Protein AF-A0A4E9DQC4-F1 (afdb_monomer)

Secondary structure (DSSP, 8-state):
------B--EETTEE--SBSS---HHHHHHHHHHHHHHHHHHHHHHHHHT-GGGHHHHHHHHHHHHHHHHHHHTTT-TT-HHHHHHHHHHHHHHHHHHHHHHHHHHHHHHHHTT-GGGSSS-HHHHHHHHHHHHHHHHHHHHHHHHGGGG--HHHHHHHHHHHHHHHHHHHHHHHHHHHHHHHHHHHHHHH--HHHHSSSS-HHHHHHHHHHHHHHHHHHHHHHHHHHHH-TT-HHHH-THHHIIIIIHHHHHHHHHHHHT-HHHHHHHHH-HHHHHHHHHHHHH--S---HHHHHHHHHHHHHHTS-----------PPPP-PPPPPPPPPPPPPHHHHHTSHHHHHHHHHHHT-HHHHHHHHHHHHHHHHTT--TTSPPPHHHHHHHHH-HHHHHHHHHHHHHHHHTT----HHHHHHHHHT--

Nearest PDB structures (foldseek):
  8haf-assembly1_R  TM=3.828E-01  e=2.551E-01  Homo sapiens
  8zrk-assembly1_R  TM=3.944E-01  e=4.140E-01  Homo sapiens
  6lpb-assembly1_R  TM=4.561E-01  e=1.918E+00  Homo sapiens
  3ja6-assembly1_I  TM=2.374E-01  e=7.264E+00  Escherichia coli

Structure (mmCIF, N/CA/C/O backbone):
data_AF-A0A4E9DQC4-F1
#
_entry.id   AF-A0A4E9DQC4-F1
#
loop_
_atom_site.group_PDB
_atom_site.id
_atom_site.type_symbol
_atom_site.label_atom_id
_atom_site.label_alt_id
_atom_site.label_comp_id
_atom_site.label_asym_id
_atom_site.label_entity_id
_atom_site.label_seq_id
_atom_site.pdbx_PDB_ins_code
_atom_site.Cartn_x
_atom_site.Cartn_y
_atom_site.Cartn_z
_atom_site.occupancy
_atom_site.B_iso_or_equiv
_atom_site.auth_seq_id
_atom_site.auth_comp_id
_atom_site.auth_asym_id
_atom_site.auth_atom_id
_atom_site.pdbx_PDB_model_num
ATOM 1 N N . MET A 1 1 ? 6.655 -16.588 -32.380 1.00 41.47 1 MET A N 1
ATOM 2 C CA . MET A 1 1 ? 7.482 -15.493 -31.835 1.00 41.47 1 MET A CA 1
ATOM 3 C C . MET A 1 1 ? 7.981 -15.990 -30.497 1.00 41.47 1 MET A C 1
ATOM 5 O O . MET A 1 1 ? 7.163 -16.430 -29.701 1.00 41.47 1 MET A O 1
ATOM 9 N N . THR A 1 2 ? 9.292 -16.134 -30.358 1.00 40.91 2 THR A N 1
ATOM 10 C CA . THR A 1 2 ? 9.961 -16.786 -29.224 1.00 40.91 2 THR A CA 1
ATOM 11 C C . THR A 1 2 ? 9.512 -16.158 -27.903 1.00 40.91 2 THR A C 1
ATOM 13 O O . THR A 1 2 ? 9.565 -14.942 -27.756 1.00 40.91 2 THR A O 1
ATOM 16 N N . GLN A 1 3 ? 9.011 -16.988 -26.983 1.00 54.09 3 GLN A N 1
ATOM 17 C CA . GLN A 1 3 ? 8.457 -16.617 -25.671 1.00 54.09 3 GLN A CA 1
ATOM 18 C C . GLN A 1 3 ? 9.532 -16.216 -24.645 1.00 54.09 3 GLN A C 1
ATOM 20 O O . GLN A 1 3 ? 9.307 -16.324 -23.443 1.00 54.09 3 GLN A O 1
ATOM 25 N N . ASP A 1 4 ? 10.693 -15.756 -25.095 1.00 67.38 4 ASP A N 1
ATOM 26 C CA . ASP A 1 4 ? 11.840 -15.557 -24.221 1.00 67.38 4 ASP A CA 1
ATOM 27 C C . ASP A 1 4 ? 12.087 -14.051 -24.076 1.00 67.38 4 ASP A C 1
ATOM 29 O O . ASP A 1 4 ? 12.456 -13.373 -25.037 1.00 67.38 4 ASP A O 1
ATOM 33 N N . GLY A 1 5 ? 11.780 -13.529 -22.882 1.00 69.62 5 GLY A N 1
ATOM 34 C CA . GLY A 1 5 ? 12.098 -12.161 -22.459 1.00 69.62 5 GLY A CA 1
ATOM 35 C C . GLY A 1 5 ? 13.610 -11.954 -22.267 1.00 69.62 5 GLY A C 1
ATOM 36 O O . GLY A 1 5 ? 14.391 -12.870 -22.540 1.00 69.62 5 GLY A O 1
ATOM 37 N N . PRO A 1 6 ? 14.067 -10.779 -21.791 1.00 83.50 6 PRO A N 1
ATOM 38 C CA . PRO A 1 6 ? 13.307 -9.655 -21.232 1.00 83.50 6 PRO A CA 1
ATOM 39 C C . PRO A 1 6 ? 12.684 -8.702 -22.272 1.00 83.50 6 PRO A C 1
ATOM 41 O O . PRO A 1 6 ? 13.235 -8.460 -23.346 1.00 83.50 6 PRO A O 1
ATOM 44 N N . PHE A 1 7 ? 11.544 -8.105 -21.918 1.00 86.25 7 PHE A N 1
ATOM 45 C CA . PHE A 1 7 ? 10.793 -7.130 -22.713 1.00 86.25 7 PHE A CA 1
ATOM 46 C C . PHE A 1 7 ? 11.034 -5.700 -22.229 1.00 86.25 7 PHE A C 1
ATOM 48 O O . PHE A 1 7 ? 10.985 -5.416 -21.029 1.00 86.25 7 PHE A O 1
ATOM 55 N N . GLY A 1 8 ? 11.238 -4.789 -23.179 1.00 84.31 8 GLY A N 1
ATOM 56 C CA . GLY A 1 8 ? 11.334 -3.355 -22.926 1.00 84.31 8 GLY A CA 1
ATOM 57 C C . GLY A 1 8 ? 12.104 -2.606 -24.021 1.00 84.31 8 GLY A C 1
ATOM 58 O O . GLY A 1 8 ? 12.775 -3.248 -24.838 1.00 84.31 8 GLY A O 1
ATOM 59 N N . PRO A 1 9 ? 11.978 -1.270 -24.090 1.00 83.00 9 PRO A N 1
ATOM 60 C CA . PRO A 1 9 ? 12.587 -0.452 -25.127 1.00 83.00 9 PRO A CA 1
ATOM 61 C C . PRO A 1 9 ? 14.099 -0.331 -24.922 1.00 83.00 9 PRO A 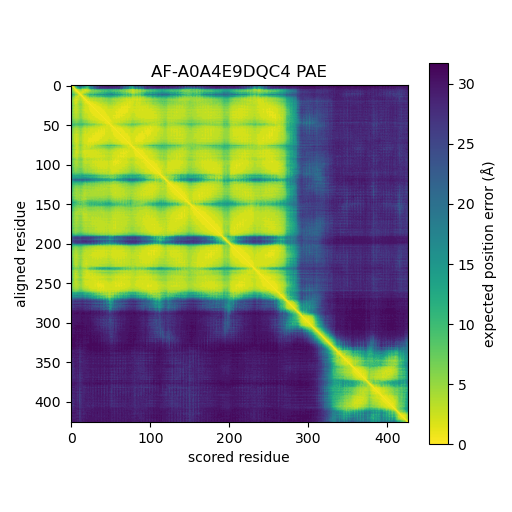C 1
ATOM 63 O O . PRO A 1 9 ? 14.605 -0.359 -23.799 1.00 83.00 9 PRO A O 1
ATOM 66 N N . VAL A 1 10 ? 14.827 -0.144 -26.022 1.00 80.69 10 VAL A N 1
ATOM 67 C CA . VAL A 1 10 ? 16.257 0.176 -25.990 1.00 80.69 10 VAL A CA 1
ATOM 68 C C . VAL A 1 10 ? 16.414 1.689 -26.069 1.00 80.69 10 VAL A C 1
ATOM 70 O O . VAL A 1 10 ? 16.021 2.305 -27.057 1.00 80.69 10 VAL A O 1
ATOM 73 N N . VAL A 1 11 ? 16.987 2.287 -25.025 1.00 77.25 11 VAL A N 1
ATOM 74 C CA . VAL A 1 11 ? 17.240 3.730 -24.921 1.00 77.25 11 VAL A CA 1
ATOM 75 C C . VAL A 1 11 ? 18.727 3.923 -24.645 1.00 77.25 11 VAL A C 1
ATOM 77 O O . VAL A 1 11 ? 19.281 3.271 -23.766 1.00 77.25 11 VAL A O 1
ATOM 80 N N . ASN A 1 12 ? 19.401 4.781 -25.416 1.00 74.88 12 ASN A N 1
ATOM 81 C CA . ASN A 1 12 ? 20.847 5.026 -25.289 1.00 74.88 12 ASN A CA 1
ATOM 82 C C . ASN A 1 12 ? 21.704 3.738 -25.320 1.00 74.88 12 ASN A C 1
ATOM 84 O O . ASN A 1 12 ? 22.684 3.611 -24.593 1.00 74.88 12 ASN A O 1
ATOM 88 N N . GLY A 1 13 ? 21.309 2.747 -26.131 1.00 73.56 13 GLY A N 1
ATOM 89 C CA . GLY A 1 13 ? 22.007 1.457 -26.241 1.00 73.56 13 GLY A CA 1
ATOM 90 C C . GLY A 1 13 ? 21.807 0.502 -25.055 1.00 73.56 13 GLY A C 1
ATOM 91 O O . GLY A 1 13 ? 22.334 -0.606 -25.086 1.00 73.56 13 GLY A O 1
ATOM 92 N N . THR A 1 14 ? 21.021 0.891 -24.047 1.00 74.38 14 THR A N 1
ATOM 93 C CA . THR A 1 14 ? 20.682 0.064 -22.881 1.00 74.38 14 THR A CA 1
ATOM 94 C C . THR A 1 14 ? 19.222 -0.376 -22.968 1.00 74.38 14 THR A C 1
ATOM 96 O O . THR A 1 14 ? 18.328 0.447 -23.173 1.00 74.38 14 THR A O 1
ATOM 99 N N . GLN A 1 15 ? 18.952 -1.678 -22.825 1.00 79.56 15 GLN A N 1
ATOM 100 C CA . GLN A 1 15 ? 17.578 -2.178 -22.760 1.00 79.56 15 GLN A CA 1
ATOM 101 C C . GLN A 1 15 ? 16.990 -1.882 -21.377 1.00 79.56 15 GLN A C 1
ATOM 103 O O . GLN A 1 15 ? 17.464 -2.396 -20.364 1.00 79.56 15 GLN A O 1
ATOM 108 N N . ILE A 1 16 ? 15.938 -1.065 -21.329 1.00 80.94 16 ILE A N 1
ATOM 109 C CA . ILE A 1 16 ? 15.187 -0.820 -20.100 1.00 80.94 16 ILE A CA 1
ATOM 110 C C . ILE A 1 16 ? 14.201 -1.971 -19.936 1.00 80.94 16 ILE A C 1
ATOM 112 O O . ILE A 1 16 ? 13.148 -1.983 -20.564 1.00 80.94 16 ILE A O 1
ATOM 116 N N . VAL A 1 17 ? 14.553 -2.953 -19.107 1.00 84.44 17 VAL A N 1
ATOM 117 C CA . VAL A 1 17 ? 13.705 -4.126 -18.864 1.00 84.44 17 VAL A CA 1
ATOM 118 C C . VAL A 1 17 ? 12.466 -3.733 -18.057 1.00 84.44 17 VAL A C 1
ATOM 120 O O . VAL A 1 17 ? 12.570 -3.351 -16.889 1.00 84.44 17 VAL A O 1
ATOM 123 N N . PHE A 1 18 ? 11.296 -3.849 -18.685 1.00 86.88 18 PHE A N 1
ATOM 124 C CA . PHE A 1 18 ? 9.986 -3.695 -18.053 1.00 86.88 18 PHE A CA 1
ATOM 125 C C . PHE A 1 18 ? 9.474 -5.026 -17.505 1.00 86.88 18 PHE A C 1
ATOM 127 O O . PHE A 1 18 ? 9.010 -5.099 -16.369 1.00 86.88 18 PHE A O 1
ATOM 134 N N . PHE A 1 19 ? 9.586 -6.100 -18.286 1.00 87.69 19 PHE A N 1
ATOM 135 C CA . PHE A 1 19 ? 9.139 -7.423 -17.865 1.00 87.69 19 PHE A CA 1
ATOM 136 C C . PHE A 1 19 ? 10.169 -8.484 -18.235 1.00 87.69 19 PHE A C 1
ATOM 138 O O . PHE A 1 19 ? 10.556 -8.600 -19.390 1.00 87.69 19 PHE A O 1
ATOM 145 N N . GLU A 1 20 ? 10.580 -9.301 -17.269 1.00 88.31 20 GLU A N 1
ATOM 146 C CA . GLU A 1 20 ? 11.492 -10.434 -17.507 1.00 88.31 20 GLU A CA 1
ATOM 147 C C . GLU A 1 20 ? 10.816 -11.571 -18.298 1.00 88.31 20 GLU A C 1
ATOM 149 O O . GLU A 1 20 ? 11.473 -12.398 -18.920 1.00 88.31 20 GLU A O 1
ATOM 154 N N . TYR A 1 21 ? 9.484 -11.606 -18.287 1.00 89.88 21 TYR A N 1
ATOM 155 C CA . TYR A 1 21 ? 8.641 -12.616 -18.920 1.00 89.88 21 TYR A CA 1
ATOM 156 C C . TYR A 1 21 ? 7.365 -11.966 -19.463 1.00 89.88 21 TYR A C 1
ATOM 158 O O . TYR A 1 21 ? 7.005 -10.857 -19.071 1.00 89.88 21 TYR A O 1
ATOM 166 N N . LEU A 1 22 ? 6.641 -12.665 -20.336 1.00 91.31 22 LEU A N 1
ATOM 167 C CA . LEU A 1 22 ? 5.362 -12.181 -20.855 1.00 91.31 22 LEU A CA 1
ATOM 168 C C . LEU A 1 22 ? 4.270 -12.302 -19.769 1.00 91.31 22 LEU A C 1
ATOM 170 O O . LEU A 1 22 ? 4.002 -13.425 -19.339 1.00 91.31 22 LEU A O 1
ATOM 174 N N . PRO A 1 23 ? 3.616 -11.209 -19.322 1.00 93.19 23 PRO A N 1
ATOM 175 C CA . PRO A 1 23 ? 2.610 -11.273 -18.256 1.00 93.19 23 PRO A CA 1
ATOM 176 C C . PRO A 1 23 ? 1.427 -12.181 -18.604 1.00 93.19 23 PRO A C 1
ATOM 178 O O . PRO A 1 23 ? 0.905 -12.125 -19.711 1.00 93.19 23 PRO A O 1
ATOM 181 N N . ASN A 1 24 ? 0.926 -12.981 -17.666 1.00 94.44 24 ASN A N 1
ATOM 182 C CA . ASN A 1 24 ? -0.234 -13.841 -17.877 1.00 94.44 24 ASN A CA 1
ATOM 183 C C . ASN A 1 24 ? -1.547 -13.043 -17.795 1.00 94.44 24 ASN A C 1
ATOM 185 O O . ASN A 1 24 ? -2.038 -12.689 -16.716 1.00 94.44 24 ASN A O 1
ATOM 189 N N . LYS A 1 25 ? -2.157 -12.795 -18.958 1.00 94.62 25 LYS A N 1
ATOM 190 C CA . LYS A 1 25 ? -3.407 -12.031 -19.081 1.00 94.62 25 LYS A CA 1
ATOM 191 C C . LYS A 1 25 ? -4.590 -12.642 -18.311 1.00 94.62 25 LYS A C 1
ATOM 193 O O . LYS A 1 25 ? -5.212 -11.901 -17.546 1.00 94.62 25 LYS A O 1
ATOM 198 N N . PRO A 1 26 ? -4.906 -13.952 -18.418 1.00 96.56 26 PRO A N 1
ATOM 199 C CA . PRO A 1 26 ? -5.971 -14.563 -17.615 1.00 96.56 26 PRO A CA 1
ATOM 200 C C . PRO A 1 26 ? -5.796 -14.387 -16.099 1.00 96.56 26 PRO A C 1
ATOM 202 O O . PRO A 1 26 ? -6.763 -14.073 -15.398 1.00 96.56 26 PRO A O 1
ATOM 205 N N . ALA A 1 27 ? -4.574 -14.549 -15.585 1.00 95.62 27 ALA A N 1
ATOM 206 C CA . ALA A 1 27 ? -4.279 -14.370 -14.166 1.00 95.62 27 ALA A CA 1
ATOM 207 C C . ALA A 1 27 ? -4.475 -12.909 -13.735 1.00 95.62 27 ALA A C 1
ATOM 209 O O . ALA A 1 27 ? -5.153 -12.644 -12.741 1.00 95.62 27 ALA A O 1
ATOM 210 N N . ALA A 1 28 ? -3.958 -11.952 -14.513 1.00 96.56 28 ALA A N 1
ATOM 211 C CA . ALA A 1 28 ? -4.141 -10.526 -14.253 1.00 96.56 28 ALA A CA 1
ATOM 212 C C . ALA A 1 28 ? -5.630 -10.134 -14.220 1.00 96.56 28 ALA A C 1
ATOM 214 O O . ALA A 1 28 ? -6.085 -9.544 -13.240 1.00 96.56 28 ALA A O 1
ATOM 215 N N . ILE A 1 29 ? -6.415 -10.543 -15.224 1.00 97.81 29 ILE A N 1
ATOM 216 C CA . ILE A 1 29 ? -7.862 -10.268 -15.294 1.00 97.81 29 ILE A CA 1
ATOM 217 C C . ILE A 1 29 ? -8.615 -10.897 -14.112 1.00 97.81 29 ILE A C 1
ATOM 219 O O . ILE A 1 29 ? -9.541 -10.287 -13.575 1.00 97.81 29 ILE A O 1
ATOM 223 N N . SER A 1 30 ? -8.206 -12.085 -13.660 1.00 97.88 30 SER A N 1
ATOM 224 C CA . SER A 1 30 ? -8.808 -12.727 -12.485 1.00 97.88 30 SER A CA 1
ATOM 225 C C . SER A 1 30 ? -8.646 -11.862 -11.230 1.00 97.88 30 SER A C 1
ATOM 227 O O . SER A 1 30 ? -9.615 -11.646 -10.500 1.00 97.88 30 SER A O 1
ATOM 229 N N . PHE A 1 31 ? -7.458 -11.291 -11.003 1.00 97.19 31 PHE A N 1
ATOM 230 C CA . PHE A 1 31 ? -7.235 -10.370 -9.884 1.00 97.19 31 PHE A CA 1
ATOM 231 C C . PHE A 1 31 ? -7.957 -9.030 -10.061 1.00 97.19 31 PHE A C 1
ATOM 233 O O . PHE A 1 31 ? -8.514 -8.529 -9.085 1.00 97.19 31 PHE A O 1
ATOM 240 N N . VAL A 1 32 ? -8.059 -8.495 -11.285 1.00 98.31 32 VAL A N 1
ATOM 241 C CA . VAL A 1 32 ? -8.906 -7.320 -11.582 1.00 98.31 32 VAL A CA 1
ATOM 242 C C . VAL A 1 32 ? -10.350 -7.567 -11.134 1.00 98.31 32 VAL A C 1
ATOM 244 O O . VAL A 1 32 ? -10.931 -6.735 -10.436 1.00 98.31 32 VAL A O 1
ATOM 247 N N . ALA A 1 33 ? -10.923 -8.727 -11.471 1.00 98.25 33 ALA A N 1
ATOM 248 C CA . ALA A 1 33 ? -12.280 -9.088 -11.068 1.00 98.25 33 ALA A CA 1
ATOM 249 C C . ALA A 1 33 ? -12.413 -9.234 -9.541 1.00 98.25 33 ALA A C 1
ATOM 251 O O . ALA A 1 33 ? -13.346 -8.690 -8.946 1.00 98.25 33 ALA A O 1
ATOM 252 N N . LEU A 1 34 ? -11.465 -9.918 -8.890 1.00 98.06 34 LEU A N 1
ATOM 253 C CA . LEU A 1 34 ? -11.454 -10.109 -7.436 1.00 98.06 34 LEU A CA 1
ATOM 254 C C . LEU A 1 34 ? -11.377 -8.777 -6.674 1.00 98.06 34 LEU A C 1
ATOM 256 O O . LEU A 1 34 ? -12.195 -8.529 -5.780 1.00 98.06 34 LEU A O 1
ATOM 260 N N . PHE A 1 35 ? -10.446 -7.894 -7.046 1.00 98.19 35 PHE A N 1
ATOM 261 C CA . PHE A 1 35 ? -10.340 -6.562 -6.452 1.00 98.19 35 PHE A CA 1
ATOM 262 C C . PHE A 1 35 ? -11.558 -5.696 -6.779 1.00 98.19 35 PHE A C 1
ATOM 264 O O . PHE A 1 35 ? -12.035 -4.977 -5.901 1.00 98.19 35 PHE A O 1
ATOM 271 N N . GLY A 1 36 ? -12.121 -5.808 -7.985 1.00 98.12 36 GLY A N 1
ATOM 272 C CA . GLY A 1 36 ? -13.355 -5.128 -8.385 1.00 98.12 36 GLY A CA 1
ATOM 273 C C . GLY A 1 36 ? -14.534 -5.468 -7.475 1.00 98.12 36 GLY A C 1
ATOM 274 O O . GLY A 1 36 ? -15.167 -4.575 -6.907 1.00 98.12 36 GLY A O 1
ATOM 275 N N . ILE A 1 37 ? -14.783 -6.763 -7.264 1.00 98.25 37 ILE A N 1
ATOM 276 C CA . ILE A 1 37 ? -15.871 -7.259 -6.409 1.00 98.25 37 ILE A CA 1
ATOM 277 C C . ILE A 1 37 ? -15.689 -6.780 -4.965 1.00 98.25 37 ILE A C 1
ATOM 279 O O . ILE A 1 37 ? -16.624 -6.250 -4.357 1.00 98.25 37 ILE A O 1
ATOM 283 N N . VAL A 1 38 ? -14.489 -6.939 -4.401 1.00 97.75 38 VAL A N 1
ATOM 284 C CA . VAL A 1 38 ? -14.245 -6.577 -2.999 1.00 97.75 38 VAL A CA 1
ATOM 285 C C . VAL A 1 38 ? -14.261 -5.060 -2.798 1.00 97.75 38 VAL A C 1
ATOM 287 O O . VAL A 1 38 ? -14.806 -4.592 -1.795 1.00 97.75 38 VAL A O 1
ATOM 290 N N . THR A 1 39 ? -13.743 -4.273 -3.741 1.00 97.81 39 THR A N 1
ATOM 291 C CA . THR A 1 39 ? -13.805 -2.801 -3.689 1.00 97.81 39 THR A CA 1
ATOM 292 C C . THR A 1 39 ? -15.249 -2.313 -3.751 1.00 97.81 39 THR A C 1
ATOM 294 O O . THR A 1 39 ? -15.648 -1.479 -2.936 1.00 97.81 39 THR A O 1
ATOM 297 N N . LEU A 1 40 ? -16.071 -2.885 -4.639 1.00 97.38 40 LEU A N 1
ATOM 298 C CA . LEU A 1 40 ? -17.495 -2.562 -4.728 1.00 97.38 40 LEU A CA 1
ATOM 299 C C . LEU A 1 40 ? -18.234 -2.892 -3.423 1.00 97.38 40 LEU A C 1
ATOM 301 O O . LEU A 1 40 ? -19.035 -2.092 -2.937 1.00 97.38 40 LEU A O 1
ATOM 305 N N . ALA A 1 41 ? -17.928 -4.033 -2.803 1.00 96.44 41 ALA A N 1
ATOM 306 C CA . ALA A 1 41 ? -18.515 -4.404 -1.520 1.00 96.44 41 ALA A CA 1
ATOM 307 C C . ALA A 1 41 ? -18.160 -3.398 -0.403 1.00 96.44 41 ALA A C 1
ATOM 309 O O . ALA A 1 41 ? -19.034 -2.993 0.371 1.00 96.44 41 ALA A O 1
ATOM 310 N N . HIS A 1 42 ? -16.909 -2.925 -0.349 1.00 95.50 42 HIS A N 1
ATOM 311 C CA . HIS A 1 42 ? -16.510 -1.868 0.587 1.00 95.50 42 HIS A CA 1
ATOM 312 C C . HIS A 1 42 ? -17.191 -0.534 0.286 1.00 95.50 42 HIS A C 1
ATOM 314 O O . HIS A 1 42 ? -17.597 0.162 1.219 1.00 95.50 42 HIS A O 1
ATOM 320 N N . LEU A 1 43 ? -17.370 -0.191 -0.992 1.00 95.31 43 LEU A N 1
ATOM 321 C CA . LEU A 1 43 ? -18.066 1.025 -1.400 1.00 95.31 43 LEU A CA 1
ATOM 322 C C . LEU A 1 43 ? -19.508 1.026 -0.873 1.00 95.31 43 LEU A C 1
ATOM 324 O O . LEU A 1 43 ? -19.936 1.990 -0.241 1.00 95.31 43 LEU A O 1
ATOM 328 N N . ILE A 1 44 ? -20.225 -0.092 -1.020 1.00 94.12 44 ILE A N 1
ATOM 329 C CA . ILE A 1 44 ? -21.568 -0.275 -0.450 1.00 94.12 44 ILE A CA 1
ATOM 330 C C . ILE A 1 44 ? -21.532 -0.125 1.084 1.00 94.12 44 ILE A C 1
ATOM 332 O O . ILE A 1 44 ? -22.373 0.557 1.680 1.00 94.12 44 ILE A O 1
ATOM 336 N N . PHE A 1 45 ? -20.539 -0.721 1.751 1.00 91.12 45 PHE A N 1
ATOM 337 C CA . PHE A 1 45 ? -20.403 -0.665 3.211 1.00 91.12 45 PHE A CA 1
ATOM 338 C C . PHE A 1 45 ? -20.079 0.735 3.745 1.00 91.12 45 PHE A C 1
ATOM 340 O O . PHE A 1 45 ? -20.554 1.077 4.835 1.00 91.12 45 PHE A O 1
ATOM 347 N N . ILE A 1 46 ? -19.358 1.571 2.990 1.00 91.75 46 ILE A N 1
ATOM 348 C CA . ILE A 1 46 ? -19.136 2.979 3.345 1.00 91.75 46 ILE A CA 1
ATOM 349 C C . ILE A 1 46 ? -20.468 3.701 3.526 1.00 91.75 46 ILE A C 1
ATOM 351 O O . ILE A 1 46 ? -20.645 4.377 4.544 1.00 91.75 46 ILE A O 1
ATOM 355 N N . PHE A 1 47 ? -21.420 3.517 2.610 1.00 90.00 47 PHE A N 1
ATOM 356 C CA . PHE A 1 47 ? -22.736 4.151 2.702 1.00 90.00 47 PHE A CA 1
ATOM 357 C C . PHE A 1 47 ? -23.588 3.543 3.823 1.00 90.00 47 PHE A C 1
ATOM 359 O O . PHE A 1 47 ? -24.131 4.277 4.652 1.00 90.00 47 PHE A O 1
ATOM 366 N N . ILE A 1 48 ? -23.640 2.210 3.938 1.00 88.44 48 ILE A N 1
ATOM 367 C CA . ILE A 1 48 ? -24.442 1.521 4.970 1.00 88.44 48 ILE A CA 1
ATOM 368 C C . ILE A 1 48 ? -23.980 1.879 6.391 1.00 88.44 48 ILE A C 1
ATOM 370 O O . ILE A 1 48 ? -24.800 2.087 7.301 1.00 88.44 48 ILE A O 1
ATOM 374 N N . TYR A 1 49 ? -22.667 1.923 6.619 1.00 85.00 49 TYR A N 1
ATOM 375 C CA . TYR A 1 49 ? -22.085 2.193 7.935 1.00 85.00 49 TYR A CA 1
ATOM 376 C C . TYR A 1 49 ? -21.709 3.662 8.147 1.00 85.00 49 TYR A C 1
ATOM 378 O O . TYR A 1 49 ? -21.274 4.004 9.246 1.00 85.00 49 TYR A O 1
ATOM 386 N N . ARG A 1 50 ? -21.908 4.530 7.143 1.00 85.75 50 ARG A N 1
ATOM 387 C CA . ARG A 1 50 ? -21.476 5.939 7.141 1.00 85.75 50 ARG A CA 1
ATOM 388 C C . ARG A 1 50 ? -19.989 6.072 7.514 1.00 85.75 50 ARG A C 1
ATOM 390 O O . ARG A 1 50 ? -19.588 6.934 8.298 1.00 85.75 50 ARG A O 1
ATOM 397 N N . ALA A 1 51 ? -19.171 5.163 6.987 1.00 87.12 51 ALA A N 1
ATOM 398 C CA . ALA A 1 51 ? -17.777 4.970 7.371 1.00 87.12 51 ALA A CA 1
ATOM 399 C C . ALA A 1 51 ? -16.812 5.742 6.456 1.00 87.12 51 ALA A C 1
ATOM 401 O O . ALA A 1 51 ? -15.907 5.162 5.877 1.00 87.12 51 ALA A O 1
ATOM 402 N N . TRP A 1 52 ? -16.960 7.065 6.360 1.00 87.88 52 TRP A N 1
ATOM 403 C CA . TRP A 1 52 ? -16.166 7.920 5.456 1.00 87.88 52 TRP A CA 1
ATOM 404 C C . TRP A 1 52 ? -14.640 7.834 5.634 1.00 87.88 52 TRP A C 1
ATOM 406 O O . TRP A 1 52 ? -13.889 8.185 4.738 1.00 87.88 52 TRP A O 1
ATOM 416 N N . PHE A 1 53 ? -14.150 7.335 6.769 1.00 89.00 53 PHE A N 1
ATOM 417 C CA . PHE A 1 53 ? -12.714 7.111 6.962 1.00 89.00 53 PHE A CA 1
ATOM 418 C C . PHE A 1 53 ? -12.148 5.938 6.142 1.00 89.00 53 PHE A C 1
ATOM 420 O O . PHE A 1 53 ? -10.938 5.769 6.123 1.00 89.00 53 PHE A O 1
ATOM 427 N N . PHE A 1 54 ? -13.000 5.143 5.486 1.00 93.56 54 PHE A N 1
ATOM 428 C CA . PHE A 1 54 ? -12.606 4.083 4.555 1.00 93.56 54 PHE A CA 1
ATOM 429 C C . PHE A 1 54 ? -12.351 4.593 3.125 1.00 93.56 54 PHE A C 1
ATOM 431 O O . PHE A 1 54 ? -12.025 3.788 2.262 1.00 93.56 54 PHE A O 1
ATOM 438 N N . ILE A 1 55 ? -12.472 5.901 2.846 1.00 94.25 55 ILE A N 1
ATOM 439 C CA . ILE A 1 55 ? -12.167 6.455 1.511 1.00 94.25 55 ILE A CA 1
ATOM 440 C C . ILE A 1 55 ? -10.761 6.050 1.025 1.00 94.25 55 ILE A C 1
ATOM 442 O O . ILE A 1 55 ? -10.679 5.550 -0.095 1.00 94.25 55 ILE A O 1
ATOM 446 N N . PRO A 1 56 ? -9.677 6.172 1.828 1.00 95.25 56 PRO A N 1
ATOM 447 C CA . PRO A 1 56 ? -8.359 5.705 1.400 1.00 95.25 56 PRO A CA 1
ATOM 448 C C . PRO A 1 56 ? -8.367 4.216 1.042 1.00 95.25 56 PRO A C 1
ATOM 450 O O . PRO A 1 56 ? -7.783 3.830 0.045 1.00 95.25 56 PRO A O 1
ATOM 453 N N . PHE A 1 57 ? -9.109 3.383 1.772 1.00 95.75 57 PHE A N 1
ATOM 454 C CA . PHE A 1 57 ? -9.230 1.956 1.469 1.00 95.75 57 PHE A CA 1
ATOM 455 C C . PHE A 1 57 ? -9.808 1.675 0.078 1.00 95.75 57 PHE A C 1
ATOM 457 O O . PHE A 1 57 ? -9.343 0.775 -0.614 1.00 95.75 57 PHE A O 1
ATOM 464 N N . ILE A 1 58 ? -10.813 2.454 -0.339 1.00 96.88 58 ILE A N 1
ATOM 465 C CA . ILE A 1 58 ? -11.395 2.351 -1.684 1.00 96.88 58 ILE A CA 1
ATOM 466 C C . ILE A 1 58 ? -10.392 2.806 -2.735 1.00 96.88 58 ILE A C 1
ATOM 468 O O . ILE A 1 58 ? -10.262 2.139 -3.753 1.00 96.88 58 ILE A O 1
ATOM 472 N N . LEU A 1 59 ? -9.669 3.902 -2.485 1.00 96.62 59 LEU A N 1
ATOM 473 C CA . LEU A 1 59 ? -8.609 4.359 -3.386 1.00 96.62 59 LEU A CA 1
ATOM 474 C C . LEU A 1 59 ? -7.522 3.291 -3.541 1.00 96.62 59 LEU A C 1
ATOM 476 O O . LEU A 1 59 ? -7.136 2.996 -4.664 1.00 96.62 59 LEU A O 1
ATOM 480 N N . GLY A 1 60 ? -7.116 2.642 -2.446 1.00 96.50 60 GLY A N 1
ATOM 481 C CA . GLY A 1 60 ? -6.207 1.497 -2.481 1.00 96.50 60 GLY A CA 1
ATOM 482 C C . GLY A 1 60 ? -6.755 0.342 -3.323 1.00 96.50 60 GLY A C 1
ATOM 483 O O . GLY A 1 60 ? -6.056 -0.160 -4.192 1.00 96.50 60 GLY A O 1
ATOM 484 N N . GLY A 1 61 ? -8.030 -0.019 -3.150 1.00 97.25 61 GLY A N 1
ATOM 485 C CA . GLY A 1 61 ? -8.692 -1.027 -3.987 1.00 97.25 61 GLY A CA 1
ATOM 486 C C . GLY A 1 61 ? -8.740 -0.657 -5.474 1.00 97.25 61 GLY A C 1
ATOM 487 O O . GLY A 1 61 ? -8.483 -1.499 -6.326 1.00 97.25 61 GLY A O 1
ATOM 488 N N . ILE A 1 62 ? -9.006 0.612 -5.798 1.00 97.88 62 ILE A N 1
ATOM 489 C CA . ILE A 1 62 ? -8.980 1.138 -7.172 1.00 97.88 62 ILE A CA 1
ATOM 490 C C . ILE A 1 62 ? -7.567 1.052 -7.762 1.00 97.88 62 ILE A C 1
ATOM 492 O O . ILE A 1 62 ? -7.416 0.632 -8.908 1.00 97.88 62 ILE A O 1
ATOM 496 N N . CYS A 1 63 ? -6.539 1.404 -6.987 1.00 97.44 63 CYS A N 1
ATOM 497 C CA . CYS A 1 63 ? -5.144 1.249 -7.390 1.00 97.44 63 CYS A CA 1
ATOM 498 C C . CYS A 1 63 ? -4.812 -0.211 -7.732 1.00 97.44 63 CYS A C 1
ATOM 500 O O . CYS A 1 63 ? -4.227 -0.458 -8.780 1.00 97.44 63 CYS A O 1
ATOM 502 N N . GLU A 1 64 ? -5.238 -1.178 -6.915 1.00 97.56 64 GLU A N 1
ATOM 503 C CA . GLU A 1 64 ? -5.027 -2.606 -7.197 1.00 97.56 64 GLU A CA 1
ATOM 504 C C . GLU A 1 64 ? -5.760 -3.047 -8.484 1.00 97.56 64 GLU A C 1
ATOM 506 O O . GLU A 1 64 ? -5.162 -3.690 -9.345 1.00 97.56 64 GLU A O 1
ATOM 511 N N . ILE A 1 65 ? -7.021 -2.631 -8.688 1.00 98.25 65 ILE A N 1
ATOM 512 C CA . ILE A 1 65 ? -7.788 -2.921 -9.920 1.00 98.25 65 ILE A CA 1
ATOM 513 C C . ILE A 1 65 ? -7.035 -2.428 -11.158 1.00 98.25 65 ILE A C 1
ATOM 515 O O . ILE A 1 65 ? -6.807 -3.194 -12.093 1.00 98.25 65 ILE A O 1
ATOM 519 N N . PHE A 1 66 ? -6.656 -1.150 -11.181 1.00 97.75 66 PHE A N 1
ATOM 520 C CA . PHE A 1 66 ? -6.011 -0.559 -12.351 1.00 97.75 66 PHE A CA 1
ATOM 521 C C . PHE A 1 66 ? -4.549 -0.997 -12.509 1.00 97.75 66 PHE A C 1
ATOM 523 O O . PHE A 1 66 ? -4.066 -1.086 -13.635 1.00 97.75 66 PHE A O 1
ATOM 530 N N . GLY A 1 67 ? -3.864 -1.347 -11.418 1.00 96.88 67 GLY A N 1
ATOM 531 C CA . GLY A 1 67 ? -2.524 -1.926 -11.457 1.00 96.88 67 GLY A CA 1
ATOM 532 C C . GLY A 1 67 ? -2.509 -3.283 -12.167 1.00 96.88 67 GLY A C 1
ATOM 533 O O . GLY A 1 67 ? -1.754 -3.476 -13.122 1.00 96.88 67 GLY A O 1
ATOM 534 N N . TYR A 1 68 ? -3.404 -4.203 -11.782 1.00 97.75 68 TYR A N 1
ATOM 535 C CA . TYR A 1 68 ? -3.548 -5.493 -12.475 1.00 97.75 68 TYR A CA 1
ATOM 536 C C . TYR A 1 68 ? -4.199 -5.363 -13.858 1.00 97.75 68 TYR A C 1
ATOM 538 O O . TYR A 1 68 ? -3.956 -6.201 -14.725 1.00 97.75 68 TYR A O 1
ATOM 546 N N . PHE A 1 69 ? -4.970 -4.304 -14.111 1.00 97.50 69 PHE A N 1
ATOM 547 C CA . PHE A 1 69 ? -5.446 -3.990 -15.457 1.00 97.50 69 PHE A CA 1
ATOM 548 C C . PHE A 1 69 ? -4.294 -3.579 -16.383 1.00 97.50 69 PHE A C 1
ATOM 550 O O . PHE A 1 69 ? -4.185 -4.124 -17.478 1.00 97.50 69 PHE A O 1
ATOM 557 N N . GLY A 1 70 ? -3.389 -2.706 -15.924 1.00 96.00 70 GLY A N 1
ATOM 558 C CA . GLY A 1 70 ? -2.161 -2.373 -16.652 1.00 96.00 70 GLY A CA 1
ATOM 559 C C . GLY A 1 70 ? -1.317 -3.614 -16.937 1.00 96.00 70 GLY A C 1
ATOM 560 O O . GLY A 1 70 ? -0.864 -3.815 -18.058 1.00 96.00 70 GLY A O 1
ATOM 561 N N . ARG A 1 71 ? -1.220 -4.534 -15.972 1.00 95.56 71 ARG A N 1
ATOM 562 C CA . ARG A 1 71 ? -0.577 -5.837 -16.187 1.00 95.56 71 ARG A CA 1
ATOM 563 C C . ARG A 1 71 ? -1.242 -6.676 -17.280 1.00 95.56 71 ARG A C 1
ATOM 565 O O . ARG A 1 71 ? -0.552 -7.317 -18.064 1.00 95.56 71 ARG A O 1
ATOM 572 N N . ALA A 1 72 ? -2.573 -6.704 -17.318 1.00 96.62 72 ALA A N 1
ATOM 573 C CA . ALA A 1 72 ? -3.313 -7.438 -18.341 1.00 96.62 72 ALA A CA 1
ATOM 574 C C . ALA A 1 72 ? -3.102 -6.839 -19.740 1.00 96.62 72 ALA A C 1
ATOM 576 O O . ALA A 1 72 ? -3.009 -7.596 -20.702 1.00 96.62 72 ALA A O 1
ATOM 577 N N . GLN A 1 73 ? -3.000 -5.509 -19.844 1.00 95.69 73 GLN A N 1
ATOM 578 C CA . GLN A 1 73 ? -2.666 -4.812 -21.092 1.00 95.69 73 GLN A CA 1
ATOM 579 C C . GLN A 1 73 ? -1.227 -5.090 -21.539 1.00 95.69 73 GLN A C 1
ATOM 581 O O . GLN A 1 73 ? -0.986 -5.300 -22.721 1.00 95.69 73 GLN A O 1
ATOM 586 N N . ALA A 1 74 ? -0.286 -5.179 -20.596 1.00 93.69 74 ALA A N 1
ATOM 587 C CA . ALA A 1 74 ? 1.115 -5.480 -20.886 1.00 93.69 74 ALA A CA 1
ATOM 588 C C . ALA A 1 74 ? 1.341 -6.870 -21.511 1.00 93.69 74 ALA A C 1
ATOM 590 O O . ALA A 1 74 ? 2.426 -7.137 -22.011 1.00 93.69 74 ALA A O 1
ATOM 591 N N . HIS A 1 75 ? 0.354 -7.770 -21.484 1.00 92.88 75 HIS A N 1
ATOM 592 C CA . HIS A 1 75 ? 0.434 -9.028 -22.231 1.00 92.88 75 HIS A CA 1
ATOM 593 C C . HIS A 1 75 ? 0.372 -8.818 -23.745 1.00 92.88 75 HIS A C 1
ATOM 595 O O . HIS A 1 75 ? 1.006 -9.566 -24.482 1.00 92.88 75 HIS A O 1
ATOM 601 N N . ASP A 1 76 ? -0.424 -7.847 -24.196 1.00 91.94 76 ASP A N 1
ATOM 602 C CA . ASP A 1 76 ? -0.622 -7.605 -25.623 1.00 91.94 76 ASP A CA 1
ATOM 603 C C . ASP A 1 76 ? 0.616 -6.894 -26.199 1.00 91.94 76 ASP A C 1
ATOM 605 O O . ASP A 1 76 ? 1.161 -7.348 -27.202 1.00 91.94 76 ASP A O 1
ATOM 609 N N . ASP A 1 77 ? 1.131 -5.878 -25.490 1.00 88.19 77 ASP A N 1
ATOM 610 C CA . ASP A 1 77 ? 2.307 -5.093 -25.892 1.00 88.19 77 ASP A CA 1
ATOM 611 C C . ASP A 1 77 ? 3.286 -4.866 -24.710 1.00 88.19 77 ASP A C 1
ATOM 613 O O . ASP A 1 77 ? 3.307 -3.796 -24.093 1.00 88.19 77 ASP A O 1
ATOM 617 N N . PRO A 1 78 ? 4.145 -5.849 -24.364 1.00 87.62 78 PRO A N 1
ATOM 618 C CA . PRO A 1 78 ? 5.021 -5.793 -23.179 1.00 87.62 78 PRO A CA 1
ATOM 619 C C . PRO A 1 78 ? 6.193 -4.803 -23.295 1.00 87.62 78 PRO A C 1
ATOM 621 O O . PRO A 1 78 ? 6.906 -4.568 -22.319 1.00 87.62 78 PRO A O 1
ATOM 624 N N . VAL A 1 79 ? 6.424 -4.241 -24.484 1.00 87.38 79 VAL A N 1
ATOM 625 C CA . VAL A 1 79 ? 7.487 -3.257 -24.752 1.00 87.38 79 VAL A CA 1
ATOM 626 C C . VAL A 1 79 ? 7.008 -1.827 -24.473 1.00 87.38 79 VAL A C 1
ATOM 628 O O . VAL A 1 79 ? 7.826 -0.925 -24.293 1.00 87.38 79 VAL A O 1
ATOM 631 N N . GLU A 1 80 ? 5.694 -1.598 -24.395 1.00 87.62 80 GLU A N 1
ATOM 632 C CA . GLU A 1 80 ? 5.157 -0.273 -24.110 1.00 87.62 80 GLU A CA 1
ATOM 633 C C . GLU A 1 80 ? 5.342 0.127 -22.642 1.00 87.62 80 GLU A C 1
ATOM 635 O O . GLU A 1 80 ? 5.018 -0.605 -21.705 1.00 87.62 80 GLU A O 1
ATOM 640 N N . ALA A 1 81 ? 5.806 1.360 -22.432 1.00 86.31 81 ALA A N 1
ATOM 641 C CA . ALA A 1 81 ? 6.029 1.896 -21.092 1.00 86.31 81 ALA A CA 1
ATOM 642 C C . ALA A 1 81 ? 4.720 2.152 -20.330 1.00 86.31 81 ALA A C 1
ATOM 644 O O . ALA A 1 81 ? 4.695 2.048 -19.106 1.00 86.31 81 ALA A O 1
ATOM 645 N N . GLY A 1 82 ? 3.630 2.483 -21.030 1.00 89.44 82 GLY A N 1
ATOM 646 C CA . GLY A 1 82 ? 2.351 2.863 -20.421 1.00 89.44 82 GLY A CA 1
ATOM 647 C C . GLY A 1 82 ? 1.793 1.798 -19.467 1.00 89.44 82 GLY A C 1
ATOM 648 O O . GLY A 1 82 ? 1.641 2.089 -18.277 1.00 89.44 82 GLY A O 1
ATOM 649 N N . PRO A 1 83 ? 1.539 0.562 -19.940 1.00 92.75 83 PRO A N 1
ATOM 650 C CA . PRO A 1 83 ? 1.061 -0.538 -19.101 1.00 92.75 83 PRO A CA 1
ATOM 651 C C . PRO A 1 83 ? 1.991 -0.866 -17.920 1.00 92.75 83 PRO A C 1
ATOM 653 O O . PRO A 1 83 ? 1.519 -1.091 -16.801 1.00 92.75 83 PRO A O 1
ATOM 656 N N . PHE A 1 84 ? 3.311 -0.828 -18.137 1.00 89.44 84 PHE A N 1
ATOM 657 C CA . PHE A 1 84 ? 4.319 -1.052 -17.094 1.00 89.44 84 PHE A CA 1
ATOM 658 C C . PHE A 1 84 ? 4.294 0.032 -16.005 1.00 89.44 84 PHE A C 1
ATOM 660 O O . PHE A 1 84 ? 4.292 -0.281 -14.811 1.00 89.44 84 PHE A O 1
ATOM 667 N N . ILE A 1 85 ? 4.250 1.309 -16.398 1.00 88.62 85 ILE A N 1
ATOM 668 C CA . ILE A 1 85 ? 4.170 2.446 -15.471 1.00 88.62 85 ILE A CA 1
ATOM 669 C C . ILE A 1 85 ? 2.854 2.381 -14.695 1.00 88.62 85 ILE A C 1
ATOM 671 O O . ILE A 1 85 ? 2.866 2.506 -13.471 1.00 88.62 85 ILE A O 1
ATOM 675 N N . LEU A 1 86 ? 1.734 2.135 -15.384 1.00 92.12 86 LEU A N 1
ATOM 676 C CA . LEU A 1 86 ? 0.414 2.015 -14.767 1.00 92.12 86 LEU A CA 1
ATOM 677 C C . LEU A 1 86 ? 0.402 0.919 -13.694 1.00 92.12 86 LEU A C 1
ATOM 679 O O . LEU A 1 86 ? -0.049 1.169 -12.577 1.00 92.12 86 LEU A O 1
ATOM 683 N N . GLN A 1 87 ? 0.948 -0.263 -14.007 1.00 93.06 87 GLN A N 1
ATOM 684 C CA . GLN A 1 87 ? 1.090 -1.358 -13.049 1.00 93.06 87 GLN A CA 1
ATOM 685 C C . GLN A 1 87 ? 1.933 -0.929 -11.840 1.00 93.06 87 GLN A C 1
ATOM 687 O O . GLN A 1 87 ? 1.455 -0.978 -10.709 1.00 93.06 87 GLN A O 1
ATOM 692 N N . ASN A 1 88 ? 3.183 -0.511 -12.052 1.00 89.31 88 ASN A N 1
ATOM 693 C CA . ASN A 1 88 ? 4.111 -0.272 -10.945 1.00 89.31 88 ASN A CA 1
ATOM 694 C C . ASN A 1 88 ? 3.675 0.880 -10.044 1.00 89.31 88 ASN A C 1
ATOM 696 O O . ASN A 1 88 ? 3.663 0.733 -8.824 1.00 89.31 88 ASN A O 1
ATOM 700 N N . VAL A 1 89 ? 3.278 2.011 -10.627 1.00 89.88 89 VAL A N 1
ATOM 701 C CA . VAL A 1 89 ? 2.882 3.201 -9.865 1.00 89.88 89 VAL A CA 1
ATOM 702 C C . VAL A 1 89 ? 1.648 2.904 -9.019 1.00 89.88 89 VAL A C 1
ATOM 704 O O . VAL A 1 89 ? 1.623 3.231 -7.833 1.00 89.88 89 VAL A O 1
ATOM 707 N N . LEU A 1 90 ? 0.630 2.253 -9.586 1.00 94.06 90 LEU A N 1
ATOM 708 C CA . LEU A 1 90 ? -0.601 1.993 -8.847 1.00 94.06 90 LEU A CA 1
ATOM 709 C C . LEU A 1 90 ? -0.441 0.889 -7.804 1.00 94.06 90 LEU A C 1
ATOM 711 O O . LEU A 1 90 ? -0.943 1.058 -6.694 1.00 94.06 90 LEU A O 1
ATOM 715 N N . LEU A 1 91 ? 0.297 -0.188 -8.090 1.00 93.31 91 LEU A N 1
ATOM 716 C CA . LEU A 1 91 ? 0.560 -1.218 -7.079 1.00 93.31 91 LEU A CA 1
ATOM 717 C C . LEU A 1 91 ? 1.405 -0.668 -5.915 1.00 93.31 91 LEU A C 1
ATOM 719 O O . LEU A 1 91 ? 1.131 -1.003 -4.760 1.00 93.31 91 LEU A O 1
ATOM 723 N N . LEU A 1 92 ? 2.366 0.228 -6.183 1.00 90.38 92 LEU A N 1
ATOM 724 C CA . LEU A 1 92 ? 3.128 0.926 -5.137 1.00 90.38 92 LEU A CA 1
ATOM 725 C C . LEU A 1 92 ? 2.234 1.876 -4.322 1.00 90.38 92 LEU A C 1
ATOM 727 O O . LEU A 1 92 ? 2.270 1.839 -3.094 1.00 90.38 92 LEU A O 1
ATOM 731 N N . ALA A 1 93 ? 1.372 2.671 -4.968 1.00 90.56 93 ALA A N 1
ATOM 732 C CA . ALA A 1 93 ? 0.453 3.580 -4.270 1.00 90.56 93 ALA A CA 1
ATOM 733 C C . ALA A 1 93 ? -0.686 2.882 -3.514 1.00 90.56 93 ALA A C 1
ATOM 735 O O . ALA A 1 93 ? -1.189 3.435 -2.535 1.00 90.56 93 ALA A O 1
ATOM 736 N N . GLY A 1 94 ? -1.119 1.692 -3.937 1.00 92.81 94 GLY A N 1
ATOM 737 C CA . GLY A 1 94 ? -2.224 0.978 -3.294 1.00 92.81 94 GLY A CA 1
ATOM 738 C C . GLY A 1 94 ? -1.930 0.657 -1.827 1.00 92.81 94 GLY A C 1
ATOM 739 O O . GLY A 1 94 ? -2.762 0.892 -0.945 1.00 92.81 94 GLY A O 1
ATOM 740 N N . THR A 1 95 ? -0.705 0.205 -1.549 1.00 91.62 95 THR A N 1
ATOM 741 C CA . THR A 1 95 ? -0.279 -0.261 -0.221 1.00 91.62 95 THR A CA 1
ATOM 742 C C . THR A 1 95 ? -0.479 0.803 0.870 1.00 91.62 95 THR A C 1
ATOM 744 O O . THR A 1 95 ? -1.146 0.513 1.867 1.00 91.62 95 THR A O 1
ATOM 747 N N . PRO A 1 96 ? 0.003 2.052 0.729 1.00 93.00 96 PRO A N 1
ATOM 748 C CA . PRO A 1 96 ? -0.081 3.017 1.821 1.00 93.00 96 PRO A CA 1
ATOM 749 C C . PRO A 1 96 ? -1.488 3.606 1.990 1.00 93.00 96 PRO A C 1
ATOM 751 O O . PRO A 1 96 ? -1.874 3.993 3.092 1.00 93.00 96 PRO A O 1
ATOM 754 N N . PHE A 1 97 ? -2.326 3.582 0.947 1.00 94.75 97 PHE A N 1
ATOM 755 C CA . PHE A 1 97 ? -3.754 3.885 1.084 1.00 94.75 97 PHE A CA 1
ATOM 756 C C . PHE A 1 97 ? -4.495 2.854 1.953 1.00 94.75 97 PHE A C 1
ATOM 758 O O . PHE A 1 97 ? -5.315 3.223 2.810 1.00 94.75 97 PHE A O 1
ATOM 765 N N . LEU A 1 98 ? -4.186 1.564 1.778 1.00 94.81 98 LEU A N 1
ATOM 766 C CA . LEU A 1 98 ? -4.705 0.504 2.645 1.00 94.81 98 LEU A CA 1
ATOM 767 C C . LEU A 1 98 ? -4.160 0.663 4.077 1.00 94.81 98 LEU A C 1
ATOM 769 O O . LEU A 1 98 ? -4.949 0.647 5.030 1.00 94.81 98 LEU A O 1
ATOM 773 N N . ALA A 1 99 ? -2.857 0.928 4.233 1.00 94.38 99 ALA A N 1
ATOM 774 C CA . ALA A 1 99 ? -2.206 1.152 5.529 1.00 94.38 99 ALA A CA 1
ATOM 775 C C . ALA A 1 99 ? -2.815 2.329 6.309 1.00 94.38 99 ALA A C 1
ATOM 777 O O . ALA A 1 99 ? -3.168 2.189 7.484 1.00 94.38 99 ALA A O 1
ATOM 778 N N . ALA A 1 100 ? -3.064 3.460 5.642 1.00 94.19 100 ALA A N 1
ATOM 779 C CA . ALA A 1 100 ? -3.708 4.626 6.241 1.00 94.19 100 ALA A CA 1
ATOM 780 C C . ALA A 1 100 ? -5.047 4.270 6.912 1.00 94.19 100 ALA A C 1
ATOM 782 O O . ALA A 1 100 ? -5.347 4.731 8.019 1.00 94.19 100 ALA A O 1
ATOM 783 N N . THR A 1 101 ? -5.844 3.400 6.285 1.00 94.19 101 THR A N 1
ATOM 784 C CA . THR A 1 101 ? -7.123 2.948 6.853 1.00 94.19 101 THR A CA 1
ATOM 785 C C . THR A 1 101 ? -6.924 2.034 8.062 1.00 94.19 101 THR A C 1
ATOM 787 O O . THR A 1 101 ? -7.706 2.111 9.016 1.00 94.19 101 THR A O 1
ATOM 790 N N . ILE A 1 102 ? -5.878 1.202 8.078 1.00 94.69 102 ILE A N 1
ATOM 791 C CA . ILE A 1 102 ? -5.525 0.354 9.229 1.00 94.69 102 ILE A CA 1
ATOM 792 C C . ILE A 1 102 ? -5.202 1.229 10.443 1.00 94.69 102 ILE A C 1
ATOM 794 O O . ILE A 1 102 ? -5.771 1.026 11.521 1.00 94.69 102 ILE A O 1
ATOM 798 N N . TYR A 1 103 ? -4.379 2.264 10.258 1.00 93.00 103 TYR A N 1
ATOM 799 C CA . TYR A 1 103 ? -4.018 3.199 11.326 1.00 93.00 103 TYR A CA 1
ATOM 800 C C . TYR A 1 103 ? -5.249 3.932 11.878 1.00 93.00 103 TYR A C 1
ATOM 802 O O . TYR A 1 103 ? -5.461 4.009 13.094 1.00 93.00 103 TYR A O 1
ATOM 810 N N . MET A 1 104 ? -6.125 4.410 10.987 1.00 92.62 104 MET A N 1
ATOM 811 C CA . MET A 1 104 ? -7.390 5.040 11.377 1.00 92.62 104 MET A CA 1
ATOM 812 C C . MET A 1 104 ? -8.327 4.066 12.100 1.00 92.62 104 MET A C 1
ATOM 814 O O . MET A 1 104 ? -9.047 4.470 13.020 1.00 92.62 104 MET A O 1
ATOM 818 N N . SER A 1 105 ? -8.325 2.793 11.703 1.00 92.31 105 SER A N 1
ATOM 819 C CA . SER A 1 105 ? -9.142 1.750 12.319 1.00 92.31 105 SER A CA 1
ATOM 820 C C . SER A 1 105 ? -8.706 1.477 13.753 1.00 92.31 105 SER A C 1
ATOM 822 O O . SER A 1 105 ? -9.565 1.482 14.634 1.00 92.31 105 SER A O 1
ATOM 824 N N . LEU A 1 106 ? -7.400 1.348 14.018 1.00 91.88 106 LEU A N 1
ATOM 825 C CA . LEU A 1 106 ? -6.879 1.171 15.380 1.00 91.88 106 LEU A CA 1
ATOM 826 C C . LEU A 1 106 ? -7.314 2.313 16.295 1.00 91.88 106 LEU A C 1
ATOM 828 O O . LEU A 1 106 ? -7.884 2.077 17.361 1.00 91.88 106 LEU A O 1
ATOM 832 N N . ARG A 1 107 ? -7.134 3.560 15.844 1.00 89.81 107 ARG A N 1
ATOM 833 C CA . ARG A 1 107 ? -7.572 4.738 16.598 1.00 89.81 107 ARG A CA 1
ATOM 834 C C . ARG A 1 107 ? -9.067 4.690 16.912 1.00 89.81 107 ARG A C 1
ATOM 836 O O . ARG A 1 107 ? -9.470 4.983 18.032 1.00 89.81 107 ARG A O 1
ATOM 843 N N . ARG A 1 108 ? -9.906 4.337 15.935 1.00 87.75 108 ARG A N 1
ATOM 844 C CA . ARG A 1 108 ? -11.365 4.271 16.125 1.00 87.75 108 ARG A CA 1
ATOM 845 C C . ARG A 1 108 ? -11.786 3.142 17.055 1.00 87.75 108 ARG A C 1
ATOM 847 O O . ARG A 1 108 ? -12.720 3.339 17.826 1.00 87.75 108 ARG A O 1
ATOM 854 N N . VAL A 1 109 ? -11.117 1.993 16.995 1.00 87.56 109 VAL A N 1
ATOM 855 C CA . VAL A 1 109 ? -11.347 0.880 17.925 1.00 87.56 109 VAL A CA 1
ATOM 856 C C . VAL A 1 109 ? -10.986 1.306 19.347 1.00 87.56 109 VAL A C 1
ATOM 858 O O . VAL A 1 109 ? -11.812 1.150 20.242 1.00 87.56 109 VAL A O 1
ATOM 861 N N . ALA A 1 110 ? -9.827 1.936 19.543 1.00 86.44 110 ALA A N 1
ATOM 862 C CA . ALA A 1 110 ? -9.413 2.455 20.845 1.00 86.44 110 ALA A CA 1
ATOM 863 C C . ALA A 1 110 ? -10.378 3.528 21.386 1.00 86.44 110 ALA A C 1
ATOM 865 O O . ALA A 1 110 ? -10.808 3.461 22.534 1.00 86.44 110 ALA A O 1
ATOM 866 N N . ALA A 1 111 ? -10.805 4.471 20.540 1.00 83.81 111 ALA A N 1
ATOM 867 C CA . ALA A 1 111 ? -11.800 5.484 20.898 1.00 83.81 111 ALA A CA 1
ATOM 868 C C . ALA A 1 111 ? -13.169 4.879 21.244 1.00 83.81 111 ALA A C 1
ATOM 870 O O . ALA A 1 111 ? -13.883 5.382 22.111 1.00 83.81 111 ALA A O 1
ATOM 871 N N . ALA A 1 112 ? -13.561 3.794 20.571 1.00 79.50 112 ALA A N 1
ATOM 872 C CA . ALA A 1 112 ? -14.820 3.118 20.853 1.00 79.50 112 ALA A CA 1
ATOM 873 C C . ALA A 1 112 ? -14.819 2.417 22.219 1.00 79.50 112 ALA A C 1
ATOM 875 O O . ALA A 1 112 ? -15.880 2.324 22.838 1.00 79.50 112 ALA A O 1
ATOM 876 N N . LEU A 1 113 ? -13.648 1.970 22.679 1.00 78.94 113 LEU A N 1
ATOM 877 C CA . LEU A 1 113 ? -13.428 1.333 23.980 1.00 78.94 113 LEU A CA 1
ATOM 878 C C . LEU A 1 113 ? -13.073 2.323 25.095 1.00 78.94 113 LEU A C 1
ATOM 880 O O . LEU A 1 113 ? -12.840 1.894 26.217 1.00 78.94 113 LEU A O 1
ATOM 884 N N . ASP A 1 114 ? -13.028 3.621 24.783 1.00 76.25 114 ASP A N 1
ATOM 885 C CA . ASP A 1 114 ? -12.561 4.680 25.687 1.00 76.25 114 ASP A CA 1
ATOM 886 C C . ASP A 1 114 ? -11.133 4.453 26.218 1.00 76.25 114 ASP A C 1
ATOM 888 O O . ASP A 1 114 ? -10.734 4.955 27.263 1.00 76.25 114 ASP A O 1
ATOM 892 N N . SER A 1 115 ? -10.327 3.707 25.461 1.00 78.19 115 SER A N 1
ATOM 893 C CA . SER A 1 115 ? -8.983 3.282 25.847 1.00 78.19 115 SER A CA 1
ATOM 894 C C . SER A 1 115 ? -7.879 4.126 25.205 1.00 78.19 115 SER A C 1
ATOM 896 O O . SER A 1 115 ? -6.722 3.709 25.186 1.00 78.19 115 SER A O 1
ATOM 898 N N . GLU A 1 116 ? -8.202 5.303 24.643 1.00 79.25 116 GLU A N 1
ATOM 899 C CA . GLU A 1 116 ? -7.191 6.195 24.040 1.00 79.25 116 GLU A CA 1
ATOM 900 C C . GLU A 1 116 ? -6.126 6.615 25.067 1.00 79.25 116 GLU A C 1
ATOM 902 O O . GLU A 1 116 ? -4.967 6.787 24.698 1.00 79.25 116 GLU A O 1
ATOM 907 N N . HIS A 1 117 ? -6.509 6.745 26.342 1.00 76.81 117 HIS A N 1
ATOM 908 C CA . HIS A 1 117 ? -5.632 7.145 27.445 1.00 76.81 117 HIS A CA 1
ATOM 909 C C . HIS A 1 117 ? -4.619 6.062 27.857 1.00 76.81 117 HIS A C 1
ATOM 911 O O . HIS A 1 117 ? -3.619 6.383 28.491 1.00 76.81 117 HIS A O 1
ATOM 917 N N . LEU A 1 118 ? -4.851 4.800 27.474 1.00 78.38 118 LEU A N 1
ATOM 918 C CA . LEU A 1 118 ? -3.947 3.672 27.751 1.00 78.38 118 LEU A CA 1
ATOM 919 C C . LEU A 1 118 ? -2.797 3.565 26.751 1.00 78.38 118 LEU A C 1
ATOM 921 O O . LEU A 1 118 ? -1.815 2.856 26.982 1.00 78.38 118 LEU A O 1
ATOM 925 N N . SER A 1 119 ? -2.917 4.257 25.621 1.00 77.19 119 SER A N 1
ATOM 926 C CA . SER A 1 119 ? -1.838 4.362 24.652 1.00 77.19 119 SER A CA 1
ATOM 927 C C . SER A 1 119 ? -0.767 5.315 25.178 1.00 77.19 119 SER A C 1
ATOM 929 O O . SER A 1 119 ? -1.073 6.439 25.567 1.00 77.19 119 SER A O 1
ATOM 931 N N . PHE A 1 120 ? 0.501 4.896 25.127 1.00 66.19 120 PHE A N 1
ATOM 932 C CA . PHE A 1 120 ? 1.643 5.734 25.523 1.00 66.19 120 PHE A CA 1
ATOM 933 C C . PHE A 1 120 ? 1.725 7.032 24.698 1.00 66.19 120 PHE A C 1
ATOM 935 O O . PHE A 1 120 ? 2.128 8.081 25.192 1.00 66.19 120 PHE A O 1
ATOM 942 N N . LEU A 1 121 ? 1.299 6.964 23.434 1.00 72.75 121 LEU A N 1
ATOM 943 C CA . LEU A 1 121 ? 1.252 8.084 22.499 1.00 72.75 121 LEU A CA 1
ATOM 944 C C . LEU A 1 121 ? -0.192 8.392 22.109 1.00 72.75 121 LEU A C 1
ATOM 946 O O . LEU A 1 121 ? -1.010 7.488 21.927 1.00 72.75 121 LEU A O 1
ATOM 950 N N . SER A 1 122 ? -0.501 9.673 21.894 1.00 79.69 122 SER A N 1
ATOM 951 C CA . SER A 1 122 ? -1.801 10.073 21.358 1.00 79.69 122 SER A CA 1
ATOM 952 C C . SER A 1 122 ? -2.024 9.424 19.991 1.00 79.69 122 SER A C 1
ATOM 954 O O . SER A 1 122 ? -1.399 9.805 18.997 1.00 79.69 122 SER A O 1
ATOM 956 N N . LEU A 1 123 ? -2.975 8.489 19.916 1.00 82.12 123 LEU A N 1
ATOM 957 C CA . LEU A 1 123 ? -3.308 7.754 18.689 1.00 82.12 123 LEU A CA 1
ATOM 958 C C . LEU A 1 123 ? -3.689 8.683 17.523 1.00 82.12 123 LEU A C 1
ATOM 960 O O . LEU A 1 123 ? -3.551 8.318 16.355 1.00 82.12 123 LEU A O 1
ATOM 964 N N . ARG A 1 124 ? -4.135 9.913 17.819 1.00 82.56 124 ARG A N 1
ATOM 965 C CA . ARG A 1 124 ? -4.446 10.935 16.807 1.00 82.56 124 ARG A CA 1
ATOM 966 C C . ARG A 1 124 ? -3.199 11.437 16.093 1.00 82.56 124 ARG A C 1
ATOM 968 O O . ARG A 1 124 ? -3.235 11.590 14.877 1.00 82.56 124 ARG A O 1
ATOM 975 N N . TRP A 1 125 ? -2.143 11.723 16.849 1.00 85.75 125 TRP A N 1
ATOM 976 C CA . TRP A 1 125 ? -0.865 12.173 16.304 1.00 85.75 125 TRP A CA 1
ATOM 977 C C . TRP A 1 125 ? -0.141 11.027 15.621 1.00 85.75 125 TRP A C 1
ATOM 979 O O . TRP A 1 125 ? 0.349 11.207 14.515 1.00 85.75 125 TRP A O 1
ATOM 989 N N . LEU A 1 126 ? -0.197 9.838 16.218 1.00 86.06 126 LEU A N 1
ATOM 990 C CA . LEU A 1 126 ? 0.404 8.640 15.654 1.00 86.06 126 LEU A CA 1
ATOM 991 C C . LEU A 1 126 ? -0.169 8.304 14.265 1.00 86.06 126 LEU A C 1
ATOM 993 O O . LEU A 1 126 ? 0.584 8.092 13.324 1.00 86.06 126 LEU A O 1
ATOM 997 N N . THR A 1 127 ? -1.498 8.368 14.099 1.00 87.38 127 THR A N 1
ATOM 998 C CA . THR A 1 127 ? -2.136 8.158 12.782 1.00 87.38 127 THR A CA 1
ATOM 999 C C . THR A 1 127 ? -1.652 9.181 11.748 1.00 87.38 127 THR A C 1
ATOM 1001 O O . THR A 1 127 ? -1.370 8.820 10.613 1.00 87.38 127 THR A O 1
ATOM 1004 N N . LYS A 1 128 ? -1.556 10.466 12.123 1.00 89.38 128 LYS A N 1
ATOM 1005 C CA . LYS A 1 128 ? -1.093 11.525 11.209 1.00 89.38 128 LYS A CA 1
ATOM 1006 C C . LYS A 1 128 ? 0.375 11.344 10.827 1.00 89.38 128 LYS A C 1
ATOM 1008 O O . LYS A 1 128 ? 0.716 11.55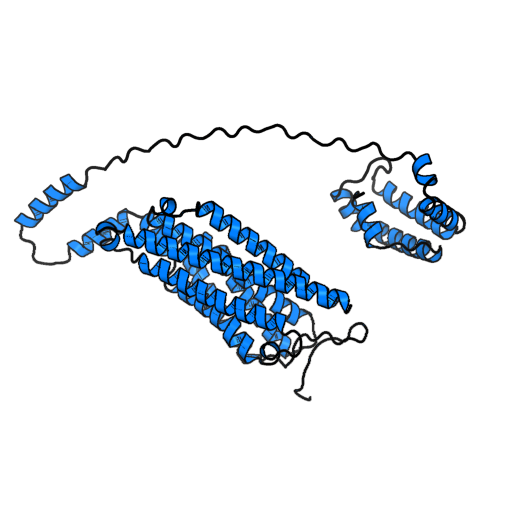1 9.671 1.00 89.38 128 LYS A O 1
ATOM 1013 N N . LEU A 1 129 ? 1.209 10.964 11.795 1.00 91.31 129 LEU A N 1
ATOM 1014 C CA . LEU A 1 129 ? 2.628 10.703 11.589 1.00 91.31 129 LEU A CA 1
ATOM 1015 C C . LEU A 1 129 ? 2.827 9.561 10.594 1.00 91.31 129 LEU A C 1
ATOM 1017 O O . LEU A 1 129 ? 3.543 9.746 9.620 1.00 91.31 129 LEU A O 1
ATOM 1021 N N . TYR A 1 130 ? 2.152 8.425 10.788 1.00 92.31 130 TYR A N 1
ATOM 1022 C CA . TYR A 1 130 ? 2.287 7.298 9.867 1.00 92.31 130 TYR A CA 1
ATOM 1023 C C . TYR A 1 130 ? 1.796 7.620 8.458 1.00 92.31 130 TYR A C 1
ATOM 1025 O O . TYR A 1 130 ? 2.474 7.285 7.499 1.00 92.31 130 TYR A O 1
ATOM 1033 N N . VAL A 1 131 ? 0.677 8.339 8.321 1.00 91.94 131 VAL A N 1
ATOM 1034 C CA . VAL A 1 131 ? 0.205 8.780 6.999 1.00 91.94 131 VAL A CA 1
ATOM 1035 C C . VAL A 1 131 ? 1.215 9.719 6.327 1.00 91.94 131 VAL A C 1
ATOM 1037 O O . VAL A 1 131 ? 1.421 9.625 5.124 1.00 91.94 131 VAL A O 1
ATOM 1040 N N . LEU A 1 132 ? 1.870 10.609 7.079 1.00 93.50 132 LEU A N 1
ATOM 1041 C CA . LEU A 1 132 ? 2.907 11.486 6.527 1.00 93.50 132 LEU A CA 1
ATOM 1042 C C . LEU A 1 132 ? 4.151 10.700 6.088 1.00 93.50 132 LEU A C 1
ATOM 1044 O O . LEU A 1 132 ? 4.693 10.975 5.020 1.00 93.50 132 LEU A O 1
ATOM 1048 N N . ILE A 1 133 ? 4.577 9.722 6.894 1.00 93.94 133 ILE A N 1
ATOM 1049 C CA . ILE A 1 133 ? 5.678 8.814 6.549 1.00 93.94 133 ILE A CA 1
ATOM 1050 C C . ILE A 1 133 ? 5.346 8.067 5.255 1.00 93.94 133 ILE A C 1
ATOM 1052 O O . ILE A 1 133 ? 6.151 8.071 4.330 1.00 93.94 133 ILE A O 1
ATOM 1056 N N . ASP A 1 134 ? 4.146 7.500 5.165 1.00 94.19 134 ASP A N 1
ATOM 1057 C CA . ASP A 1 134 ? 3.664 6.766 3.997 1.00 94.19 134 ASP A CA 1
ATOM 1058 C C . ASP A 1 134 ? 3.635 7.636 2.732 1.00 94.19 134 ASP A C 1
ATOM 1060 O O . ASP A 1 134 ? 4.070 7.189 1.675 1.00 94.19 134 ASP A O 1
ATOM 1064 N N . ILE A 1 135 ? 3.204 8.900 2.827 1.00 93.25 135 ILE A N 1
ATOM 1065 C CA . ILE A 1 135 ? 3.256 9.849 1.699 1.00 93.25 135 ILE A CA 1
ATOM 1066 C C . ILE A 1 135 ? 4.703 10.086 1.248 1.00 93.25 135 ILE A C 1
ATOM 1068 O O . ILE A 1 135 ? 4.979 10.084 0.049 1.00 93.25 135 ILE A O 1
ATOM 1072 N N . GLY A 1 136 ? 5.631 10.263 2.194 1.00 94.38 136 GLY A N 1
ATOM 1073 C CA . GLY A 1 136 ? 7.056 10.394 1.885 1.00 94.38 136 GLY A CA 1
ATOM 1074 C C . GLY A 1 136 ? 7.626 9.145 1.207 1.00 94.38 136 GLY A C 1
ATOM 1075 O O . GLY A 1 136 ? 8.387 9.263 0.249 1.00 94.38 136 GLY A O 1
ATOM 1076 N N . CYS A 1 137 ? 7.207 7.957 1.653 1.00 93.75 137 CYS A N 1
ATOM 1077 C CA . CYS A 1 137 ? 7.618 6.681 1.068 1.00 93.75 137 CYS A CA 1
ATOM 1078 C C . CYS A 1 137 ? 7.052 6.484 -0.345 1.00 93.75 137 CYS A C 1
ATOM 1080 O O . CYS A 1 137 ? 7.781 6.039 -1.224 1.00 93.75 137 CYS A O 1
ATOM 1082 N N . ILE A 1 138 ? 5.791 6.859 -0.599 1.00 92.25 138 ILE A N 1
ATOM 1083 C CA . ILE A 1 138 ? 5.220 6.850 -1.958 1.00 92.25 138 ILE A CA 1
ATOM 1084 C C . ILE A 1 138 ? 6.020 7.778 -2.867 1.00 92.25 138 ILE A C 1
ATOM 1086 O O . ILE A 1 138 ? 6.376 7.395 -3.978 1.00 92.25 138 ILE A O 1
ATOM 1090 N N . ALA A 1 139 ? 6.316 8.994 -2.400 1.00 93.00 139 ALA A N 1
ATOM 1091 C CA . ALA A 1 139 ? 7.054 9.968 -3.194 1.00 93.00 139 ALA A CA 1
ATOM 1092 C C . ALA A 1 139 ? 8.446 9.445 -3.573 1.00 93.00 139 ALA A C 1
ATOM 1094 O O . ALA A 1 139 ? 8.820 9.511 -4.743 1.00 93.00 139 ALA A O 1
ATOM 1095 N N . SER A 1 140 ? 9.192 8.870 -2.622 1.00 93.12 140 SER A N 1
ATOM 1096 C CA . SER A 1 140 ? 10.500 8.281 -2.922 1.00 93.12 140 SER A CA 1
ATOM 1097 C C . SER A 1 140 ? 10.392 7.065 -3.847 1.00 93.12 140 SER A C 1
ATOM 1099 O O . SER A 1 140 ? 11.194 6.938 -4.767 1.00 93.12 140 SER A O 1
ATOM 1101 N N . GLN A 1 141 ? 9.377 6.213 -3.683 1.00 91.62 141 GLN A N 1
ATOM 1102 C CA . GLN A 1 141 ? 9.147 5.066 -4.566 1.00 91.62 141 GLN A CA 1
ATOM 1103 C C . GLN A 1 141 ? 8.822 5.495 -6.002 1.00 91.62 141 GLN A C 1
ATOM 1105 O O . GLN A 1 141 ? 9.364 4.923 -6.942 1.00 91.62 141 GLN A O 1
ATOM 1110 N N . PHE A 1 142 ? 8.001 6.531 -6.189 1.00 88.88 142 PHE A N 1
ATOM 1111 C CA . PHE A 1 142 ? 7.678 7.060 -7.516 1.00 88.88 142 PHE A CA 1
ATOM 1112 C C . PHE A 1 142 ? 8.879 7.710 -8.184 1.00 88.88 142 PHE A C 1
ATOM 1114 O O . PHE A 1 142 ? 9.182 7.400 -9.333 1.00 88.88 142 PHE A O 1
ATOM 1121 N N . ILE A 1 143 ? 9.597 8.566 -7.455 1.00 88.06 143 ILE A N 1
ATOM 1122 C CA . ILE A 1 143 ? 10.827 9.184 -7.952 1.00 88.06 143 ILE A CA 1
ATOM 1123 C C . ILE A 1 143 ? 11.823 8.090 -8.349 1.00 88.06 143 ILE A C 1
ATOM 1125 O O . ILE A 1 143 ? 12.330 8.084 -9.468 1.00 88.06 143 ILE A O 1
ATOM 1129 N N . GLY A 1 144 ? 12.046 7.114 -7.470 1.00 87.75 144 GLY A N 1
ATOM 1130 C CA . GLY A 1 144 ? 12.978 6.024 -7.719 1.00 87.75 144 GLY A CA 1
ATOM 1131 C C . GLY A 1 144 ? 12.567 5.072 -8.848 1.00 87.75 144 GLY A C 1
ATOM 1132 O O . GLY A 1 144 ? 13.443 4.496 -9.488 1.00 87.75 144 GLY A O 1
ATOM 1133 N N . ALA A 1 145 ? 11.267 4.943 -9.136 1.00 83.88 145 ALA A N 1
ATOM 1134 C CA . ALA A 1 145 ? 10.750 4.157 -10.258 1.00 83.88 145 ALA A CA 1
ATOM 1135 C C . ALA A 1 145 ? 10.825 4.895 -11.607 1.00 83.88 145 ALA A C 1
ATOM 1137 O O . ALA A 1 145 ? 10.925 4.245 -12.644 1.00 83.88 145 ALA A O 1
ATOM 1138 N N . ILE A 1 146 ? 10.781 6.234 -11.607 1.00 82.31 146 ILE A N 1
ATOM 1139 C CA . ILE A 1 146 ? 10.770 7.056 -12.831 1.00 82.31 146 ILE A CA 1
ATOM 1140 C C . ILE A 1 146 ? 12.185 7.416 -13.293 1.00 82.31 146 ILE A C 1
ATOM 1142 O O . ILE A 1 146 ? 12.443 7.406 -14.493 1.00 82.31 146 ILE A O 1
ATOM 1146 N N . ILE A 1 147 ? 13.112 7.708 -12.370 1.00 83.06 147 ILE A N 1
ATOM 1147 C CA . ILE A 1 147 ? 14.494 8.106 -12.703 1.00 83.06 147 ILE A CA 1
ATOM 1148 C C . ILE A 1 147 ? 15.183 7.152 -13.708 1.00 83.06 147 ILE A C 1
ATOM 1150 O O . ILE A 1 147 ? 15.826 7.660 -14.626 1.00 83.06 147 ILE A O 1
ATOM 1154 N N . PRO A 1 148 ? 15.042 5.810 -13.615 1.00 81.38 148 PRO A N 1
ATOM 1155 C CA . PRO A 1 148 ? 15.640 4.879 -14.577 1.00 81.38 148 PRO A CA 1
ATOM 1156 C C . PRO A 1 148 ? 15.242 5.095 -16.047 1.00 81.38 148 PRO A C 1
ATOM 1158 O O . PRO A 1 148 ? 15.939 4.615 -16.937 1.00 81.38 148 PRO A O 1
ATOM 1161 N N . ALA A 1 149 ? 14.150 5.817 -16.322 1.00 75.50 149 ALA A N 1
ATOM 1162 C CA . ALA A 1 149 ? 13.676 6.081 -17.679 1.00 75.50 149 ALA A CA 1
ATOM 1163 C C . ALA A 1 149 ? 14.632 6.954 -18.515 1.00 75.50 149 ALA A C 1
ATOM 1165 O O . ALA A 1 149 ? 14.499 6.985 -19.736 1.00 75.50 149 ALA A O 1
ATOM 1166 N N . SER A 1 150 ? 15.598 7.646 -17.894 1.00 76.00 150 SER A N 1
ATOM 1167 C CA . SER A 1 150 ? 16.619 8.421 -18.617 1.00 76.00 150 SER A CA 1
ATOM 1168 C C . SER A 1 150 ? 17.646 7.550 -19.354 1.00 76.00 150 SER A C 1
ATOM 1170 O O . SER A 1 150 ? 18.336 8.043 -20.245 1.00 76.00 150 SER A O 1
ATOM 1172 N N . GLY A 1 151 ? 17.775 6.271 -18.980 1.00 73.81 151 GLY A N 1
ATOM 1173 C CA . GLY A 1 151 ? 18.788 5.357 -19.516 1.00 73.81 151 GLY A CA 1
ATOM 1174 C C . GLY A 1 151 ? 20.219 5.621 -19.023 1.00 73.81 151 GLY A C 1
ATOM 1175 O O . GLY A 1 151 ? 21.134 4.936 -19.466 1.00 73.81 151 GLY A O 1
ATOM 1176 N N . ASP A 1 152 ? 20.426 6.584 -18.118 1.00 84.69 152 ASP A N 1
ATOM 1177 C CA . ASP A 1 152 ? 21.732 6.865 -17.508 1.00 84.69 152 ASP A CA 1
ATOM 1178 C C . ASP A 1 152 ? 22.048 5.874 -16.373 1.00 84.69 152 ASP A C 1
ATOM 1180 O O . ASP A 1 152 ? 21.227 5.647 -15.479 1.00 84.69 152 ASP A O 1
ATOM 1184 N N . ALA A 1 153 ? 23.249 5.289 -16.387 1.00 82.94 153 ALA A N 1
ATOM 1185 C CA . ALA A 1 153 ? 23.639 4.239 -15.445 1.00 82.94 153 ALA A CA 1
ATOM 1186 C C . ALA A 1 153 ? 23.655 4.737 -13.988 1.00 82.94 153 ALA A C 1
ATOM 1188 O O . ALA A 1 153 ? 23.143 4.056 -13.091 1.00 82.94 153 ALA A O 1
ATOM 1189 N N . ASP A 1 154 ? 24.169 5.946 -13.752 1.00 87.25 154 ASP A N 1
ATOM 1190 C CA . ASP A 1 154 ? 24.222 6.550 -12.418 1.00 87.25 154 ASP A CA 1
ATOM 1191 C C . ASP A 1 154 ? 22.820 6.907 -11.911 1.00 87.25 154 ASP A C 1
ATOM 1193 O O . ASP A 1 154 ? 22.492 6.675 -10.740 1.00 87.25 154 ASP A O 1
ATOM 1197 N N . ALA A 1 155 ? 21.965 7.440 -12.787 1.00 85.62 155 ALA A N 1
ATOM 1198 C CA . ALA A 1 155 ? 20.565 7.714 -12.493 1.00 85.62 155 ALA A CA 1
ATOM 1199 C C . ALA A 1 155 ? 19.808 6.435 -12.102 1.00 85.62 155 ALA A C 1
ATOM 1201 O O . ALA A 1 155 ? 19.105 6.433 -11.089 1.00 85.62 155 ALA A O 1
ATOM 1202 N N . ILE A 1 156 ? 19.993 5.327 -12.828 1.00 84.81 156 ILE A N 1
ATOM 1203 C CA . ILE A 1 156 ? 19.355 4.035 -12.522 1.00 84.81 156 ILE A CA 1
ATOM 1204 C C . ILE A 1 156 ? 19.719 3.559 -11.107 1.00 84.81 156 ILE A C 1
ATOM 1206 O O . ILE A 1 156 ? 18.837 3.150 -10.341 1.00 84.81 156 ILE A O 1
ATOM 1210 N N . VAL A 1 157 ? 21.000 3.636 -10.728 1.00 88.50 157 VAL A N 1
ATOM 1211 C CA . VAL A 1 157 ? 21.465 3.238 -9.388 1.00 88.50 157 VAL A CA 1
ATOM 1212 C C . VAL A 1 157 ? 20.879 4.153 -8.312 1.00 88.50 157 VAL A C 1
ATOM 1214 O O . VAL A 1 157 ? 20.325 3.666 -7.322 1.00 88.50 157 VAL A O 1
ATOM 1217 N N . LYS A 1 158 ? 20.938 5.476 -8.511 1.00 90.38 158 LYS A N 1
ATOM 1218 C CA . LYS A 1 158 ? 20.377 6.456 -7.567 1.00 90.38 158 LYS A CA 1
ATOM 1219 C C . LYS A 1 158 ? 18.871 6.268 -7.385 1.00 90.38 158 LYS A C 1
ATOM 1221 O O . LYS A 1 158 ? 18.399 6.236 -6.249 1.00 90.38 158 LYS A O 1
ATOM 1226 N N . GLY A 1 159 ? 18.126 6.084 -8.476 1.00 90.38 159 GLY A N 1
ATOM 1227 C CA . GLY A 1 159 ? 16.685 5.829 -8.449 1.00 90.38 159 GLY A CA 1
ATOM 1228 C C . GLY A 1 159 ? 16.342 4.586 -7.629 1.00 90.38 159 GLY A C 1
ATOM 1229 O O . GLY A 1 159 ? 15.494 4.640 -6.737 1.00 90.38 159 GLY A O 1
ATOM 1230 N N . ARG A 1 160 ? 17.087 3.494 -7.832 1.00 89.44 160 ARG A N 1
ATOM 1231 C CA . ARG A 1 160 ? 16.915 2.257 -7.061 1.00 89.44 160 ARG A CA 1
ATOM 1232 C C . ARG A 1 160 ? 17.158 2.454 -5.563 1.00 89.44 160 ARG A C 1
ATOM 1234 O O . ARG A 1 160 ? 16.360 1.979 -4.758 1.00 89.44 160 ARG A O 1
ATOM 1241 N N . ILE A 1 161 ? 18.216 3.170 -5.178 1.00 92.81 161 ILE A N 1
ATOM 1242 C CA . ILE A 1 161 ? 18.516 3.459 -3.764 1.00 92.81 161 ILE A CA 1
ATOM 1243 C C . ILE A 1 161 ? 17.380 4.266 -3.121 1.00 92.81 161 ILE A C 1
ATOM 1245 O O . ILE A 1 161 ? 16.938 3.929 -2.023 1.00 92.81 161 ILE A O 1
ATOM 1249 N N . ILE A 1 162 ? 16.875 5.296 -3.809 1.00 94.00 162 ILE A N 1
ATOM 1250 C CA . ILE A 1 162 ? 15.770 6.136 -3.319 1.00 94.00 162 ILE A CA 1
ATOM 1251 C C . ILE A 1 162 ? 14.494 5.300 -3.126 1.00 94.00 162 ILE A C 1
ATOM 1253 O O . ILE A 1 162 ? 13.824 5.421 -2.095 1.00 94.00 162 ILE A O 1
ATOM 1257 N N . LEU A 1 163 ? 14.186 4.415 -4.080 1.00 92.38 163 LEU A N 1
ATOM 1258 C CA . LEU A 1 163 ? 13.041 3.508 -4.001 1.00 92.38 163 LEU A CA 1
ATOM 1259 C C . LEU A 1 163 ? 13.158 2.568 -2.793 1.00 92.38 163 LEU A C 1
ATOM 1261 O O . LEU A 1 163 ? 12.236 2.490 -1.976 1.00 92.38 163 LEU A O 1
ATOM 1265 N N . ILE A 1 164 ? 14.301 1.887 -2.646 1.00 92.62 164 ILE A N 1
ATOM 1266 C CA . ILE A 1 164 ? 14.549 0.943 -1.544 1.00 92.62 164 ILE A CA 1
ATOM 1267 C C . ILE A 1 164 ? 14.495 1.659 -0.193 1.00 92.62 164 ILE A C 1
ATOM 1269 O O . ILE A 1 164 ? 13.892 1.139 0.746 1.00 92.62 164 ILE A O 1
ATOM 1273 N N . ALA A 1 165 ? 15.058 2.866 -0.087 1.00 94.56 165 ALA A N 1
ATOM 1274 C CA . ALA A 1 165 ? 14.986 3.663 1.135 1.00 94.56 165 ALA A CA 1
ATOM 1275 C C . ALA A 1 165 ? 13.529 3.925 1.555 1.00 94.56 165 ALA A C 1
ATOM 1277 O O . ALA A 1 165 ? 13.190 3.766 2.729 1.00 94.56 165 ALA A O 1
ATOM 1278 N N . GLY A 1 166 ? 12.650 4.240 0.596 1.00 93.75 166 GLY A N 1
ATOM 1279 C CA . GLY A 1 166 ? 11.210 4.360 0.837 1.00 93.75 166 GLY A CA 1
ATOM 1280 C C . GLY A 1 166 ? 10.583 3.078 1.380 1.00 93.75 166 GLY A C 1
ATOM 1281 O O . GLY A 1 166 ? 9.868 3.115 2.379 1.00 93.75 166 GLY A O 1
ATOM 1282 N N . LEU A 1 167 ? 10.874 1.934 0.756 1.00 93.31 167 LEU A N 1
ATOM 1283 C CA . LEU A 1 167 ? 10.353 0.635 1.197 1.00 93.31 167 LEU A CA 1
ATOM 1284 C C . LEU A 1 167 ? 10.822 0.261 2.609 1.00 93.31 167 LEU A C 1
ATOM 1286 O O . LEU A 1 167 ? 10.022 -0.221 3.410 1.00 93.31 167 LEU A O 1
ATOM 1290 N N . VAL A 1 168 ? 12.092 0.512 2.940 1.00 94.75 168 VAL A N 1
ATOM 1291 C CA . VAL A 1 168 ? 12.654 0.223 4.270 1.00 94.75 168 VAL A CA 1
ATOM 1292 C C . VAL A 1 168 ? 12.023 1.114 5.338 1.00 94.75 168 VAL A C 1
ATOM 1294 O O . VAL A 1 168 ? 11.616 0.614 6.386 1.00 94.75 168 VAL A O 1
ATOM 1297 N N . VAL A 1 169 ? 11.883 2.419 5.080 1.00 95.25 169 VAL A N 1
ATOM 1298 C CA . VAL A 1 169 ? 11.220 3.341 6.018 1.00 95.25 169 VAL A CA 1
ATOM 1299 C C . VAL A 1 169 ? 9.766 2.924 6.248 1.00 95.25 169 VAL A C 1
ATOM 1301 O O . VAL A 1 169 ? 9.325 2.867 7.399 1.00 95.25 169 VAL A O 1
ATOM 1304 N N . GLN A 1 170 ? 9.043 2.557 5.187 1.00 94.69 170 GLN A N 1
ATOM 1305 C CA . GLN A 1 170 ? 7.666 2.071 5.280 1.00 94.69 170 GLN A CA 1
ATOM 1306 C C . GLN A 1 170 ? 7.565 0.761 6.080 1.00 94.69 170 GLN A C 1
ATOM 1308 O O . GLN A 1 170 ? 6.698 0.625 6.946 1.00 94.69 170 GLN A O 1
ATOM 1313 N N . LEU A 1 171 ? 8.476 -0.189 5.850 1.00 95.00 171 LEU A N 1
ATOM 1314 C CA . LEU A 1 171 ? 8.544 -1.451 6.591 1.00 95.00 171 LEU A CA 1
ATOM 1315 C C . LEU A 1 171 ? 8.821 -1.221 8.086 1.00 95.00 171 LEU A C 1
ATOM 1317 O O . LEU A 1 171 ? 8.156 -1.813 8.941 1.00 95.00 171 LEU A O 1
ATOM 1321 N N . CYS A 1 172 ? 9.761 -0.333 8.416 1.00 95.38 172 CYS A N 1
ATOM 1322 C CA . CYS A 1 172 ? 10.041 0.066 9.795 1.00 95.38 172 CYS A CA 1
ATOM 1323 C C . CYS A 1 172 ? 8.815 0.717 10.448 1.00 95.38 172 CYS A C 1
ATOM 1325 O O . CYS A 1 172 ? 8.462 0.373 11.577 1.00 95.38 172 CYS A O 1
ATOM 1327 N N . ALA A 1 173 ? 8.123 1.610 9.737 1.00 93.69 173 ALA A N 1
ATOM 1328 C CA . ALA A 1 173 ? 6.916 2.263 10.232 1.00 93.69 173 ALA A CA 1
ATOM 1329 C C . ALA A 1 173 ? 5.796 1.253 10.540 1.00 93.69 173 ALA A C 1
ATOM 1331 O O . ALA A 1 173 ? 5.242 1.277 11.644 1.00 93.69 173 ALA A O 1
ATOM 1332 N N . LEU A 1 174 ? 5.525 0.316 9.623 1.00 94.19 174 LEU A N 1
ATOM 1333 C CA . LEU A 1 174 ? 4.563 -0.775 9.823 1.00 94.19 174 LEU A CA 1
ATOM 1334 C C . LEU A 1 174 ? 4.950 -1.684 11.001 1.00 94.19 174 LEU A C 1
ATOM 1336 O O . LEU A 1 174 ? 4.088 -2.088 11.786 1.00 94.19 174 LEU A O 1
ATOM 1340 N N . SER A 1 175 ? 6.245 -1.960 11.172 1.00 95.19 175 SER A N 1
ATOM 1341 C CA . SER A 1 175 ? 6.768 -2.780 12.273 1.00 95.19 175 SER A CA 1
ATOM 1342 C C . SER A 1 175 ? 6.579 -2.104 13.637 1.00 95.19 175 SER A C 1
ATOM 1344 O O . SER A 1 175 ? 6.128 -2.724 14.600 1.00 95.19 175 SER A O 1
ATOM 1346 N N . VAL A 1 176 ? 6.843 -0.799 13.734 1.00 94.00 176 VAL A N 1
ATOM 1347 C CA . VAL A 1 176 ? 6.565 -0.034 14.962 1.00 94.00 176 VAL A CA 1
ATOM 1348 C C . VAL A 1 176 ? 5.056 0.057 15.217 1.00 94.00 176 VAL A C 1
ATOM 1350 O O . VAL A 1 176 ? 4.612 -0.023 16.369 1.00 94.00 176 VAL A O 1
ATOM 1353 N N . PHE A 1 177 ? 4.248 0.179 14.160 1.00 94.25 177 PHE A N 1
ATOM 1354 C CA . PHE A 1 177 ? 2.793 0.215 14.279 1.00 94.25 177 PHE A CA 1
ATOM 1355 C C . PHE A 1 177 ? 2.234 -1.085 14.871 1.00 94.25 177 PHE A C 1
ATOM 1357 O O . PHE A 1 177 ? 1.440 -1.015 15.812 1.00 94.25 177 PHE A O 1
ATOM 1364 N N . ILE A 1 178 ? 2.665 -2.263 14.397 1.00 95.25 178 ILE A N 1
ATOM 1365 C CA . ILE A 1 178 ? 2.168 -3.537 14.944 1.00 95.25 178 ILE A CA 1
ATOM 1366 C C . ILE A 1 178 ? 2.563 -3.725 16.412 1.00 95.25 178 ILE A C 1
ATOM 1368 O O . ILE A 1 178 ? 1.728 -4.147 17.211 1.00 95.25 178 ILE A O 1
ATOM 1372 N N . ILE A 1 179 ? 3.782 -3.335 16.801 1.00 94.88 179 ILE A N 1
ATOM 1373 C CA . ILE A 1 179 ? 4.226 -3.377 18.204 1.00 94.88 179 ILE A CA 1
ATOM 1374 C C . ILE A 1 179 ? 3.342 -2.467 19.064 1.00 94.88 179 ILE A C 1
ATOM 1376 O O . ILE A 1 179 ? 2.881 -2.869 20.133 1.00 94.88 179 ILE A O 1
ATOM 1380 N N . THR A 1 180 ? 3.043 -1.262 18.576 1.00 92.00 180 THR A N 1
ATOM 1381 C CA . THR A 1 180 ? 2.167 -0.317 19.279 1.00 92.00 180 THR A CA 1
ATOM 1382 C C . THR A 1 180 ? 0.735 -0.847 19.391 1.00 92.00 180 THR A C 1
ATOM 1384 O O . THR A 1 180 ? 0.116 -0.735 20.451 1.00 92.00 180 THR A O 1
ATOM 1387 N N . SER A 1 181 ? 0.210 -1.465 18.328 1.00 93.19 181 SER A N 1
ATOM 1388 C CA . SER A 1 181 ? -1.108 -2.108 18.333 1.00 93.19 181 SER A CA 1
ATOM 1389 C C . SER A 1 181 ? -1.173 -3.240 19.358 1.00 93.19 181 SER A C 1
ATOM 1391 O O . SER A 1 181 ? -2.103 -3.275 20.165 1.00 93.19 181 SER A O 1
ATOM 1393 N N . LEU A 1 182 ? -0.165 -4.118 19.376 1.00 94.06 182 LEU A N 1
ATOM 1394 C CA . LEU A 1 182 ? -0.089 -5.246 20.302 1.00 94.06 182 LEU A CA 1
ATOM 1395 C C . LEU A 1 182 ? 0.030 -4.770 21.753 1.00 94.06 182 LEU A C 1
ATOM 1397 O O . LEU A 1 182 ? -0.657 -5.280 22.637 1.00 94.06 182 LEU A O 1
ATOM 1401 N N . TYR A 1 183 ? 0.858 -3.755 22.004 1.00 92.69 183 TYR A N 1
ATOM 1402 C CA . TYR A 1 183 ? 0.976 -3.138 23.321 1.00 92.69 183 TYR A CA 1
ATOM 1403 C C . TYR A 1 183 ? -0.375 -2.607 23.816 1.00 92.69 183 TYR A C 1
ATOM 1405 O O . TYR A 1 183 ? -0.788 -2.909 24.939 1.00 92.69 183 TYR A O 1
ATOM 1413 N N . LEU A 1 184 ? -1.098 -1.870 22.965 1.00 90.94 184 LEU A N 1
ATOM 1414 C CA . LEU A 1 184 ? -2.428 -1.363 23.297 1.00 90.94 184 LEU A CA 1
ATOM 1415 C C . LEU A 1 184 ? -3.420 -2.505 23.546 1.00 90.94 184 LEU A C 1
ATOM 1417 O O . LEU A 1 184 ? -4.164 -2.456 24.522 1.00 90.94 184 LEU A O 1
ATOM 1421 N N . TYR A 1 185 ? -3.410 -3.550 22.715 1.00 91.19 185 TYR A N 1
ATOM 1422 C CA . TYR A 1 185 ? -4.252 -4.730 22.908 1.00 91.19 185 TYR A CA 1
ATOM 1423 C C . TYR A 1 185 ? -4.004 -5.397 24.268 1.00 91.19 185 TYR A C 1
ATOM 1425 O O . TYR A 1 185 ? -4.957 -5.680 24.997 1.00 91.19 185 TYR A O 1
ATOM 1433 N N . LEU A 1 186 ? -2.739 -5.622 24.637 1.00 90.50 186 LEU A N 1
ATOM 1434 C CA . LEU A 1 186 ? -2.368 -6.248 25.908 1.00 90.50 186 LEU A CA 1
ATOM 1435 C C . LEU A 1 186 ? -2.771 -5.384 27.108 1.00 90.50 186 LEU A C 1
ATOM 1437 O O . LEU A 1 186 ? -3.294 -5.915 28.087 1.00 90.50 186 LEU A O 1
ATOM 1441 N N . ARG A 1 187 ? -2.593 -4.060 27.022 1.00 88.81 187 ARG A N 1
ATOM 1442 C CA . ARG A 1 187 ? -3.030 -3.113 28.061 1.00 88.81 187 ARG A CA 1
ATOM 1443 C C . ARG A 1 187 ? -4.544 -3.113 28.231 1.00 88.81 187 ARG A C 1
ATOM 1445 O O . ARG A 1 187 ? -5.024 -3.325 29.339 1.00 88.81 187 ARG A O 1
ATOM 1452 N N . VAL A 1 188 ? -5.287 -2.977 27.132 1.00 86.62 188 VAL A N 1
ATOM 1453 C CA . VAL A 1 188 ? -6.756 -3.034 27.145 1.00 86.62 188 VAL A CA 1
ATOM 1454 C C . VAL A 1 188 ? -7.240 -4.366 27.703 1.00 86.62 188 VAL A C 1
ATOM 1456 O O . VAL A 1 188 ? -8.183 -4.385 28.479 1.00 86.62 188 VAL A O 1
ATOM 1459 N N . ARG A 1 189 ? -6.594 -5.485 27.362 1.00 85.88 189 ARG A N 1
ATOM 1460 C CA . ARG A 1 189 ? -6.945 -6.806 27.900 1.00 85.88 189 ARG A CA 1
ATOM 1461 C C . ARG A 1 189 ? -6.738 -6.902 29.409 1.00 85.88 189 ARG A C 1
ATOM 1463 O O . ARG A 1 189 ? -7.545 -7.543 30.069 1.00 85.88 189 ARG A O 1
ATOM 1470 N N . ASN A 1 190 ? -5.666 -6.314 29.930 1.00 83.88 190 ASN A N 1
ATOM 1471 C CA . ASN A 1 190 ? -5.353 -6.374 31.355 1.00 83.88 190 ASN A CA 1
ATOM 1472 C C . ASN A 1 190 ? -6.261 -5.449 32.183 1.00 83.88 190 ASN A C 1
ATOM 1474 O O . ASN A 1 190 ? -6.577 -5.778 33.320 1.00 83.88 190 ASN A O 1
ATOM 1478 N N . GLU A 1 191 ? -6.707 -4.326 31.613 1.00 80.25 191 GLU A N 1
ATOM 1479 C CA . GLU A 1 191 ? -7.643 -3.400 32.268 1.00 80.25 191 GLU A CA 1
ATOM 1480 C C . GLU A 1 191 ? -9.118 -3.715 32.005 1.00 80.25 191 GLU A C 1
ATOM 1482 O O . GLU A 1 191 ? -10.002 -3.228 32.713 1.00 80.25 191 GLU A O 1
ATOM 1487 N N . ALA A 1 192 ? -9.403 -4.553 31.007 1.00 67.25 192 ALA A N 1
ATOM 1488 C CA . ALA A 1 192 ? -10.732 -5.071 30.740 1.00 67.25 192 ALA A CA 1
ATOM 1489 C C . ALA A 1 192 ? -11.184 -5.981 31.884 1.00 67.25 192 ALA A C 1
ATOM 1491 O O . ALA A 1 192 ? -11.0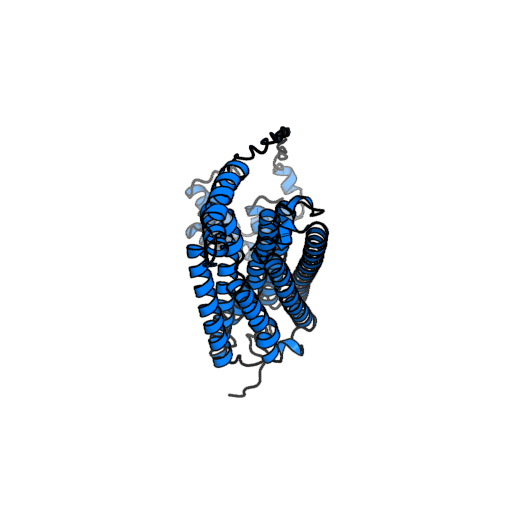68 -7.201 31.827 1.00 67.25 192 ALA A O 1
ATOM 1492 N N . GLY A 1 193 ? -11.749 -5.368 32.924 1.00 62.91 193 GLY A N 1
ATOM 1493 C CA . GLY A 1 193 ? -12.516 -6.075 33.937 1.00 62.91 193 GLY A CA 1
ATOM 1494 C C . GLY A 1 193 ? -13.761 -6.763 33.341 1.00 62.91 193 GLY A C 1
ATOM 1495 O O . GLY A 1 193 ? -14.066 -6.612 32.150 1.00 62.91 193 GLY A O 1
ATOM 1496 N N . PRO A 1 194 ? -14.567 -7.451 34.173 1.00 55.88 194 PRO A N 1
ATOM 1497 C CA . PRO A 1 194 ? -15.749 -8.215 33.741 1.00 55.88 194 PRO A CA 1
ATOM 1498 C C . PRO A 1 194 ? -16.767 -7.414 32.902 1.00 55.88 194 PRO A C 1
ATOM 1500 O O . PRO A 1 194 ? -17.570 -7.979 32.161 1.00 55.88 194 PRO A O 1
ATOM 1503 N N . PHE A 1 195 ? -16.740 -6.081 32.993 1.00 54.09 195 PHE A N 1
ATOM 1504 C CA . PHE A 1 195 ? -17.640 -5.164 32.290 1.00 54.09 195 PHE A CA 1
ATOM 1505 C C . PHE A 1 195 ? -17.352 -5.038 30.779 1.00 54.09 195 PHE A C 1
ATOM 1507 O O . PHE A 1 195 ? -18.277 -4.869 29.984 1.00 54.09 195 PHE A O 1
ATOM 1514 N N . LEU A 1 196 ? -16.085 -5.147 30.356 1.00 58.56 196 LEU A N 1
ATOM 1515 C CA . LEU A 1 196 ? -15.716 -5.128 28.933 1.00 58.56 196 LEU A CA 1
ATOM 1516 C C . LEU A 1 196 ? -15.867 -6.507 28.277 1.00 58.56 196 LEU A C 1
ATOM 1518 O O . LEU A 1 196 ? -16.225 -6.575 27.101 1.00 58.56 196 LEU A O 1
ATOM 1522 N N . ASP A 1 197 ? -15.676 -7.593 29.030 1.00 54.59 197 ASP A N 1
ATOM 1523 C CA . ASP A 1 197 ? -15.918 -8.962 28.545 1.00 54.59 197 ASP A CA 1
ATOM 1524 C C . ASP A 1 197 ? -17.418 -9.339 28.533 1.00 54.59 197 ASP A C 1
ATOM 1526 O O . ASP A 1 197 ? -17.829 -10.181 27.737 1.00 54.59 197 ASP A O 1
ATOM 1530 N N . SER A 1 198 ? -18.266 -8.665 29.323 1.00 48.84 198 SER A N 1
ATOM 1531 C CA . SER A 1 198 ? -19.739 -8.777 29.247 1.00 48.84 198 SER A CA 1
ATOM 1532 C C . SER A 1 198 ? -20.378 -7.885 28.171 1.00 48.84 198 SER A C 1
ATOM 1534 O O . SER A 1 198 ? -21.573 -7.996 27.878 1.00 48.84 198 SER A O 1
ATOM 1536 N N . SER A 1 199 ? -19.594 -7.011 27.531 1.00 52.72 199 SER A N 1
ATOM 1537 C CA . SER A 1 199 ? -20.044 -6.225 26.385 1.00 52.72 199 SER A CA 1
ATOM 1538 C C . SER A 1 199 ? -20.261 -7.142 25.176 1.00 52.72 199 SER A C 1
ATOM 1540 O O . SER A 1 199 ? -19.340 -7.799 24.703 1.00 52.72 199 SER A O 1
ATOM 1542 N N . PHE A 1 200 ? -21.464 -7.122 24.588 1.00 52.12 200 PHE A N 1
ATOM 1543 C CA . PHE A 1 200 ? -21.808 -7.799 23.319 1.00 52.12 200 PHE A CA 1
ATOM 1544 C C . PHE A 1 200 ? -20.867 -7.470 22.138 1.00 52.12 200 PHE A C 1
ATOM 1546 O O . PHE A 1 200 ? -20.932 -8.099 21.076 1.00 52.12 200 PHE A O 1
ATOM 1553 N N . VAL A 1 201 ? -20.012 -6.461 22.295 1.00 60.44 201 VAL A N 1
ATOM 1554 C CA . VAL A 1 201 ? -19.042 -6.020 21.305 1.00 60.44 201 VAL A CA 1
ATOM 1555 C C . VAL A 1 201 ? -17.799 -6.901 21.390 1.00 60.44 201 VAL A C 1
ATOM 1557 O O . VAL A 1 201 ? -17.014 -6.816 22.329 1.00 60.44 201 VAL A O 1
ATOM 1560 N N . ARG A 1 202 ? -17.578 -7.716 20.355 1.00 77.25 202 ARG A N 1
ATOM 1561 C CA . ARG A 1 202 ? -16.414 -8.611 20.220 1.00 77.25 202 ARG A CA 1
ATOM 1562 C C . ARG A 1 202 ? -15.138 -7.828 19.883 1.00 77.25 202 ARG A C 1
ATOM 1564 O O . ARG A 1 202 ? -14.534 -8.041 18.835 1.00 77.25 202 ARG A O 1
ATOM 1571 N N . TRP A 1 203 ? -14.743 -6.910 20.762 1.00 80.12 203 TRP A N 1
ATOM 1572 C CA . TRP A 1 203 ? -13.642 -5.957 20.594 1.00 80.12 203 TRP A CA 1
ATOM 1573 C C . TRP A 1 203 ? -12.307 -6.639 20.265 1.00 80.12 203 TRP A C 1
ATOM 1575 O O . TRP A 1 203 ? -11.591 -6.195 19.369 1.00 80.12 203 TRP A O 1
ATOM 1585 N N . ARG A 1 204 ? -12.044 -7.799 20.884 1.00 86.69 204 ARG A N 1
ATOM 1586 C CA . ARG A 1 204 ? -10.862 -8.640 20.623 1.00 86.69 204 ARG A CA 1
ATOM 1587 C C . ARG A 1 204 ? -10.734 -9.067 19.160 1.00 86.69 204 ARG A C 1
ATOM 1589 O O . ARG A 1 204 ? -9.628 -9.355 18.720 1.00 86.69 204 ARG A O 1
ATOM 1596 N N . ARG A 1 205 ? -11.846 -9.167 18.417 1.00 88.94 205 ARG A N 1
ATOM 1597 C CA . ARG A 1 205 ? -11.806 -9.505 16.986 1.00 88.94 205 ARG A CA 1
ATOM 1598 C C . ARG A 1 205 ? -11.243 -8.352 16.164 1.00 88.94 205 ARG A C 1
ATOM 1600 O O . ARG A 1 205 ? -10.467 -8.617 15.268 1.00 88.94 205 ARG A O 1
ATOM 1607 N N . TYR A 1 206 ? -11.574 -7.104 16.493 1.00 90.56 206 TYR A N 1
ATOM 1608 C CA . TYR A 1 206 ? -11.082 -5.944 15.745 1.00 90.56 206 TYR A CA 1
ATOM 1609 C C . TYR A 1 206 ? -9.572 -5.744 15.918 1.00 90.56 206 TYR A C 1
ATOM 1611 O O . TYR A 1 206 ? -8.891 -5.543 14.920 1.00 90.56 206 TYR A O 1
ATOM 1619 N N . PHE A 1 207 ? -9.041 -5.873 17.142 1.00 91.38 207 PHE A N 1
ATOM 1620 C CA . PHE A 1 207 ? -7.586 -5.851 17.366 1.00 91.38 207 PHE A CA 1
ATOM 1621 C C . PHE A 1 207 ? -6.881 -6.980 16.618 1.00 91.38 207 PHE A C 1
ATOM 1623 O O . PHE A 1 207 ? -5.976 -6.709 15.840 1.00 91.38 207 PHE A O 1
ATOM 1630 N N . ARG A 1 208 ? -7.368 -8.222 16.755 1.00 92.81 208 ARG A N 1
ATOM 1631 C CA . ARG A 1 208 ? -6.796 -9.369 16.037 1.00 92.81 208 ARG A CA 1
ATOM 1632 C C . ARG A 1 208 ? -6.859 -9.215 14.521 1.00 92.81 208 ARG A C 1
ATOM 1634 O O . ARG A 1 208 ? -5.928 -9.622 13.843 1.00 92.81 208 ARG A O 1
ATOM 1641 N N . THR A 1 209 ? -7.929 -8.629 13.982 1.00 94.94 209 THR A N 1
ATOM 1642 C CA . THR A 1 209 ? -8.008 -8.321 12.551 1.00 94.94 209 THR A CA 1
ATOM 1643 C C . THR A 1 209 ? -6.956 -7.292 12.159 1.00 94.94 209 THR A C 1
ATOM 1645 O O . THR A 1 209 ? -6.250 -7.543 11.195 1.00 94.94 209 THR A O 1
ATOM 1648 N N . ILE A 1 210 ? -6.818 -6.185 12.900 1.00 95.44 210 ILE A N 1
ATOM 1649 C CA . ILE A 1 210 ? -5.809 -5.142 12.636 1.00 95.44 210 ILE A CA 1
ATOM 1650 C C . ILE A 1 210 ? -4.391 -5.722 12.688 1.00 95.44 210 ILE A C 1
ATOM 1652 O O . ILE A 1 210 ? -3.589 -5.458 11.798 1.00 95.44 210 ILE A O 1
ATOM 1656 N N . GLU A 1 211 ? -4.086 -6.545 13.687 1.00 95.69 211 GLU A N 1
ATOM 1657 C CA . GLU A 1 211 ? -2.789 -7.216 13.811 1.00 95.69 211 GLU A CA 1
ATOM 1658 C C . GLU A 1 211 ? -2.555 -8.180 12.641 1.00 95.69 211 GLU A C 1
ATOM 1660 O O . GLU A 1 211 ? -1.526 -8.088 11.979 1.00 95.69 211 GLU A O 1
ATOM 1665 N N . ALA A 1 212 ? -3.531 -9.037 12.318 1.00 96.75 212 ALA A N 1
ATOM 1666 C CA . ALA A 1 212 ? -3.422 -10.000 11.223 1.00 96.75 212 ALA A CA 1
ATOM 1667 C C . ALA A 1 212 ? -3.193 -9.322 9.864 1.00 96.75 212 ALA A C 1
ATOM 1669 O O . ALA A 1 212 ? -2.282 -9.710 9.136 1.00 96.75 212 ALA A O 1
ATOM 1670 N N . VAL A 1 213 ? -3.967 -8.283 9.528 1.00 97.06 213 VAL A N 1
ATOM 1671 C CA . VAL A 1 213 ? -3.768 -7.556 8.262 1.00 97.06 213 VAL A CA 1
ATOM 1672 C C . VAL A 1 213 ? -2.434 -6.818 8.234 1.00 97.06 213 VAL A C 1
ATOM 1674 O O . VAL A 1 213 ? -1.799 -6.768 7.188 1.00 97.06 213 VAL A O 1
ATOM 1677 N N . THR A 1 214 ? -1.963 -6.305 9.375 1.00 96.75 214 THR A N 1
ATOM 1678 C CA . THR A 1 214 ? -0.653 -5.643 9.449 1.00 96.75 214 THR A CA 1
ATOM 1679 C C . THR A 1 214 ? 0.484 -6.637 9.217 1.00 96.75 214 THR A C 1
ATOM 1681 O O . THR A 1 214 ? 1.415 -6.320 8.484 1.00 96.75 214 THR A O 1
ATOM 1684 N N . VAL A 1 215 ? 0.401 -7.859 9.761 1.00 97.44 215 VAL A N 1
ATOM 1685 C CA . VAL A 1 215 ? 1.377 -8.929 9.469 1.00 97.44 215 VAL A CA 1
ATOM 1686 C C . VAL A 1 215 ? 1.392 -9.261 7.977 1.00 97.44 215 VAL A C 1
ATOM 1688 O O . VAL A 1 215 ? 2.464 -9.349 7.384 1.00 97.44 215 VAL A O 1
ATOM 1691 N N . ILE A 1 216 ? 0.218 -9.398 7.354 1.00 97.38 216 ILE A N 1
ATOM 1692 C CA . ILE A 1 216 ? 0.106 -9.663 5.911 1.00 97.38 216 ILE A CA 1
ATOM 1693 C C . ILE A 1 216 ? 0.768 -8.537 5.097 1.00 97.38 216 ILE A C 1
ATOM 1695 O O . ILE A 1 216 ? 1.507 -8.815 4.153 1.00 97.38 216 ILE A O 1
ATOM 1699 N N . MET A 1 217 ? 0.565 -7.274 5.487 1.00 95.62 217 MET A N 1
ATOM 1700 C CA . MET A 1 217 ? 1.228 -6.133 4.847 1.00 95.62 217 MET A CA 1
ATOM 1701 C C . MET A 1 217 ? 2.746 -6.139 5.036 1.00 95.62 217 MET A C 1
ATOM 1703 O O . MET A 1 217 ? 3.466 -5.867 4.082 1.00 95.62 217 MET A O 1
ATOM 1707 N N . ILE A 1 218 ? 3.241 -6.491 6.226 1.00 96.12 218 ILE A N 1
ATOM 1708 C CA . ILE A 1 218 ? 4.682 -6.618 6.491 1.00 96.12 218 ILE A CA 1
ATOM 1709 C C . ILE A 1 218 ? 5.305 -7.687 5.587 1.00 96.12 218 ILE A C 1
ATOM 1711 O O . ILE A 1 218 ? 6.350 -7.434 4.995 1.00 96.12 218 ILE A O 1
ATOM 1715 N N . ILE A 1 219 ? 4.657 -8.848 5.426 1.00 95.69 219 ILE A N 1
ATOM 1716 C CA . ILE A 1 219 ? 5.137 -9.911 4.528 1.00 95.69 219 ILE A CA 1
ATOM 1717 C C . ILE A 1 219 ? 5.261 -9.382 3.093 1.00 95.69 219 ILE A C 1
ATOM 1719 O O . ILE A 1 219 ? 6.322 -9.535 2.487 1.00 95.69 219 ILE A O 1
ATOM 1723 N N . ARG A 1 220 ? 4.228 -8.697 2.574 1.00 94.94 220 ARG A N 1
ATOM 1724 C CA . ARG A 1 220 ? 4.287 -8.039 1.255 1.00 94.94 220 ARG A CA 1
ATOM 1725 C C . ARG A 1 220 ? 5.462 -7.059 1.176 1.00 94.94 220 ARG A C 1
ATOM 1727 O O . ARG A 1 220 ? 6.235 -7.112 0.224 1.00 94.94 220 ARG A O 1
ATOM 1734 N N . SER A 1 221 ? 5.609 -6.169 2.159 1.00 93.94 221 SER A N 1
ATOM 1735 C CA . SER A 1 221 ? 6.675 -5.158 2.171 1.00 93.94 221 SER A CA 1
ATOM 1736 C C . SER A 1 221 ? 8.077 -5.772 2.204 1.00 93.94 221 SER A C 1
ATOM 1738 O O . SER A 1 221 ? 8.972 -5.244 1.550 1.00 93.94 221 SER A O 1
ATOM 1740 N N . ILE A 1 222 ? 8.275 -6.893 2.906 1.00 95.06 222 ILE A N 1
ATOM 1741 C CA . ILE A 1 222 ? 9.553 -7.621 2.921 1.00 95.06 222 ILE A CA 1
ATOM 1742 C C . ILE A 1 222 ? 9.852 -8.206 1.541 1.00 95.06 222 ILE A C 1
ATOM 1744 O O . ILE A 1 222 ? 10.950 -8.000 1.030 1.00 95.06 222 ILE A O 1
ATOM 1748 N N . VAL A 1 223 ? 8.892 -8.899 0.919 1.00 93.75 223 VAL A N 1
ATOM 1749 C CA . VAL A 1 223 ? 9.104 -9.486 -0.414 1.00 93.75 223 VAL A CA 1
ATOM 1750 C C . VAL A 1 223 ? 9.375 -8.396 -1.447 1.00 93.75 223 VAL A C 1
ATOM 1752 O O . VAL A 1 223 ? 10.309 -8.536 -2.231 1.00 93.75 223 VAL A O 1
ATOM 1755 N N . ARG A 1 224 ? 8.652 -7.271 -1.382 1.00 92.25 224 ARG A N 1
ATOM 1756 C CA . ARG A 1 224 ? 8.919 -6.097 -2.224 1.00 92.25 224 ARG A CA 1
ATOM 1757 C C . ARG A 1 224 ? 10.323 -5.545 -2.004 1.00 92.25 224 ARG A C 1
ATOM 1759 O O . ARG A 1 224 ? 11.029 -5.287 -2.969 1.00 92.25 224 ARG A O 1
ATOM 1766 N N . ALA A 1 225 ? 10.767 -5.396 -0.758 1.00 92.19 225 ALA A N 1
ATOM 1767 C CA . ALA A 1 225 ? 12.131 -4.954 -0.484 1.00 92.19 225 ALA A CA 1
ATOM 1768 C C . ALA A 1 225 ? 13.173 -5.923 -1.072 1.00 92.19 225 ALA A C 1
ATOM 1770 O O . ALA A 1 225 ? 14.128 -5.473 -1.699 1.00 92.19 225 ALA A O 1
ATOM 1771 N N . VAL A 1 226 ? 12.968 -7.239 -0.930 1.00 93.31 226 VAL A N 1
ATOM 1772 C CA . VAL A 1 226 ? 13.849 -8.268 -1.512 1.00 93.31 226 VAL A CA 1
ATOM 1773 C C . VAL A 1 226 ? 13.861 -8.203 -3.041 1.00 93.31 226 VAL A C 1
ATOM 1775 O O . VAL A 1 226 ? 14.935 -8.263 -3.628 1.00 93.31 226 VAL A O 1
ATOM 1778 N N . GLU A 1 227 ? 12.708 -8.029 -3.685 1.00 90.19 227 GLU A N 1
ATOM 1779 C CA . GLU A 1 227 ? 12.583 -7.883 -5.141 1.00 90.19 227 GLU A CA 1
ATOM 1780 C C . GLU A 1 227 ? 13.443 -6.725 -5.668 1.00 90.19 227 GLU A C 1
ATOM 1782 O O . GLU A 1 227 ? 14.276 -6.919 -6.554 1.00 90.19 227 GLU A O 1
ATOM 1787 N N . TYR A 1 228 ? 13.327 -5.536 -5.069 1.00 87.81 228 TYR A N 1
ATOM 1788 C CA . TYR A 1 228 ? 14.113 -4.373 -5.493 1.00 87.81 228 TYR A CA 1
ATOM 1789 C C . TYR A 1 228 ? 15.595 -4.456 -5.099 1.00 87.81 228 TYR A C 1
ATOM 1791 O O . TYR A 1 228 ? 16.437 -3.896 -5.805 1.00 87.81 228 TYR A O 1
ATOM 1799 N N . LEU A 1 229 ? 15.929 -5.162 -4.012 1.00 90.12 229 LEU A N 1
ATOM 1800 C CA . LEU A 1 229 ? 17.317 -5.444 -3.629 1.00 90.12 229 LEU A CA 1
ATOM 1801 C C . LEU A 1 229 ? 18.001 -6.400 -4.612 1.00 90.12 229 LEU A C 1
ATOM 1803 O O . LEU A 1 229 ? 19.172 -6.200 -4.922 1.00 90.12 229 LEU A O 1
ATOM 1807 N N . GLN A 1 230 ? 17.287 -7.415 -5.109 1.00 89.00 230 GLN A N 1
ATOM 1808 C CA . GLN A 1 230 ? 17.809 -8.329 -6.128 1.00 89.00 230 GLN A CA 1
ATOM 1809 C C . GLN A 1 230 ? 18.005 -7.625 -7.475 1.00 89.00 230 GLN A C 1
ATOM 1811 O O . GLN A 1 230 ? 18.980 -7.897 -8.171 1.00 89.00 230 GLN A O 1
ATOM 1816 N N . GLY A 1 231 ? 17.120 -6.686 -7.818 1.00 83.69 231 GLY A N 1
ATOM 1817 C CA . GLY A 1 231 ? 17.213 -5.935 -9.064 1.00 83.69 231 GLY A CA 1
ATOM 1818 C C . GLY A 1 231 ? 16.765 -6.723 -10.295 1.00 83.69 231 GLY A C 1
ATOM 1819 O O . GLY A 1 231 ? 16.063 -7.725 -10.188 1.00 83.69 231 GLY A O 1
ATOM 1820 N N . GLN A 1 232 ? 17.167 -6.240 -11.475 1.00 78.69 232 GLN A N 1
ATOM 1821 C CA . GLN A 1 232 ? 16.897 -6.903 -12.758 1.00 78.69 232 GLN A CA 1
ATOM 1822 C C . GLN A 1 232 ? 17.587 -8.273 -12.822 1.00 78.69 232 GLN A C 1
ATOM 1824 O O . GLN A 1 232 ? 18.706 -8.423 -12.329 1.00 78.69 232 GLN A O 1
ATOM 1829 N N . GLY A 1 233 ? 16.902 -9.273 -13.380 1.00 80.38 233 GLY A N 1
ATOM 1830 C CA . GLY A 1 233 ? 17.335 -10.676 -13.367 1.00 80.38 233 GLY A CA 1
ATOM 1831 C C . GLY A 1 233 ? 17.264 -11.372 -11.998 1.00 80.38 233 GLY A C 1
ATOM 1832 O O . GLY A 1 233 ? 17.727 -12.503 -11.850 1.00 80.38 233 GLY A O 1
ATOM 1833 N N . GLY A 1 234 ? 16.711 -10.711 -10.976 1.00 86.00 234 GLY A N 1
ATOM 1834 C CA . GLY A 1 234 ? 16.510 -11.286 -9.651 1.00 86.00 234 GLY A CA 1
ATOM 1835 C C . GLY A 1 234 ? 15.481 -12.418 -9.645 1.00 86.00 234 GLY A C 1
ATOM 1836 O O . GLY A 1 234 ? 14.452 -12.344 -10.311 1.00 86.00 234 GLY A O 1
ATOM 1837 N N . PHE A 1 235 ? 15.698 -13.445 -8.819 1.00 89.44 235 PHE A N 1
ATOM 1838 C CA . PHE A 1 235 ? 14.807 -14.610 -8.746 1.00 89.44 235 PHE A CA 1
ATOM 1839 C C . PHE A 1 235 ? 13.329 -14.242 -8.518 1.00 89.44 235 PHE A C 1
ATOM 1841 O O . PHE A 1 235 ? 12.449 -14.880 -9.096 1.00 89.44 235 PHE A O 1
ATOM 1848 N N . VAL A 1 236 ? 13.047 -13.211 -7.710 1.00 90.06 236 VAL A N 1
ATOM 1849 C CA . VAL A 1 236 ? 11.672 -12.775 -7.420 1.00 90.06 236 VAL A CA 1
ATOM 1850 C C . VAL A 1 236 ? 11.021 -12.090 -8.625 1.00 90.06 236 VAL A C 1
ATOM 1852 O O . VAL A 1 236 ? 9.874 -12.396 -8.941 1.00 90.06 236 VAL A O 1
ATOM 1855 N N . ILE A 1 237 ? 11.736 -11.198 -9.317 1.00 88.06 237 ILE A N 1
ATOM 1856 C CA . ILE A 1 237 ? 11.179 -10.457 -10.459 1.00 88.06 237 ILE A CA 1
ATOM 1857 C C . ILE A 1 237 ? 11.091 -11.316 -11.724 1.00 88.06 237 ILE A C 1
ATOM 1859 O O . ILE A 1 237 ? 10.208 -11.085 -12.542 1.00 88.06 237 ILE A O 1
ATOM 1863 N N . SER A 1 238 ? 11.941 -12.340 -11.864 1.00 87.44 238 SER A N 1
ATOM 1864 C CA . SER A 1 238 ? 11.930 -13.259 -13.010 1.00 87.44 238 SER A CA 1
ATOM 1865 C C . SER A 1 238 ? 10.826 -14.320 -12.959 1.00 87.44 238 SER A C 1
ATOM 1867 O O . SER A 1 238 ? 10.540 -14.934 -13.982 1.00 87.44 238 SER A O 1
ATOM 1869 N N . HIS A 1 239 ? 10.185 -14.550 -11.807 1.00 90.25 239 HIS A N 1
ATOM 1870 C CA . HIS A 1 239 ? 9.117 -15.547 -11.683 1.00 90.25 239 HIS A CA 1
ATOM 1871 C C . HIS A 1 239 ? 7.763 -14.890 -11.440 1.00 90.25 239 HIS A C 1
ATOM 1873 O O . HIS A 1 239 ? 7.490 -14.333 -10.376 1.00 90.25 239 HIS A O 1
ATOM 1879 N N . GLU A 1 240 ? 6.862 -15.055 -12.405 1.00 90.94 240 GLU A N 1
ATOM 1880 C CA . GLU A 1 240 ? 5.533 -14.453 -12.361 1.00 90.94 240 GLU A CA 1
ATOM 1881 C C . GLU A 1 240 ? 4.719 -14.814 -11.119 1.00 90.94 240 GLU A C 1
ATOM 1883 O O . GLU A 1 240 ? 3.985 -13.985 -10.593 1.00 90.94 240 GLU A O 1
ATOM 1888 N N . ILE A 1 241 ? 4.855 -16.030 -10.599 1.00 92.50 241 ILE A N 1
ATOM 1889 C CA . ILE A 1 241 ? 4.062 -16.477 -9.451 1.00 92.50 241 ILE A CA 1
ATOM 1890 C C . ILE A 1 241 ? 4.201 -15.558 -8.227 1.00 92.50 241 ILE A C 1
ATOM 1892 O O . ILE A 1 241 ? 3.244 -15.409 -7.464 1.00 92.50 241 ILE A O 1
ATOM 1896 N N . PHE A 1 242 ? 5.350 -14.902 -8.044 1.00 93.31 242 PHE A N 1
ATOM 1897 C CA . PHE A 1 242 ? 5.606 -14.095 -6.856 1.00 93.31 242 PHE A CA 1
ATOM 1898 C C . PHE A 1 242 ? 4.800 -12.799 -6.812 1.00 93.31 242 PHE A C 1
ATOM 1900 O O . PHE A 1 242 ? 4.367 -12.422 -5.722 1.00 93.31 242 PHE A O 1
ATOM 1907 N N . ILE A 1 243 ? 4.501 -12.164 -7.953 1.00 93.25 243 ILE A N 1
ATOM 1908 C CA . ILE A 1 243 ? 3.629 -10.978 -7.946 1.00 93.25 243 ILE A CA 1
ATOM 1909 C C . ILE A 1 243 ? 2.222 -11.357 -7.479 1.00 93.25 243 ILE A C 1
ATOM 1911 O O . ILE A 1 243 ? 1.633 -10.692 -6.635 1.00 93.25 243 ILE A O 1
ATOM 1915 N N . TYR A 1 244 ? 1.691 -12.490 -7.927 1.00 95.56 244 TYR A N 1
ATOM 1916 C CA . TYR A 1 244 ? 0.352 -12.904 -7.523 1.00 95.56 244 TYR A CA 1
ATOM 1917 C C . TYR A 1 244 ? 0.309 -13.423 -6.083 1.00 95.56 244 TYR A C 1
ATOM 1919 O O . TYR A 1 244 ? -0.618 -13.103 -5.338 1.00 95.56 244 TYR A O 1
ATOM 1927 N N . LEU A 1 245 ? 1.315 -14.193 -5.664 1.00 95.62 245 LEU A N 1
ATOM 1928 C CA . LEU A 1 245 ? 1.342 -14.825 -4.346 1.00 95.62 245 LEU A CA 1
ATOM 1929 C C . LEU A 1 245 ? 1.727 -13.863 -3.215 1.00 95.62 245 LEU A C 1
ATOM 1931 O O . LEU A 1 245 ? 1.194 -13.993 -2.115 1.00 95.62 245 LEU A O 1
ATOM 1935 N N . PHE A 1 246 ? 2.638 -12.918 -3.463 1.00 94.44 246 PHE A N 1
ATOM 1936 C CA . PHE A 1 246 ? 3.195 -12.034 -2.431 1.00 94.44 246 PHE A CA 1
ATOM 1937 C C . PHE A 1 246 ? 2.828 -10.556 -2.588 1.00 94.44 246 PHE A C 1
ATOM 1939 O O . PHE A 1 246 ? 3.112 -9.771 -1.684 1.00 94.44 246 PHE A O 1
ATOM 1946 N N . ASP A 1 247 ? 2.143 -10.175 -3.668 1.00 93.69 247 ASP A N 1
ATOM 1947 C CA . ASP A 1 247 ? 1.570 -8.836 -3.821 1.00 93.69 247 ASP A CA 1
ATOM 1948 C C . ASP A 1 247 ? 0.035 -8.890 -3.881 1.00 93.69 247 ASP A C 1
ATOM 1950 O O . ASP A 1 247 ? -0.631 -8.411 -2.957 1.00 93.69 247 ASP A O 1
ATOM 1954 N N . ALA A 1 248 ? -0.524 -9.572 -4.887 1.00 96.00 248 ALA A N 1
ATOM 1955 C CA . ALA A 1 248 ? -1.968 -9.601 -5.132 1.00 96.00 248 ALA A CA 1
ATOM 1956 C C . ALA A 1 248 ? -2.751 -10.283 -4.000 1.00 96.00 248 ALA A C 1
ATOM 1958 O O . ALA A 1 248 ? -3.681 -9.712 -3.424 1.00 96.00 248 ALA A O 1
ATOM 1959 N N . LEU A 1 249 ? -2.373 -11.519 -3.659 1.00 96.75 249 LEU A N 1
ATOM 1960 C CA . LEU A 1 249 ? -3.072 -12.317 -2.656 1.00 96.75 249 LEU A CA 1
ATOM 1961 C C . LEU A 1 249 ? -3.041 -11.655 -1.263 1.00 96.75 249 LEU A C 1
ATOM 1963 O O . LEU A 1 249 ? -4.108 -11.548 -0.655 1.00 96.75 249 LEU A O 1
ATOM 1967 N N . PRO A 1 250 ? -1.898 -11.152 -0.749 1.00 96.88 250 PRO A N 1
ATOM 1968 C CA . PRO A 1 250 ? -1.851 -10.424 0.513 1.00 96.88 250 PRO A CA 1
ATOM 1969 C C . PRO A 1 250 ? -2.818 -9.243 0.564 1.00 96.88 250 PRO A C 1
ATOM 1971 O O . PRO A 1 250 ? -3.580 -9.133 1.526 1.00 96.88 250 PRO A O 1
ATOM 1974 N N . MET A 1 251 ? -2.859 -8.385 -0.460 1.00 96.44 251 MET A N 1
ATOM 1975 C CA . MET A 1 251 ? -3.777 -7.239 -0.436 1.00 96.44 251 MET A CA 1
ATOM 1976 C C . MET A 1 251 ? -5.230 -7.652 -0.564 1.00 96.44 251 MET A C 1
ATOM 1978 O O . MET A 1 251 ? -6.080 -7.124 0.155 1.00 96.44 251 MET A O 1
ATOM 1982 N N . PHE A 1 252 ? -5.522 -8.641 -1.407 1.00 97.62 252 PHE A N 1
ATOM 1983 C CA . PHE A 1 252 ? -6.864 -9.197 -1.501 1.00 97.62 252 PHE A CA 1
ATOM 1984 C C . PHE A 1 252 ? -7.340 -9.731 -0.142 1.00 97.62 252 PHE A C 1
ATOM 1986 O O . PHE A 1 252 ? -8.458 -9.435 0.286 1.00 97.62 252 PHE A O 1
ATOM 1993 N N . LEU A 1 253 ? -6.476 -10.447 0.588 1.00 97.31 253 LEU A N 1
ATOM 1994 C CA . LEU A 1 253 ? -6.771 -10.923 1.938 1.00 97.31 253 LEU A CA 1
ATOM 1995 C C . LEU A 1 253 ? -6.985 -9.764 2.916 1.00 97.31 253 LEU A C 1
ATOM 1997 O O . LEU A 1 253 ? -7.964 -9.799 3.661 1.00 97.31 253 LEU A O 1
ATOM 2001 N N . VAL A 1 254 ? -6.143 -8.722 2.904 1.00 97.12 254 VAL A N 1
ATOM 2002 C CA . VAL A 1 254 ? -6.342 -7.523 3.745 1.00 97.12 254 VAL A CA 1
ATOM 2003 C C . VAL A 1 254 ? -7.729 -6.921 3.515 1.00 97.12 254 VAL A C 1
ATOM 2005 O O . VAL A 1 254 ? -8.453 -6.642 4.478 1.00 97.12 254 VAL A O 1
ATOM 2008 N N . MET A 1 255 ? -8.135 -6.777 2.253 1.00 97.31 255 MET A N 1
ATOM 2009 C CA . MET A 1 255 ? -9.469 -6.294 1.910 1.00 97.31 255 MET A CA 1
ATOM 2010 C C . MET A 1 255 ? -10.564 -7.246 2.395 1.00 97.31 255 MET A C 1
ATOM 2012 O O . MET A 1 255 ? -11.530 -6.806 3.018 1.00 97.31 255 MET A O 1
ATOM 2016 N N . LEU A 1 256 ? -10.406 -8.555 2.215 1.00 96.69 256 LEU A N 1
ATOM 2017 C CA . LEU A 1 256 ? -11.382 -9.538 2.678 1.00 96.69 256 LEU A CA 1
ATOM 2018 C C . LEU A 1 256 ? -11.553 -9.525 4.209 1.00 96.69 256 LEU A C 1
ATOM 2020 O O . LEU A 1 256 ? -12.678 -9.569 4.714 1.00 96.69 256 LEU A O 1
ATOM 2024 N N . PHE A 1 257 ? -10.460 -9.401 4.965 1.00 95.75 257 PHE A N 1
ATOM 2025 C CA . PHE A 1 257 ? -10.491 -9.318 6.426 1.00 95.75 257 PHE A CA 1
ATOM 2026 C C . PHE A 1 257 ? -11.291 -8.104 6.918 1.00 95.75 257 PHE A C 1
ATOM 2028 O O . PHE A 1 257 ? -12.129 -8.245 7.819 1.00 95.75 257 PHE A O 1
ATOM 2035 N N . PHE A 1 258 ? -11.095 -6.929 6.311 1.00 94.19 258 PHE A N 1
ATOM 2036 C CA . PHE A 1 258 ? -11.875 -5.733 6.645 1.00 94.19 258 PHE A CA 1
ATOM 2037 C C . PHE A 1 258 ? -13.315 -5.773 6.136 1.00 94.19 258 PHE A C 1
ATOM 2039 O O . PHE A 1 258 ? -14.186 -5.158 6.758 1.00 94.19 258 PHE A O 1
ATOM 2046 N N . LEU A 1 259 ? -13.602 -6.548 5.090 1.00 93.12 259 LEU A N 1
ATOM 2047 C CA . LEU A 1 259 ? -14.975 -6.793 4.663 1.00 93.12 259 LEU A CA 1
ATOM 2048 C C . LEU A 1 259 ? -15.743 -7.594 5.726 1.00 93.12 259 LEU A C 1
ATOM 2050 O O . LEU A 1 259 ? -16.857 -7.230 6.114 1.00 93.12 259 LEU A O 1
ATOM 2054 N N . VAL A 1 260 ? -15.131 -8.661 6.252 1.00 91.94 260 VAL A N 1
ATOM 2055 C CA . VAL A 1 260 ? -15.737 -9.516 7.288 1.00 91.94 260 VAL A CA 1
ATOM 2056 C C . VAL A 1 260 ? -15.852 -8.768 8.620 1.00 91.94 260 VAL A C 1
ATOM 2058 O O . VAL A 1 260 ? -16.913 -8.767 9.262 1.00 91.94 260 VAL A O 1
ATOM 2061 N N . VAL A 1 261 ? -14.772 -8.103 9.039 1.00 89.50 261 VAL A N 1
ATOM 2062 C CA . VAL A 1 261 ? -14.671 -7.380 10.313 1.00 89.50 261 VAL A CA 1
ATOM 2063 C C . VAL A 1 261 ? -14.580 -5.878 10.050 1.00 89.50 261 VAL A C 1
ATOM 2065 O O . VAL A 1 261 ? -13.573 -5.228 10.310 1.00 89.50 261 VAL A O 1
ATOM 2068 N N . HIS A 1 262 ? -15.678 -5.310 9.549 1.00 87.12 262 HIS A N 1
ATOM 2069 C CA . HIS A 1 262 ? -15.731 -3.894 9.194 1.00 87.12 262 HIS A CA 1
ATOM 2070 C C . HIS A 1 262 ? -15.757 -2.980 10.443 1.00 87.12 262 HIS A C 1
ATOM 2072 O O . HIS A 1 262 ? -16.772 -2.951 11.152 1.00 87.12 262 HIS A O 1
ATOM 2078 N N . PRO A 1 263 ? -14.719 -2.158 10.713 1.00 81.69 263 PRO A N 1
ATOM 2079 C CA . PRO A 1 263 ? -14.628 -1.298 11.900 1.00 81.69 263 PRO A CA 1
ATOM 2080 C C . PRO A 1 263 ? -15.749 -0.251 11.980 1.00 81.69 263 PRO A C 1
ATOM 2082 O O . PRO A 1 263 ? -16.134 0.181 13.065 1.00 81.69 263 PRO A O 1
ATOM 2085 N N . GLY A 1 264 ? -16.357 0.115 10.845 1.00 78.25 264 GLY A N 1
ATOM 2086 C CA . GLY A 1 264 ? -17.551 0.970 10.817 1.00 78.25 264 GLY A CA 1
ATOM 2087 C C . GLY A 1 264 ? -18.761 0.385 11.565 1.00 78.25 264 GLY A C 1
ATOM 2088 O O . GLY A 1 264 ? -19.590 1.149 12.061 1.00 78.25 264 GLY A O 1
ATOM 2089 N N . ARG A 1 265 ? -18.848 -0.947 11.725 1.00 80.50 265 ARG A N 1
ATOM 2090 C CA . ARG A 1 265 ? -19.900 -1.589 12.535 1.00 80.50 265 ARG A CA 1
ATOM 2091 C C . ARG A 1 265 ? -19.774 -1.202 14.006 1.00 80.50 265 ARG A C 1
ATOM 2093 O O . ARG A 1 265 ? -20.763 -0.799 14.611 1.00 80.50 265 ARG A O 1
ATOM 2100 N N . LEU A 1 266 ? -18.552 -1.242 14.539 1.00 72.69 266 LEU A N 1
ATOM 2101 C CA . LEU A 1 266 ? -18.245 -0.870 15.921 1.00 72.69 266 LEU A CA 1
ATOM 2102 C C . LEU A 1 266 ? -18.613 0.591 16.213 1.00 72.69 266 LEU A C 1
ATOM 2104 O O . LEU A 1 266 ? -19.250 0.893 17.221 1.00 72.69 266 LEU A O 1
ATOM 2108 N N . VAL A 1 267 ? -18.255 1.500 15.302 1.00 69.88 267 VAL A N 1
ATOM 2109 C CA . VAL A 1 267 ? -18.555 2.932 15.453 1.00 69.88 267 VAL A CA 1
ATOM 2110 C C . VAL A 1 267 ? -20.066 3.186 15.428 1.00 69.88 267 VAL A C 1
ATOM 2112 O O . VAL A 1 267 ? -20.576 3.936 16.261 1.00 69.88 267 VAL A O 1
ATOM 2115 N N . LYS A 1 268 ? -20.804 2.531 14.522 1.00 70.44 268 LYS A N 1
ATOM 2116 C CA . LYS A 1 268 ? -22.266 2.669 14.426 1.00 70.44 268 LYS A CA 1
ATOM 2117 C C . LYS A 1 268 ? -22.984 2.132 15.668 1.00 70.44 268 LYS A C 1
ATOM 2119 O O . LYS A 1 268 ? -23.932 2.759 16.128 1.00 70.44 268 LYS A O 1
ATOM 2124 N N . GLU A 1 269 ? -22.520 1.018 16.237 1.00 66.81 269 GLU A N 1
ATOM 2125 C CA . GLU A 1 269 ? -23.080 0.453 17.475 1.00 66.81 269 GLU A CA 1
ATOM 2126 C C . GLU A 1 269 ? -22.900 1.374 18.692 1.00 66.81 269 GLU A C 1
ATOM 2128 O O . GLU A 1 269 ? -23.773 1.409 19.559 1.00 66.81 269 GLU A O 1
ATOM 2133 N N . ARG A 1 270 ? -21.815 2.159 18.751 1.00 63.75 270 ARG A N 1
ATOM 2134 C CA . ARG A 1 270 ? -21.606 3.161 19.811 1.00 63.75 270 ARG A CA 1
ATOM 2135 C C . ARG A 1 270 ? -22.505 4.391 19.650 1.00 63.75 270 ARG A C 1
ATOM 2137 O O . ARG A 1 270 ? -22.962 4.937 20.648 1.00 63.75 270 ARG A O 1
ATOM 2144 N N . MET A 1 271 ? -22.750 4.826 18.412 1.00 56.81 271 MET A N 1
ATOM 2145 C CA . MET A 1 271 ? -23.533 6.035 18.111 1.00 56.81 271 MET A CA 1
ATOM 2146 C C . MET A 1 271 ? -25.058 5.833 18.222 1.00 56.81 271 MET A C 1
ATOM 2148 O O . MET A 1 271 ? -25.784 6.821 18.290 1.00 56.81 271 MET A O 1
ATOM 2152 N N . ASP A 1 272 ? -25.555 4.589 18.273 1.00 57.91 272 ASP A N 1
ATOM 2153 C CA . ASP A 1 272 ? -26.981 4.264 18.461 1.00 57.91 272 ASP A CA 1
ATOM 2154 C C . ASP A 1 272 ? -27.235 3.482 19.774 1.00 57.91 272 ASP A C 1
ATOM 2156 O O . ASP A 1 272 ? -27.478 2.265 19.770 1.00 57.91 272 ASP A O 1
ATOM 2160 N N . PRO A 1 273 ? -27.205 4.165 20.937 1.00 54.56 273 PRO A N 1
ATOM 2161 C CA . PRO A 1 273 ? -27.442 3.532 22.234 1.00 54.56 273 PRO A CA 1
ATOM 2162 C C . PRO A 1 273 ? -28.860 2.948 22.370 1.00 54.56 273 PRO A C 1
ATOM 2164 O O . PRO A 1 273 ? -29.058 1.995 23.127 1.00 54.56 273 PRO A O 1
ATOM 2167 N N . LYS A 1 274 ? -29.846 3.451 21.607 1.00 48.31 274 LYS A N 1
ATOM 2168 C CA . LYS A 1 274 ? -31.236 2.958 21.627 1.00 48.31 274 LYS A CA 1
ATOM 2169 C C . LYS A 1 274 ? -31.346 1.562 21.012 1.00 48.31 274 LYS A C 1
ATOM 2171 O O . LYS A 1 274 ? -32.071 0.712 21.532 1.00 48.31 274 LYS A O 1
ATOM 2176 N N . ARG A 1 275 ? -30.593 1.278 19.947 1.00 53.47 275 ARG A N 1
ATOM 2177 C CA . ARG A 1 275 ? -30.521 -0.064 19.347 1.00 53.47 275 ARG A CA 1
ATOM 2178 C C . ARG A 1 275 ? -29.794 -1.063 20.246 1.00 53.47 275 ARG A C 1
ATOM 2180 O O . ARG A 1 275 ? -30.225 -2.212 20.324 1.00 53.47 275 ARG A O 1
ATOM 2187 N N . LYS A 1 276 ? -28.764 -0.619 20.982 1.00 52.56 276 LYS A N 1
ATOM 2188 C CA . LYS A 1 276 ? -28.090 -1.420 22.024 1.00 52.56 276 LYS A CA 1
ATOM 2189 C C . LYS A 1 276 ? -29.062 -1.806 23.145 1.00 52.56 276 LYS A C 1
ATOM 2191 O O . LYS A 1 276 ? -29.160 -2.985 23.475 1.00 52.56 276 LYS A O 1
ATOM 2196 N N . GLN A 1 277 ? -29.844 -0.848 23.651 1.00 55.00 277 GLN A N 1
ATOM 2197 C CA . GLN A 1 277 ? -30.879 -1.105 24.661 1.00 55.00 277 GLN A CA 1
ATOM 2198 C C . GLN A 1 277 ? -31.960 -2.077 24.165 1.00 55.00 277 GLN A C 1
ATOM 2200 O O . GLN A 1 277 ? -32.302 -3.006 24.887 1.00 55.00 277 GLN A O 1
ATOM 2205 N N . ARG A 1 278 ? -32.448 -1.935 22.923 1.00 53.97 278 ARG A N 1
ATOM 2206 C CA . ARG A 1 278 ? -33.441 -2.859 22.334 1.00 53.97 278 ARG A CA 1
ATOM 2207 C C . ARG A 1 278 ? -32.914 -4.285 22.155 1.00 53.97 278 ARG A C 1
ATOM 2209 O O . ARG A 1 278 ? -33.660 -5.236 22.348 1.00 53.97 278 ARG A O 1
ATOM 2216 N N . LYS A 1 279 ? -31.636 -4.450 21.798 1.00 54.09 279 LYS A N 1
ATOM 2217 C CA . LYS A 1 279 ? -31.016 -5.775 21.635 1.00 54.09 279 LYS A CA 1
ATOM 2218 C C . LYS A 1 279 ? -30.838 -6.483 22.978 1.00 54.09 279 LYS A C 1
ATOM 2220 O O . LYS A 1 279 ? -31.177 -7.654 23.074 1.00 54.09 279 LYS A O 1
ATOM 2225 N N . ILE A 1 280 ? -30.364 -5.760 24.000 1.00 57.25 280 ILE A N 1
ATOM 2226 C CA . ILE A 1 280 ? -30.283 -6.261 25.382 1.00 57.25 280 ILE A CA 1
ATOM 2227 C C . ILE A 1 280 ? -31.682 -6.631 25.876 1.00 57.25 280 ILE A C 1
ATOM 2229 O O . ILE A 1 280 ? -31.874 -7.725 26.385 1.00 57.25 280 ILE A O 1
ATOM 2233 N N . PHE A 1 281 ? -32.667 -5.756 25.656 1.00 51.94 281 PHE A N 1
ATOM 2234 C CA . PHE A 1 281 ? -34.058 -6.016 26.010 1.00 51.94 281 PHE A CA 1
ATOM 2235 C C . PHE A 1 281 ? -34.569 -7.313 25.373 1.00 51.94 281 PHE A C 1
ATOM 2237 O O . PHE A 1 281 ? -34.992 -8.202 26.100 1.00 51.94 281 PHE A O 1
ATOM 2244 N N . ASN A 1 282 ? -34.438 -7.476 24.054 1.00 52.34 282 ASN A N 1
ATOM 2245 C CA . ASN A 1 282 ? -34.902 -8.683 23.366 1.00 52.34 282 ASN A CA 1
ATOM 2246 C C . ASN A 1 282 ? -34.162 -9.956 23.811 1.00 52.34 282 ASN A C 1
ATOM 2248 O O . ASN A 1 282 ? -34.804 -10.985 23.954 1.00 52.34 282 ASN A O 1
ATOM 2252 N N . LEU A 1 283 ? -32.850 -9.904 24.070 1.00 55.94 283 LEU A N 1
ATOM 2253 C CA . LEU A 1 283 ? -32.084 -11.065 24.555 1.00 55.94 283 LEU A CA 1
ATOM 2254 C C . LEU A 1 283 ? -32.443 -11.472 25.991 1.00 55.94 283 LEU A C 1
ATOM 2256 O O . LEU A 1 283 ? -32.404 -12.657 26.315 1.00 55.94 283 LEU A O 1
ATOM 2260 N N . THR A 1 284 ? -32.794 -10.509 26.842 1.00 53.53 284 THR A N 1
ATOM 2261 C CA . THR A 1 284 ? -33.228 -10.772 28.220 1.00 53.53 284 THR A CA 1
ATOM 2262 C C . THR A 1 284 ? -34.688 -11.242 28.275 1.00 53.53 284 THR A C 1
ATOM 2264 O O . THR A 1 284 ? -35.031 -12.046 29.137 1.00 53.53 284 THR A O 1
ATOM 2267 N N . PHE A 1 285 ? -35.545 -10.787 27.351 1.00 51.34 285 PHE A N 1
ATOM 2268 C CA . PHE A 1 285 ? -36.990 -11.062 27.366 1.00 51.34 285 PHE A CA 1
ATOM 2269 C C . PHE A 1 285 ? -37.445 -12.309 26.592 1.00 51.34 285 PHE A C 1
ATOM 2271 O O . PHE A 1 285 ? -38.597 -12.705 26.735 1.00 51.34 285 PHE A O 1
ATOM 2278 N N . THR A 1 286 ? -36.590 -12.967 25.802 1.00 49.19 286 THR A N 1
ATOM 2279 C CA . THR A 1 286 ? -36.974 -14.179 25.045 1.00 49.19 286 THR A CA 1
ATOM 2280 C C . THR A 1 286 ? -36.862 -15.494 25.832 1.00 49.19 286 THR A C 1
ATOM 2282 O O . THR A 1 286 ? -36.914 -16.561 25.227 1.00 49.19 286 THR A O 1
ATOM 2285 N N . ARG A 1 287 ? -36.719 -15.470 27.168 1.00 44.97 287 ARG A N 1
ATOM 2286 C CA . ARG A 1 287 ? -36.854 -16.680 28.007 1.00 44.97 287 ARG A CA 1
ATOM 2287 C C . ARG A 1 287 ? -38.292 -16.784 28.554 1.00 44.97 287 ARG A C 1
ATOM 2289 O O . ARG A 1 287 ? -38.662 -15.964 29.394 1.00 44.97 287 ARG A O 1
ATOM 2296 N N . PRO A 1 288 ? -39.111 -17.757 28.110 1.00 45.12 288 PRO A N 1
ATOM 2297 C CA . PRO A 1 288 ? -40.556 -17.766 28.342 1.00 45.12 288 PRO A CA 1
ATOM 2298 C C . PRO A 1 288 ? -40.939 -18.448 29.668 1.00 45.12 288 PRO A C 1
ATOM 2300 O O . PRO A 1 288 ? -41.654 -19.445 29.666 1.00 45.12 288 PRO A O 1
ATOM 2303 N N . SER A 1 289 ? -40.460 -17.954 30.816 1.00 52.47 289 SER A N 1
ATOM 2304 C CA . SER A 1 289 ? -40.845 -18.554 32.112 1.00 52.47 289 SER A CA 1
ATOM 2305 C C . SER A 1 289 ? -40.789 -17.621 33.329 1.00 52.47 289 SER A C 1
ATOM 2307 O O . SER A 1 289 ? -40.565 -18.081 34.447 1.00 52.47 289 SER A O 1
ATOM 2309 N N . LEU A 1 290 ? -40.952 -16.308 33.154 1.00 57.25 290 LEU A N 1
ATOM 2310 C CA . LEU A 1 290 ? -40.909 -15.371 34.283 1.00 57.25 290 LEU A CA 1
ATOM 2311 C C . LEU A 1 290 ? -42.312 -15.133 34.854 1.00 57.25 290 LEU A C 1
ATOM 2313 O O . LEU A 1 290 ? -43.193 -14.595 34.188 1.00 57.25 290 LEU A O 1
ATOM 2317 N N . THR A 1 291 ? -42.492 -15.554 36.104 1.00 63.31 291 THR A N 1
ATOM 2318 C CA . THR A 1 291 ? -43.699 -15.378 36.917 1.00 63.31 291 THR A CA 1
ATOM 2319 C C . THR A 1 291 ? -44.041 -13.889 37.129 1.00 63.31 291 THR A C 1
ATOM 2321 O O . THR A 1 291 ? -43.154 -13.032 37.061 1.00 63.31 291 THR A O 1
ATOM 2324 N N . PRO A 1 292 ? -45.310 -13.537 37.428 1.00 61.19 292 PRO A N 1
ATOM 2325 C CA . PRO A 1 292 ? -45.764 -12.142 37.559 1.00 61.19 292 PRO A CA 1
ATOM 2326 C C . PRO A 1 292 ? -44.970 -11.303 38.576 1.00 61.19 292 PRO A C 1
ATOM 2328 O O . PRO A 1 292 ? -44.783 -10.099 38.399 1.00 61.19 292 PRO A O 1
ATOM 2331 N N . THR A 1 293 ? -44.436 -11.942 39.618 1.00 58.38 293 THR A N 1
ATOM 2332 C CA . THR A 1 293 ? -43.590 -11.314 40.642 1.00 58.38 293 THR A CA 1
ATOM 2333 C C . THR A 1 293 ? -42.233 -10.874 40.096 1.00 58.38 293 THR A C 1
ATOM 2335 O O . THR A 1 293 ? -41.740 -9.801 40.451 1.00 58.38 293 THR A O 1
ATOM 2338 N N . ALA A 1 294 ? -41.652 -11.636 39.167 1.00 56.03 294 ALA A N 1
ATOM 2339 C CA . ALA A 1 294 ? -40.393 -11.279 38.529 1.00 56.03 294 ALA A CA 1
ATOM 2340 C C . ALA A 1 294 ? -40.544 -10.053 37.618 1.00 56.03 294 ALA A C 1
ATOM 2342 O O . ALA A 1 294 ? -39.640 -9.225 37.565 1.00 56.03 294 ALA A O 1
ATOM 2343 N N . ILE A 1 295 ? -41.706 -9.879 36.975 1.00 57.84 295 ILE A N 1
ATOM 2344 C CA . ILE A 1 295 ? -42.031 -8.688 36.172 1.00 57.84 295 ILE A CA 1
ATOM 2345 C C . ILE A 1 295 ? -42.077 -7.434 37.061 1.00 57.84 295 ILE A C 1
ATOM 2347 O O . ILE A 1 295 ? -41.521 -6.399 36.691 1.00 57.84 295 ILE A O 1
ATOM 2351 N N . TYR A 1 296 ? -42.661 -7.527 38.259 1.00 59.31 296 TYR A N 1
ATOM 2352 C CA . TYR A 1 296 ? -42.758 -6.400 39.194 1.00 59.31 296 TYR A CA 1
ATOM 2353 C C . TYR A 1 296 ? -41.386 -5.958 39.732 1.00 59.31 296 TYR A C 1
ATOM 2355 O O . TYR A 1 296 ? -41.057 -4.769 39.712 1.00 59.31 296 TYR A O 1
ATOM 2363 N N . ILE A 1 297 ? -40.532 -6.916 40.112 1.00 60.03 297 ILE A N 1
ATOM 2364 C CA . ILE A 1 297 ? -39.138 -6.656 40.518 1.00 60.03 297 ILE A CA 1
ATOM 2365 C C . ILE A 1 297 ? -38.342 -6.043 39.353 1.00 60.03 297 ILE A C 1
ATOM 2367 O O . ILE A 1 297 ? -37.526 -5.143 39.553 1.00 60.03 297 ILE A O 1
ATOM 2371 N N . MET A 1 298 ? -38.629 -6.452 38.114 1.00 54.06 298 MET A N 1
ATOM 2372 C CA . MET A 1 298 ? -37.997 -5.905 36.911 1.00 54.06 298 MET A CA 1
ATOM 2373 C C . MET A 1 298 ? -38.396 -4.449 36.639 1.00 54.06 298 MET A C 1
ATOM 2375 O O . MET A 1 298 ? -37.543 -3.633 36.288 1.00 54.06 298 MET A O 1
ATOM 2379 N N . PHE A 1 299 ? -39.670 -4.086 36.828 1.00 59.56 299 PHE A N 1
ATOM 2380 C CA . PHE A 1 299 ? -40.122 -2.693 36.725 1.00 59.56 299 PHE A CA 1
ATOM 2381 C C . PHE A 1 299 ? -39.544 -1.814 37.845 1.00 59.56 299 PHE A C 1
ATOM 2383 O O . PHE A 1 299 ? -39.209 -0.651 37.595 1.00 59.56 299 PHE A O 1
ATOM 2390 N N . ALA A 1 300 ? -39.348 -2.368 39.045 1.00 58.88 300 ALA A N 1
ATOM 2391 C CA . ALA A 1 300 ? -38.650 -1.692 40.136 1.00 58.88 300 ALA A CA 1
ATOM 2392 C C . ALA A 1 300 ? -37.152 -1.480 39.820 1.00 58.88 300 ALA A C 1
ATOM 2394 O O . ALA A 1 300 ? -36.644 -0.365 39.960 1.00 58.88 300 ALA A O 1
ATOM 2395 N N . LEU A 1 301 ? -36.465 -2.493 39.274 1.00 52.53 301 LEU A N 1
ATOM 2396 C CA . LEU A 1 301 ? -35.075 -2.396 38.798 1.00 52.53 301 LEU A CA 1
ATOM 2397 C C . LEU A 1 301 ? -34.921 -1.419 37.623 1.00 52.53 301 LEU A C 1
ATOM 2399 O O . LEU A 1 301 ? -33.940 -0.679 37.556 1.00 52.53 301 LEU A O 1
ATOM 2403 N N . ARG A 1 302 ? -35.916 -1.337 36.730 1.00 51.78 302 ARG A N 1
ATOM 2404 C CA . ARG A 1 302 ? -35.961 -0.347 35.643 1.00 51.78 302 ARG A CA 1
ATOM 2405 C C . ARG A 1 302 ? -35.943 1.085 36.180 1.00 51.78 302 ARG A C 1
ATOM 2407 O O . ARG A 1 302 ? -35.263 1.922 35.597 1.00 51.78 302 ARG A O 1
ATOM 2414 N N . ARG A 1 303 ? -36.642 1.376 37.285 1.00 53.62 303 ARG A N 1
ATOM 2415 C CA . ARG A 1 303 ? -36.609 2.706 37.930 1.00 53.62 303 ARG A CA 1
ATOM 2416 C C . ARG A 1 303 ? -35.268 3.006 38.611 1.00 53.62 303 ARG A C 1
ATOM 2418 O O . ARG A 1 303 ? -34.875 4.167 38.657 1.00 53.62 303 ARG A O 1
ATOM 2425 N N . LEU A 1 304 ? -34.555 1.981 39.079 1.00 53.34 304 LEU A N 1
ATOM 2426 C CA . LEU A 1 304 ? -33.222 2.108 39.682 1.00 53.34 304 LEU A CA 1
ATOM 2427 C C . LEU A 1 304 ? -32.112 2.332 38.640 1.00 53.34 304 LEU A C 1
ATOM 2429 O O . LEU A 1 304 ? -31.245 3.175 38.850 1.00 53.34 304 LEU A O 1
ATOM 2433 N N . ILE A 1 305 ? -32.166 1.636 37.498 1.00 51.59 305 ILE A N 1
ATOM 2434 C CA . ILE A 1 305 ? -31.156 1.727 36.425 1.00 51.59 305 ILE A CA 1
ATOM 2435 C C . ILE A 1 305 ? -31.407 2.933 35.498 1.00 51.59 305 ILE A C 1
ATOM 2437 O O . ILE A 1 305 ? -30.471 3.470 34.913 1.00 51.59 305 ILE A O 1
ATOM 2441 N N . ALA A 1 306 ? -32.654 3.406 35.372 1.00 43.00 306 ALA A N 1
ATOM 2442 C CA . ALA A 1 306 ? -33.010 4.552 34.527 1.00 43.00 306 ALA A CA 1
ATOM 2443 C C . ALA A 1 306 ? -32.727 5.929 35.156 1.00 43.00 306 ALA A C 1
ATOM 2445 O O . ALA A 1 306 ? -33.179 6.941 34.618 1.00 43.00 306 ALA A O 1
ATOM 2446 N N . ARG A 1 307 ? -31.974 6.008 36.263 1.00 41.97 307 ARG A N 1
ATOM 2447 C CA . ARG A 1 307 ? -31.385 7.287 36.669 1.00 41.97 307 ARG A CA 1
ATOM 2448 C C . ARG A 1 307 ? -30.324 7.652 35.629 1.00 41.97 307 ARG A C 1
ATOM 2450 O O . ARG A 1 307 ? -29.371 6.889 35.473 1.00 41.97 307 ARG A O 1
ATOM 2457 N N 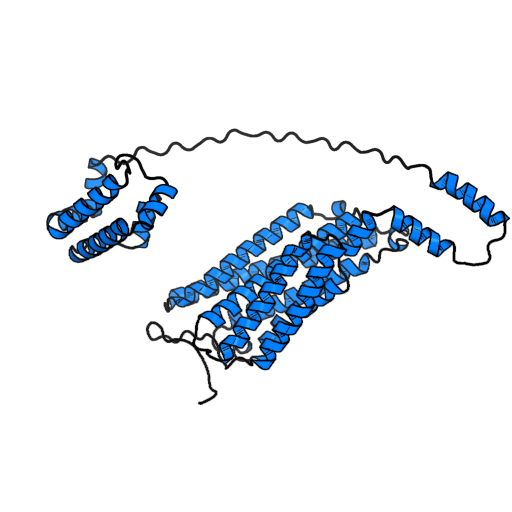. PRO A 1 308 ? -30.461 8.769 34.892 1.00 40.41 308 PRO A N 1
ATOM 2458 C CA . PRO A 1 308 ? -29.385 9.218 34.031 1.00 40.41 308 PRO A CA 1
ATOM 2459 C C . PRO A 1 308 ? -28.192 9.484 34.946 1.00 40.41 308 PRO A C 1
ATOM 2461 O O . PRO A 1 308 ? -28.230 10.385 35.781 1.00 40.41 308 PRO A O 1
ATOM 2464 N N . VAL A 1 309 ? -27.154 8.658 34.835 1.00 45.34 309 VAL A N 1
ATOM 2465 C CA . VAL A 1 309 ? -25.852 8.970 35.412 1.00 45.34 309 VAL A CA 1
ATOM 2466 C C . VAL A 1 309 ? -25.389 10.216 34.670 1.00 45.34 309 VAL A C 1
ATOM 2468 O O . VAL A 1 309 ? -24.885 10.137 33.550 1.00 45.34 309 VAL A O 1
ATOM 2471 N N . ALA A 1 310 ? -25.657 11.383 35.252 1.00 40.31 310 ALA A N 1
ATOM 2472 C CA . ALA A 1 310 ? -25.051 12.630 34.842 1.00 40.31 310 ALA A CA 1
ATOM 2473 C C . ALA A 1 310 ? -23.557 12.496 35.144 1.00 40.31 310 ALA A C 1
ATOM 2475 O O . ALA A 1 310 ? -23.102 12.806 36.242 1.00 40.31 310 ALA A O 1
ATOM 2476 N N . MET A 1 311 ? -22.796 11.947 34.195 1.00 42.91 311 MET A N 1
ATOM 2477 C CA . MET A 1 311 ? -21.346 12.044 34.249 1.00 42.91 311 MET A CA 1
ATOM 2478 C C . MET A 1 311 ? -20.998 13.535 34.187 1.00 42.91 311 MET A C 1
ATOM 2480 O O . MET A 1 311 ? -21.453 14.213 33.259 1.00 42.91 311 MET A O 1
ATOM 2484 N N . PRO A 1 312 ? -20.234 14.071 35.152 1.00 35.31 312 PRO A N 1
ATOM 2485 C CA . PRO A 1 312 ? -19.818 15.458 35.097 1.00 35.31 312 PRO A CA 1
ATOM 2486 C C . PRO A 1 312 ? -18.962 15.634 33.842 1.00 35.31 312 PRO A C 1
ATOM 2488 O O . PRO A 1 312 ? -17.923 14.994 33.689 1.00 35.31 312 PRO A O 1
ATOM 2491 N N . MET A 1 313 ? -19.410 16.485 32.915 1.00 39.88 313 MET A N 1
ATOM 2492 C CA . MET A 1 313 ? -18.548 16.969 31.843 1.00 39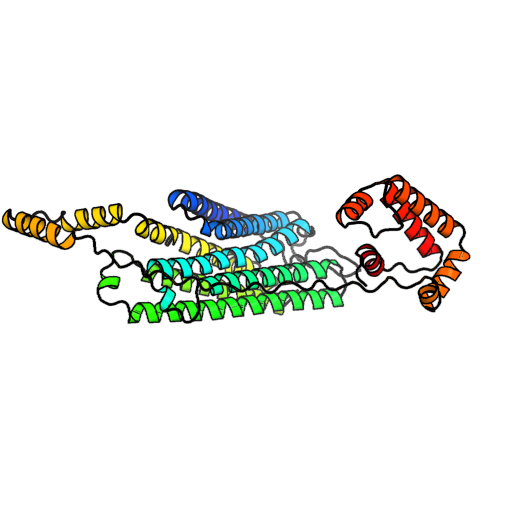.88 313 MET A CA 1
ATOM 2493 C C . MET A 1 313 ? -17.391 17.721 32.497 1.00 39.88 313 MET A C 1
ATOM 2495 O O . MET A 1 313 ? -17.538 18.872 32.909 1.00 39.88 313 MET A O 1
ATOM 2499 N N . MET A 1 314 ? -16.239 17.066 32.607 1.00 40.94 314 MET A N 1
ATOM 2500 C CA . MET A 1 314 ? -14.999 17.723 32.984 1.00 40.94 314 MET A CA 1
ATOM 2501 C C . MET A 1 314 ? -14.680 18.723 31.867 1.00 40.94 314 MET A C 1
ATOM 2503 O O . MET A 1 314 ? -14.332 18.337 30.749 1.00 40.94 314 MET A O 1
ATOM 2507 N N . ARG A 1 315 ? -14.893 20.018 32.135 1.00 40.59 315 ARG A N 1
ATOM 2508 C CA . ARG A 1 315 ? -14.481 21.102 31.238 1.00 40.59 315 ARG A CA 1
ATOM 2509 C C . ARG A 1 315 ? -12.971 20.994 31.056 1.00 40.59 315 ARG A C 1
ATOM 2511 O O . ARG A 1 315 ? -12.207 21.325 31.957 1.00 40.59 315 ARG A O 1
ATOM 2518 N N . VAL A 1 316 ? -12.549 20.513 29.892 1.00 44.09 316 VAL A N 1
ATOM 2519 C CA . VAL A 1 316 ? -11.149 20.548 29.471 1.00 44.09 316 VAL A CA 1
ATOM 2520 C C . VAL A 1 316 ? -10.745 22.016 29.384 1.00 44.09 316 VAL A C 1
ATOM 2522 O O . VAL A 1 316 ? -11.301 22.765 28.581 1.00 44.09 316 VAL A O 1
ATOM 2525 N N . ALA A 1 317 ? -9.803 22.435 30.227 1.00 43.38 317 ALA A N 1
ATOM 2526 C CA . ALA A 1 317 ? -9.195 23.751 30.132 1.00 43.38 317 ALA A CA 1
ATOM 2527 C C . ALA A 1 317 ? -8.514 23.877 28.761 1.00 43.38 317 ALA A C 1
ATOM 2529 O O . ALA A 1 317 ? -7.527 23.200 28.466 1.00 43.38 317 ALA A O 1
ATOM 2530 N N . THR A 1 318 ? -9.063 24.723 27.894 1.00 43.38 318 THR A N 1
ATOM 2531 C CA . THR A 1 318 ? -8.432 25.105 26.633 1.00 43.38 318 THR A CA 1
ATOM 2532 C C . THR A 1 318 ? -7.160 25.878 26.951 1.00 43.38 318 THR A C 1
ATOM 2534 O O . THR A 1 318 ? -7.218 27.034 27.366 1.00 43.38 318 THR A O 1
ATOM 2537 N N . ARG A 1 319 ? -6.001 25.238 26.774 1.00 44.12 319 ARG A N 1
ATOM 2538 C CA . ARG A 1 319 ? -4.702 25.916 26.803 1.00 44.12 319 ARG A CA 1
ATOM 2539 C C . ARG A 1 319 ? -4.706 26.974 25.695 1.00 44.12 319 ARG A C 1
ATOM 2541 O O . ARG A 1 319 ? -4.844 26.623 24.523 1.00 44.12 319 ARG A O 1
ATOM 2548 N N . GLN A 1 320 ? -4.597 28.251 26.054 1.00 42.62 320 GLN A N 1
ATOM 2549 C CA . GLN A 1 320 ? -4.450 29.319 25.069 1.00 42.62 320 GLN A CA 1
ATOM 2550 C C . GLN A 1 320 ? -3.103 29.151 24.360 1.00 42.62 320 GLN A C 1
ATOM 2552 O O . GLN A 1 320 ? -2.053 29.152 24.999 1.00 42.62 320 GLN A O 1
ATOM 2557 N N . MET A 1 321 ? -3.132 28.958 23.041 1.00 42.50 321 MET A N 1
ATOM 2558 C CA . MET A 1 321 ? -1.922 28.987 22.224 1.00 42.50 321 MET A CA 1
ATOM 2559 C C . MET A 1 321 ? -1.499 30.446 22.047 1.00 42.50 321 MET A C 1
ATOM 2561 O O . MET A 1 321 ? -2.251 31.243 21.491 1.00 42.50 321 MET A O 1
ATOM 2565 N N . HIS A 1 322 ? -0.307 30.798 22.525 1.00 45.59 322 HIS A N 1
ATOM 2566 C CA . HIS A 1 322 ? 0.337 32.055 22.160 1.00 45.59 322 HIS A CA 1
ATOM 2567 C C . HIS A 1 322 ? 0.842 31.960 20.720 1.00 45.59 322 HIS A C 1
ATOM 2569 O O . HIS A 1 322 ? 1.645 31.090 20.386 1.00 45.59 322 HIS A O 1
ATOM 2575 N N . VAL A 1 323 ? 0.347 32.858 19.873 1.00 48.72 323 VAL A N 1
ATOM 2576 C CA . VAL A 1 323 ? 0.852 33.074 18.519 1.00 48.72 323 VAL A CA 1
ATOM 2577 C C . VAL A 1 323 ? 1.974 34.097 18.629 1.00 48.72 323 VAL A C 1
ATOM 2579 O O . VAL A 1 323 ? 1.724 35.260 18.936 1.00 48.72 323 VAL A O 1
ATOM 2582 N N . THR A 1 324 ? 3.216 33.680 18.403 1.00 45.78 324 THR A N 1
ATOM 2583 C CA . THR A 1 324 ? 4.303 34.628 18.152 1.00 45.78 324 THR A CA 1
ATOM 2584 C C . THR A 1 324 ? 4.141 35.218 16.744 1.00 45.78 324 THR A C 1
ATOM 2586 O O . THR A 1 324 ? 3.816 34.481 15.807 1.00 45.78 324 THR A O 1
ATOM 2589 N N . PRO A 1 325 ? 4.343 36.535 16.549 1.00 42.75 325 PRO A N 1
ATOM 2590 C CA . PRO A 1 325 ? 4.283 37.128 15.221 1.00 42.75 325 PRO A CA 1
ATOM 2591 C C . PRO A 1 325 ? 5.431 36.599 14.353 1.00 42.75 325 PRO A C 1
ATOM 2593 O O . PRO A 1 325 ? 6.580 36.529 14.792 1.00 42.75 325 PRO A O 1
ATOM 2596 N N . ARG A 1 326 ? 5.127 36.245 13.100 1.00 47.03 326 ARG A N 1
ATOM 2597 C CA . ARG A 1 326 ? 6.142 35.907 12.094 1.00 47.03 326 ARG A CA 1
ATOM 2598 C C . ARG A 1 326 ? 6.946 37.163 11.748 1.00 47.03 326 ARG A C 1
ATOM 2600 O O . ARG A 1 326 ? 6.378 38.130 11.249 1.00 47.03 326 ARG A O 1
ATOM 2607 N N . ARG A 1 327 ? 8.267 37.133 11.952 1.00 38.91 327 ARG A N 1
ATOM 2608 C CA . ARG A 1 327 ? 9.189 38.039 11.251 1.00 38.91 327 ARG A CA 1
ATOM 2609 C C . ARG A 1 327 ? 9.279 37.581 9.796 1.00 38.91 327 ARG A C 1
ATOM 2611 O O . ARG A 1 327 ? 9.647 36.437 9.543 1.00 38.91 327 ARG A O 1
ATOM 2618 N N . PHE A 1 328 ? 8.936 38.457 8.860 1.00 46.03 328 PHE A N 1
ATOM 2619 C CA . PHE A 1 328 ? 9.277 38.265 7.454 1.00 46.03 328 PHE A CA 1
ATOM 2620 C C . PHE A 1 328 ? 10.750 38.635 7.259 1.00 46.03 328 PHE A C 1
ATOM 2622 O O . PHE A 1 328 ? 11.195 39.666 7.763 1.00 46.03 328 PHE A O 1
ATOM 2629 N N . ALA A 1 329 ? 11.503 37.780 6.570 1.00 40.72 329 ALA A N 1
ATOM 2630 C CA . ALA A 1 329 ? 12.846 38.114 6.117 1.00 40.72 329 ALA A CA 1
ATOM 2631 C C . ALA A 1 329 ? 12.742 39.216 5.051 1.00 40.72 329 ALA A C 1
ATOM 2633 O O . ALA A 1 329 ? 11.980 39.076 4.093 1.00 40.72 329 ALA A O 1
ATOM 2634 N N . SER A 1 330 ? 13.470 40.317 5.228 1.00 49.94 330 SER A N 1
ATOM 2635 C CA . SER A 1 330 ? 13.696 41.297 4.167 1.00 49.94 330 SER A CA 1
ATOM 2636 C C . SER A 1 330 ? 14.654 40.684 3.149 1.00 49.94 330 SER A C 1
ATOM 2638 O O . SER A 1 330 ? 15.719 40.208 3.536 1.00 49.94 330 SER A O 1
ATOM 2640 N N . ALA A 1 331 ? 14.277 40.668 1.871 1.00 41.97 331 ALA A N 1
ATOM 2641 C CA . ALA A 1 331 ? 15.191 40.284 0.803 1.00 41.97 331 ALA A CA 1
ATOM 2642 C C . ALA A 1 331 ? 16.283 41.354 0.647 1.00 41.97 331 ALA A C 1
ATOM 2644 O O . ALA A 1 331 ? 15.982 42.548 0.705 1.00 41.97 331 ALA A O 1
ATOM 2645 N N . ASP A 1 332 ? 17.528 40.921 0.448 1.00 46.34 332 ASP A N 1
ATOM 2646 C CA . ASP A 1 332 ? 18.627 41.815 0.081 1.00 46.34 332 ASP A CA 1
ATOM 2647 C C . ASP A 1 332 ? 18.312 42.538 -1.234 1.00 46.34 332 ASP A C 1
ATOM 2649 O O . ASP A 1 332 ? 17.654 41.993 -2.127 1.00 46.34 332 ASP A O 1
ATOM 2653 N N . GLN A 1 333 ? 18.800 43.769 -1.352 1.00 49.03 333 GLN A N 1
ATOM 2654 C CA . GLN A 1 333 ? 18.656 44.594 -2.545 1.00 49.03 333 GLN A CA 1
ATOM 2655 C C . GLN A 1 333 ? 19.320 43.898 -3.752 1.00 49.03 333 GLN A C 1
ATOM 2657 O O . GLN A 1 333 ? 20.391 43.307 -3.585 1.00 49.03 333 GLN A O 1
ATOM 2662 N N . PRO A 1 334 ? 18.704 43.915 -4.953 1.00 49.31 334 PRO A N 1
ATOM 2663 C CA . PRO A 1 334 ? 19.275 43.245 -6.114 1.00 49.31 334 PRO A CA 1
ATOM 2664 C C . PRO A 1 334 ? 20.666 43.817 -6.438 1.00 49.31 334 PRO A C 1
ATOM 2666 O O . PRO A 1 334 ? 20.873 45.025 -6.280 1.00 49.31 334 PRO A O 1
ATOM 2669 N N . PRO A 1 335 ? 21.616 42.968 -6.869 1.00 54.38 335 PRO A N 1
ATOM 2670 C CA . PRO A 1 335 ? 22.967 43.400 -7.205 1.00 54.38 335 PRO A CA 1
ATOM 2671 C C . PRO A 1 335 ? 22.923 44.498 -8.274 1.00 54.38 335 PRO A C 1
ATOM 2673 O O . PRO A 1 335 ? 22.164 44.426 -9.239 1.00 54.38 335 PRO A O 1
ATOM 2676 N N . ASN A 1 336 ? 23.721 45.547 -8.086 1.00 59.84 336 ASN A N 1
ATOM 2677 C CA . ASN A 1 336 ? 23.870 46.625 -9.061 1.00 59.84 336 ASN A CA 1
ATOM 2678 C C . ASN A 1 336 ? 24.597 46.106 -10.318 1.00 59.84 336 ASN A C 1
ATOM 2680 O O . ASN A 1 336 ? 25.485 45.262 -10.212 1.00 59.84 336 ASN A O 1
ATOM 2684 N N . MET A 1 337 ? 24.245 46.624 -11.504 1.00 50.62 337 MET A N 1
ATOM 2685 C CA . MET A 1 337 ? 24.774 46.196 -12.820 1.00 50.62 337 MET A CA 1
ATOM 2686 C C . MET A 1 337 ? 26.312 46.135 -12.864 1.00 50.62 337 MET A C 1
ATOM 2688 O O . MET A 1 337 ? 26.898 45.255 -13.486 1.00 50.62 337 MET A O 1
ATOM 2692 N N . GLU A 1 338 ? 26.962 47.042 -12.138 1.00 55.25 338 GLU A N 1
ATOM 2693 C CA . GLU A 1 338 ? 28.416 47.118 -11.996 1.00 55.25 338 GLU A CA 1
ATOM 2694 C C . GLU A 1 338 ? 29.009 45.904 -11.253 1.00 55.25 338 GLU A C 1
ATOM 2696 O O . GLU A 1 338 ? 30.054 45.396 -11.646 1.00 55.25 338 GLU A O 1
ATOM 2701 N N . SER A 1 339 ? 28.317 45.363 -10.240 1.00 59.38 339 SER A N 1
ATOM 2702 C CA . SER A 1 339 ? 28.734 44.121 -9.567 1.00 59.38 339 SER A CA 1
ATOM 2703 C C . SER A 1 339 ? 28.535 42.877 -10.434 1.00 59.38 339 SER A C 1
ATOM 2705 O O . SER A 1 339 ? 29.335 41.951 -10.345 1.00 59.38 339 SER A O 1
ATOM 2707 N N . MET A 1 340 ? 27.525 42.869 -11.313 1.00 53.47 340 MET A N 1
ATOM 2708 C CA . MET A 1 340 ? 27.268 41.750 -12.229 1.00 53.47 340 MET A CA 1
ATOM 2709 C C . MET A 1 340 ? 28.294 41.689 -13.365 1.00 53.47 340 MET A C 1
ATOM 2711 O O . MET A 1 340 ? 28.738 40.607 -13.729 1.00 53.47 340 MET A O 1
ATOM 2715 N N . MET A 1 341 ? 28.716 42.837 -13.905 1.00 56.03 341 MET A N 1
ATOM 2716 C CA . MET A 1 341 ? 29.739 42.878 -14.962 1.00 56.03 341 MET A CA 1
ATOM 2717 C C . MET A 1 341 ? 31.167 42.617 -14.458 1.00 56.03 341 MET A C 1
ATOM 2719 O O . MET A 1 341 ? 32.067 42.382 -15.266 1.00 56.03 341 MET A O 1
ATOM 2723 N N . ASN A 1 342 ? 31.372 42.636 -13.138 1.00 61.69 342 ASN A N 1
ATOM 2724 C CA . ASN A 1 342 ? 32.629 42.243 -12.503 1.00 61.69 342 ASN A CA 1
ATOM 2725 C C . ASN A 1 342 ? 32.776 40.718 -12.345 1.00 61.69 342 ASN A C 1
ATOM 2727 O O . ASN A 1 342 ? 33.872 40.259 -12.021 1.00 61.69 342 ASN A O 1
ATOM 2731 N N . ASP A 1 343 ? 31.720 39.931 -12.587 1.00 65.69 343 ASP A N 1
ATOM 2732 C CA . ASP A 1 343 ? 31.815 38.471 -12.640 1.00 65.69 343 ASP A CA 1
ATOM 2733 C C . ASP A 1 343 ? 32.484 38.039 -13.966 1.00 65.69 343 ASP A C 1
ATOM 2735 O O . ASP A 1 343 ? 31.964 38.350 -15.048 1.00 65.69 343 ASP A O 1
ATOM 2739 N N . PRO A 1 344 ? 33.629 37.326 -13.922 1.00 65.25 344 PRO A N 1
ATOM 2740 C CA . PRO A 1 344 ? 34.355 36.899 -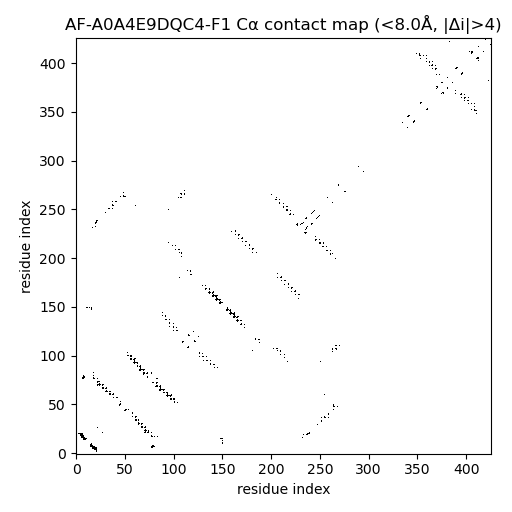15.117 1.00 65.25 344 PRO A CA 1
ATOM 2741 C C . PRO A 1 344 ? 33.501 36.084 -16.095 1.00 65.25 344 PRO A C 1
ATOM 2743 O O . PRO A 1 344 ? 33.693 36.191 -17.306 1.00 65.25 344 PRO A O 1
ATOM 2746 N N . LEU A 1 345 ? 32.551 35.297 -15.579 1.00 62.88 345 LEU A N 1
ATOM 2747 C CA . LEU A 1 345 ? 31.689 34.425 -16.374 1.00 62.88 345 LEU A CA 1
ATOM 2748 C C . LEU A 1 345 ? 30.614 35.228 -17.117 1.00 62.88 345 LEU A C 1
ATOM 2750 O O . LEU A 1 345 ? 30.338 34.968 -18.290 1.00 62.88 345 LEU A O 1
ATOM 2754 N N . ILE A 1 346 ? 30.033 36.231 -16.450 1.00 62.56 346 ILE A N 1
ATOM 2755 C CA . ILE A 1 346 ? 29.008 37.119 -17.022 1.00 62.56 346 ILE A CA 1
ATOM 2756 C C . ILE A 1 346 ? 29.633 38.037 -18.076 1.00 62.56 346 ILE A C 1
ATOM 2758 O O . ILE A 1 346 ? 29.041 38.290 -19.125 1.00 62.56 346 ILE A O 1
ATOM 2762 N N . ARG A 1 347 ? 30.863 38.502 -17.835 1.00 65.94 347 ARG A N 1
ATOM 2763 C CA . ARG A 1 347 ? 31.595 39.332 -18.795 1.00 65.94 347 ARG A CA 1
ATOM 2764 C C . ARG A 1 347 ? 31.929 38.570 -20.078 1.00 65.94 347 ARG A C 1
ATOM 2766 O O . ARG A 1 347 ? 31.715 39.102 -21.162 1.00 65.94 347 ARG A O 1
ATOM 2773 N N . ASP A 1 348 ? 32.405 37.331 -19.958 1.00 69.94 348 ASP A N 1
ATOM 2774 C CA . ASP A 1 348 ? 32.727 36.462 -21.098 1.00 69.94 348 ASP A CA 1
ATOM 2775 C C . ASP A 1 348 ? 31.478 36.091 -21.917 1.00 69.94 348 ASP A C 1
ATOM 2777 O O . ASP A 1 348 ? 31.487 36.165 -23.146 1.00 69.94 348 ASP A O 1
ATOM 2781 N N . THR A 1 349 ? 30.363 35.774 -21.253 1.00 67.06 349 THR A N 1
ATOM 2782 C CA . THR A 1 349 ? 29.087 35.512 -21.943 1.00 67.06 349 THR A CA 1
ATOM 2783 C C . THR A 1 349 ? 28.535 36.754 -22.635 1.00 67.06 349 THR A C 1
ATOM 2785 O O . THR A 1 349 ? 28.097 36.660 -23.783 1.00 67.06 349 THR A O 1
ATOM 2788 N N . PHE A 1 350 ? 28.600 37.925 -21.997 1.00 65.94 350 PHE A N 1
ATOM 2789 C CA . PHE A 1 350 ? 28.191 39.186 -22.620 1.00 65.94 350 PHE A CA 1
ATOM 2790 C C . PHE A 1 350 ? 29.070 39.540 -23.829 1.00 65.94 350 PHE A C 1
ATOM 2792 O O . PHE A 1 350 ? 28.561 39.959 -24.868 1.00 65.94 350 PHE A O 1
ATOM 2799 N N . GLU A 1 351 ? 30.383 39.319 -23.732 1.00 69.06 351 GLU A N 1
ATOM 2800 C CA . GLU A 1 351 ? 31.320 39.564 -24.827 1.00 69.06 351 GLU A CA 1
ATOM 2801 C C . GLU A 1 351 ? 31.059 38.631 -26.020 1.00 69.06 351 GLU A C 1
ATOM 2803 O O . GLU A 1 351 ? 31.003 39.100 -27.160 1.00 69.06 351 GLU A O 1
ATOM 2808 N N . LYS A 1 352 ? 30.798 37.341 -25.774 1.00 70.19 352 LYS A N 1
ATOM 2809 C CA . LYS A 1 352 ? 30.381 36.377 -26.806 1.00 70.19 352 LYS A CA 1
ATOM 2810 C C . LYS A 1 352 ? 29.068 36.793 -27.468 1.00 70.19 352 LYS A C 1
ATOM 2812 O O . LYS A 1 352 ? 29.017 36.908 -28.688 1.00 70.19 352 LYS A O 1
ATOM 2817 N N . LEU A 1 353 ? 28.042 37.135 -26.690 1.00 66.88 353 LEU A N 1
ATOM 2818 C CA . LEU A 1 353 ? 26.745 37.585 -27.213 1.00 66.88 353 LEU A CA 1
ATOM 2819 C C . LEU A 1 353 ? 26.853 38.875 -28.039 1.00 66.88 353 LEU A C 1
ATOM 2821 O O . LEU A 1 353 ? 26.211 38.994 -29.080 1.00 66.88 353 LEU A O 1
ATOM 2825 N N . SER A 1 354 ? 27.710 39.817 -27.630 1.00 67.81 354 SER A N 1
ATOM 2826 C CA . SER A 1 354 ? 27.905 41.089 -28.339 1.00 67.81 354 SER A CA 1
ATOM 2827 C C . SER A 1 354 ? 28.487 40.925 -29.751 1.00 67.81 354 SER A C 1
ATOM 2829 O O . SER A 1 354 ? 28.292 41.786 -30.609 1.00 67.81 354 SER A O 1
ATOM 2831 N N . ARG A 1 355 ? 29.175 39.804 -30.012 1.00 75.25 355 ARG A N 1
ATOM 2832 C CA . ARG A 1 355 ? 29.796 39.471 -31.303 1.00 75.25 355 ARG A CA 1
ATOM 2833 C C . ARG A 1 355 ? 28.871 38.677 -32.237 1.00 75.25 355 ARG A C 1
ATOM 2835 O O . ARG A 1 355 ? 29.251 38.446 -33.382 1.00 75.25 355 ARG A O 1
ATOM 2842 N N . HIS A 1 356 ? 27.666 38.306 -31.790 1.00 77.50 356 HIS A N 1
ATOM 2843 C CA . HIS A 1 356 ? 26.672 37.557 -32.569 1.00 77.50 356 HIS A CA 1
ATOM 2844 C C . HIS A 1 356 ? 25.399 38.395 -32.818 1.00 77.50 356 HIS A C 1
ATOM 2846 O O . HIS A 1 356 ? 24.457 38.349 -32.026 1.00 77.50 356 HIS A O 1
ATOM 2852 N N . PRO A 1 357 ? 25.316 39.130 -33.948 1.00 78.25 357 PRO A N 1
ATOM 2853 C CA . PRO A 1 357 ? 24.147 39.945 -34.295 1.00 78.25 357 PRO A CA 1
ATOM 2854 C C . PRO A 1 357 ? 22.789 39.208 -34.274 1.00 78.25 357 PRO A C 1
ATOM 2856 O O . PRO A 1 357 ? 21.817 39.810 -33.811 1.00 78.25 357 PRO A O 1
ATOM 2859 N N . PRO A 1 358 ? 22.682 37.928 -34.699 1.00 80.31 358 PRO A N 1
ATOM 2860 C CA . PRO A 1 358 ? 21.423 37.177 -34.626 1.00 80.31 358 PRO A CA 1
ATOM 2861 C C . PRO A 1 358 ? 20.917 36.959 -33.193 1.00 80.31 358 PRO A C 1
ATOM 2863 O O . PRO A 1 358 ? 19.722 37.091 -32.933 1.00 80.31 358 PRO A O 1
ATOM 2866 N N . ALA A 1 359 ? 21.820 36.717 -32.238 1.00 74.19 359 ALA A N 1
ATOM 2867 C CA . ALA A 1 359 ? 21.461 36.523 -30.833 1.00 74.19 359 ALA A CA 1
ATOM 2868 C C . ALA A 1 359 ? 20.907 37.813 -30.206 1.00 74.19 359 ALA A C 1
ATOM 2870 O O . ALA A 1 359 ? 19.932 37.779 -29.457 1.00 74.19 359 ALA A O 1
ATOM 2871 N N . ILE A 1 360 ? 21.470 38.968 -30.574 1.00 75.94 360 ILE A N 1
ATOM 2872 C CA . ILE A 1 360 ? 20.985 40.283 -30.129 1.00 75.94 360 ILE A CA 1
ATOM 2873 C C . ILE A 1 360 ? 19.568 40.545 -30.662 1.00 75.94 360 ILE A C 1
ATOM 2875 O O . ILE A 1 360 ? 18.704 41.004 -29.913 1.00 75.94 360 ILE A O 1
ATOM 2879 N N . ALA A 1 361 ? 19.308 40.214 -31.930 1.00 80.81 361 ALA A N 1
ATOM 2880 C CA . ALA A 1 361 ? 17.982 40.349 -32.530 1.00 80.81 361 ALA A CA 1
ATOM 2881 C C . ALA A 1 361 ? 16.945 39.433 -31.850 1.00 80.81 361 ALA A C 1
ATOM 2883 O O . ALA A 1 361 ? 15.839 39.878 -31.539 1.00 80.81 361 ALA A O 1
ATOM 2884 N N . ALA A 1 362 ? 17.316 38.187 -31.535 1.00 77.81 362 ALA A N 1
ATOM 2885 C CA . ALA A 1 362 ? 16.455 37.255 -30.805 1.00 77.81 362 ALA A CA 1
ATOM 2886 C C . ALA A 1 362 ? 16.138 37.742 -29.375 1.00 77.81 362 ALA A C 1
ATOM 2888 O O . ALA A 1 362 ? 14.992 37.660 -28.926 1.00 77.81 362 ALA A O 1
ATOM 2889 N N . MET A 1 363 ? 17.118 38.327 -28.672 1.00 75.38 363 MET A N 1
ATOM 2890 C CA . MET A 1 363 ? 16.907 38.932 -27.348 1.00 75.38 363 MET A CA 1
ATOM 2891 C C . MET A 1 363 ? 15.949 40.128 -27.399 1.00 75.38 363 MET A C 1
ATOM 2893 O O . MET A 1 363 ? 15.074 40.258 -26.541 1.00 75.38 363 MET A O 1
ATOM 2897 N N . GLN A 1 364 ? 16.085 40.992 -28.409 1.00 78.88 364 GLN A N 1
ATOM 2898 C CA . GLN A 1 364 ? 15.183 42.130 -28.607 1.00 78.88 364 GLN A CA 1
ATOM 2899 C C . GLN A 1 364 ? 13.752 41.664 -28.886 1.00 78.88 364 GLN A C 1
ATOM 2901 O O . GLN A 1 364 ? 12.819 42.146 -28.243 1.00 78.88 364 GLN A O 1
ATOM 2906 N N . ARG A 1 365 ? 13.587 40.659 -29.753 1.00 80.44 365 ARG A N 1
ATOM 2907 C CA . ARG A 1 365 ? 12.285 40.063 -30.070 1.00 80.44 365 ARG A CA 1
ATOM 2908 C C . ARG A 1 365 ? 11.607 39.460 -28.841 1.00 80.44 365 ARG A C 1
ATOM 2910 O O . ARG A 1 365 ? 10.425 39.699 -28.609 1.00 80.44 365 ARG A O 1
ATOM 2917 N N . MET A 1 366 ? 12.349 38.725 -28.012 1.00 78.19 366 MET A N 1
ATOM 2918 C CA . MET A 1 366 ? 11.815 38.186 -26.758 1.00 78.19 366 MET A CA 1
ATOM 2919 C C . MET A 1 366 ? 11.393 39.308 -25.794 1.00 78.19 366 MET A C 1
ATOM 2921 O O . MET A 1 366 ? 10.328 39.223 -25.182 1.00 78.19 366 MET A O 1
ATOM 2925 N N . GLY A 1 367 ? 12.178 40.385 -25.698 1.00 75.25 367 GLY A N 1
ATOM 2926 C CA . GLY A 1 367 ? 11.830 41.568 -24.906 1.00 75.25 367 GLY A CA 1
ATOM 2927 C C . GLY A 1 367 ? 10.552 42.267 -25.384 1.00 75.25 367 GLY A C 1
ATOM 2928 O O . GLY A 1 367 ? 9.712 42.650 -24.566 1.00 75.25 367 GLY A O 1
ATOM 2929 N N . GLU A 1 368 ? 10.359 42.388 -26.698 1.00 81.31 368 GLU A N 1
ATOM 2930 C CA . GLU A 1 368 ? 9.137 42.940 -27.298 1.00 81.31 368 GLU A CA 1
ATOM 2931 C C . GLU A 1 368 ? 7.911 42.071 -27.012 1.00 81.31 368 GLU A C 1
ATOM 2933 O O . GLU A 1 368 ? 6.869 42.599 -26.614 1.00 81.31 368 GLU A O 1
ATOM 2938 N N . VAL A 1 369 ? 8.041 40.745 -27.126 1.00 81.06 369 VAL A N 1
ATOM 2939 C CA . VAL A 1 369 ? 6.964 39.803 -26.794 1.00 81.06 369 VAL A CA 1
ATOM 2940 C C . VAL A 1 369 ? 6.581 39.939 -25.322 1.00 81.06 369 VAL A C 1
ATOM 2942 O O . VAL A 1 369 ? 5.405 40.125 -25.024 1.00 81.06 369 VAL A O 1
ATOM 2945 N N . ILE A 1 370 ? 7.542 39.961 -24.396 1.00 77.06 370 ILE A N 1
ATOM 2946 C CA . ILE A 1 370 ? 7.267 40.123 -22.956 1.00 77.06 370 ILE A CA 1
ATOM 2947 C C . ILE A 1 370 ? 6.544 41.450 -22.671 1.00 77.06 370 ILE A C 1
ATOM 2949 O O . ILE A 1 370 ? 5.554 41.476 -21.932 1.00 77.06 370 ILE A O 1
ATOM 2953 N N . LYS A 1 371 ? 6.985 42.545 -23.303 1.00 78.62 371 LYS A N 1
ATOM 2954 C CA . LYS A 1 371 ? 6.374 43.872 -23.148 1.00 78.62 371 LYS A CA 1
ATOM 2955 C C . LYS A 1 371 ? 4.957 43.926 -23.727 1.00 78.62 371 LYS A C 1
ATOM 2957 O O . LYS A 1 371 ? 4.070 44.519 -23.114 1.00 78.62 371 LYS A O 1
ATOM 2962 N N . SER A 1 372 ? 4.722 43.277 -24.869 1.00 80.19 372 SER A N 1
ATOM 2963 C CA . SER A 1 372 ? 3.404 43.210 -25.517 1.00 80.19 372 SER A CA 1
ATOM 2964 C C . SER A 1 372 ? 2.352 42.492 -24.663 1.00 80.19 372 SER A C 1
ATOM 2966 O O . SER A 1 372 ? 1.166 42.802 -24.754 1.00 80.19 372 SER A O 1
ATOM 2968 N N . LYS A 1 373 ? 2.781 41.582 -23.775 1.00 79.25 373 LYS A N 1
ATOM 2969 C CA . LYS A 1 373 ? 1.907 40.838 -22.854 1.00 79.25 373 LYS A CA 1
ATOM 2970 C C . LYS A 1 373 ? 1.686 41.557 -21.513 1.00 79.25 373 LYS A C 1
ATOM 2972 O O . LYS A 1 373 ? 1.082 40.987 -20.608 1.00 79.25 373 LYS A O 1
ATOM 2977 N N . GLY A 1 374 ? 2.128 42.814 -21.386 1.00 68.44 374 GLY A N 1
ATOM 2978 C CA . GLY A 1 374 ? 1.828 43.680 -20.241 1.00 68.44 374 GLY A CA 1
ATOM 2979 C C . GLY A 1 374 ? 2.663 43.412 -18.986 1.00 68.44 374 GLY A C 1
ATOM 2980 O O . GLY A 1 374 ? 2.280 43.856 -17.903 1.00 68.44 374 GLY A O 1
ATOM 2981 N N . LEU A 1 375 ? 3.788 42.698 -19.111 1.00 69.81 375 LEU A N 1
ATOM 2982 C CA . LEU A 1 375 ? 4.713 42.463 -18.004 1.00 69.81 375 LEU A CA 1
ATOM 2983 C C . LEU A 1 375 ? 5.733 43.603 -17.922 1.00 69.81 375 LEU A C 1
ATOM 2985 O O . LEU A 1 375 ? 6.485 43.863 -18.860 1.00 69.81 375 LEU A O 1
ATOM 2989 N N . ASP A 1 376 ? 5.734 44.301 -16.787 1.00 63.22 376 ASP A N 1
ATOM 2990 C CA . ASP A 1 376 ? 6.702 45.353 -16.483 1.00 63.22 376 ASP A CA 1
ATOM 2991 C C . ASP A 1 376 ? 8.070 44.717 -16.203 1.00 63.22 376 ASP A C 1
ATOM 2993 O O . ASP A 1 376 ? 8.266 44.091 -15.163 1.00 63.22 376 ASP A O 1
ATOM 2997 N N . ALA A 1 377 ? 9.024 44.890 -17.121 1.00 59.88 377 ALA A N 1
ATOM 2998 C CA . ALA A 1 377 ? 10.382 44.349 -17.009 1.00 59.88 377 ALA A CA 1
ATOM 2999 C C . ALA A 1 377 ? 11.163 44.882 -15.789 1.00 59.88 377 ALA A C 1
ATOM 3001 O O . ALA A 1 377 ? 12.219 44.350 -15.455 1.00 59.88 377 ALA A O 1
ATOM 3002 N N . SER A 1 378 ? 10.651 45.919 -15.114 1.00 58.47 378 SER A N 1
ATOM 3003 C CA . SER A 1 378 ? 11.250 46.488 -13.902 1.00 58.47 378 SER A CA 1
ATOM 3004 C C . SER A 1 378 ? 10.822 45.769 -12.616 1.00 58.47 378 SER A C 1
ATOM 3006 O O . SER A 1 378 ? 11.344 46.075 -11.542 1.00 58.47 378 SER A O 1
ATOM 3008 N N . LYS A 1 379 ? 9.867 44.828 -12.684 1.00 60.69 379 LYS A N 1
ATOM 3009 C CA . LYS A 1 379 ? 9.383 44.057 -11.530 1.00 60.69 379 LYS A CA 1
ATOM 3010 C C . LYS A 1 379 ? 9.459 42.556 -11.822 1.00 60.69 379 LYS A C 1
ATOM 3012 O O . LYS A 1 379 ? 9.075 42.134 -12.909 1.00 60.69 379 LYS A O 1
ATOM 3017 N N . PRO A 1 380 ? 9.905 41.726 -10.862 1.00 60.28 380 PRO A N 1
ATOM 3018 C CA . PRO A 1 380 ? 9.907 40.281 -11.053 1.00 60.28 380 PRO A CA 1
ATOM 3019 C C . PRO A 1 380 ? 8.463 39.778 -11.259 1.00 60.28 380 PRO A C 1
ATOM 3021 O O . PRO A 1 380 ? 7.584 40.129 -10.461 1.00 60.28 380 PRO A O 1
ATOM 3024 N N . PRO A 1 381 ? 8.188 38.987 -12.314 1.00 66.75 381 PRO A N 1
ATOM 3025 C CA . PRO A 1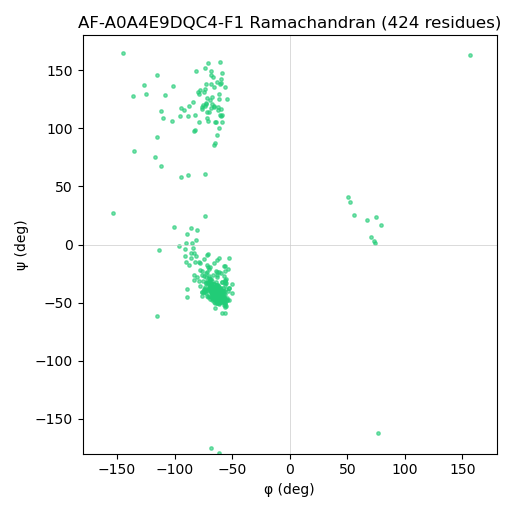 381 ? 6.840 38.517 -12.617 1.00 66.75 381 PRO A CA 1
ATOM 3026 C C . PRO A 1 381 ? 6.342 37.525 -11.559 1.00 66.75 381 PRO A C 1
ATOM 3028 O O . PRO A 1 381 ? 7.115 36.767 -10.969 1.00 66.75 381 PRO A O 1
ATOM 3031 N N . SER A 1 382 ? 5.027 37.499 -11.314 1.00 73.25 382 SER A N 1
ATOM 3032 C CA . SER A 1 382 ? 4.450 36.503 -10.408 1.00 73.25 382 SER A CA 1
ATOM 3033 C C . SER A 1 382 ? 4.474 35.105 -11.042 1.00 73.25 382 SER A C 1
ATOM 3035 O O . SER A 1 382 ? 4.449 34.958 -12.265 1.00 73.25 382 SER A O 1
ATOM 3037 N N . LYS A 1 383 ? 4.445 34.044 -10.222 1.00 67.75 383 LYS A N 1
ATOM 3038 C CA . LYS A 1 383 ? 4.420 32.649 -10.716 1.00 67.75 383 LYS A CA 1
ATOM 3039 C C . LYS A 1 383 ? 3.249 32.367 -11.669 1.00 67.75 383 LYS A C 1
ATOM 3041 O O . LYS A 1 383 ? 3.373 31.547 -12.573 1.00 67.75 383 LYS A O 1
ATOM 3046 N N . MET A 1 384 ? 2.118 33.044 -11.471 1.00 68.50 384 MET A N 1
ATOM 3047 C CA . MET A 1 384 ? 0.939 32.906 -12.329 1.00 68.50 384 MET A CA 1
ATOM 3048 C C . MET A 1 384 ? 1.137 33.602 -13.677 1.00 68.50 384 MET A C 1
ATOM 3050 O O . MET A 1 384 ? 0.718 33.083 -14.708 1.00 68.50 384 MET A O 1
ATOM 3054 N N . ASP A 1 385 ? 1.799 34.755 -13.672 1.00 74.19 385 ASP A N 1
ATOM 3055 C CA . ASP A 1 385 ? 2.109 35.500 -14.891 1.00 74.19 385 ASP A CA 1
ATOM 3056 C C . ASP A 1 385 ? 3.131 34.748 -15.739 1.00 74.19 385 ASP A C 1
ATOM 3058 O O . ASP A 1 385 ? 2.960 34.632 -16.949 1.00 74.19 385 ASP A O 1
ATOM 3062 N N . LEU A 1 386 ? 4.122 34.130 -15.092 1.00 72.00 386 LEU A N 1
ATOM 3063 C CA . LEU A 1 386 ? 5.080 33.249 -15.748 1.00 72.00 386 LEU A CA 1
ATOM 3064 C C . LEU A 1 386 ? 4.397 32.034 -16.393 1.00 72.00 386 LEU A C 1
ATOM 3066 O O . LEU A 1 386 ? 4.685 31.685 -17.534 1.00 72.00 386 LEU A O 1
ATOM 3070 N N . MET A 1 387 ? 3.466 31.397 -15.680 1.00 72.31 387 MET A N 1
ATOM 3071 C CA . MET A 1 387 ? 2.734 30.242 -16.201 1.00 72.31 387 MET A CA 1
ATOM 3072 C C . MET A 1 387 ? 1.855 30.620 -17.400 1.00 72.31 387 MET A C 1
ATOM 3074 O O . MET A 1 387 ? 1.784 29.864 -18.366 1.00 72.31 387 MET A O 1
ATOM 3078 N N . LYS A 1 388 ? 1.229 31.803 -17.373 1.00 76.50 388 LYS A N 1
ATOM 3079 C CA . LYS A 1 388 ? 0.495 32.344 -18.527 1.00 76.50 388 LYS A CA 1
ATOM 3080 C C . LYS A 1 388 ? 1.423 32.637 -19.703 1.00 76.50 388 LYS A C 1
ATOM 3082 O O . LYS A 1 388 ? 1.078 32.309 -20.831 1.00 76.50 388 LYS A O 1
ATOM 3087 N N . LEU A 1 389 ? 2.599 33.198 -19.433 1.00 78.62 389 LEU A N 1
ATOM 3088 C CA . LEU A 1 389 ? 3.601 33.525 -20.443 1.00 78.62 389 LEU A CA 1
ATOM 3089 C C . LEU A 1 389 ? 4.152 32.263 -21.124 1.00 78.62 389 LEU A C 1
ATOM 3091 O O . LEU A 1 389 ? 4.224 32.205 -22.343 1.00 78.62 389 LEU A O 1
ATOM 3095 N N . MET A 1 390 ? 4.441 31.206 -20.361 1.00 74.06 390 MET A N 1
ATOM 3096 C CA . MET A 1 390 ? 4.907 29.925 -20.910 1.00 74.06 390 MET A CA 1
ATOM 3097 C C . MET A 1 390 ? 3.841 29.158 -21.700 1.00 74.06 390 MET A C 1
ATOM 3099 O O . MET A 1 390 ? 4.182 28.276 -22.485 1.00 74.06 390 MET A O 1
ATOM 3103 N N . MET A 1 391 ? 2.561 29.466 -21.497 1.00 75.19 391 MET A N 1
ATOM 3104 C CA . MET A 1 391 ? 1.460 28.895 -22.278 1.00 75.19 391 MET A CA 1
ATOM 3105 C C . MET A 1 391 ? 1.205 29.669 -23.579 1.00 75.19 391 MET A C 1
ATOM 3107 O O . MET A 1 391 ? 0.478 29.174 -24.441 1.00 75.19 391 MET A O 1
ATOM 3111 N N . ASP A 1 392 ? 1.804 30.851 -23.744 1.00 81.25 392 ASP A N 1
ATOM 3112 C CA . ASP A 1 392 ? 1.666 31.669 -24.945 1.00 81.25 392 ASP A CA 1
ATOM 3113 C C . ASP A 1 392 ? 2.564 31.141 -26.075 1.00 81.25 392 ASP A C 1
ATOM 3115 O O . ASP A 1 392 ? 3.755 30.868 -25.898 1.00 81.25 392 ASP A O 1
ATOM 3119 N N . LYS A 1 393 ? 1.967 30.962 -27.255 1.00 83.25 393 LYS A N 1
ATOM 3120 C CA . LYS A 1 393 ? 2.638 30.371 -28.415 1.00 83.25 393 LYS A CA 1
ATOM 3121 C C . LYS A 1 393 ? 3.776 31.259 -28.933 1.00 83.25 393 LYS A C 1
ATOM 3123 O O . LYS A 1 393 ? 4.847 30.733 -29.219 1.00 83.25 393 LYS A O 1
ATOM 3128 N N . GLU A 1 394 ? 3.576 32.576 -28.991 1.00 82.38 394 GLU A N 1
ATOM 3129 C CA . GLU A 1 394 ? 4.583 33.525 -29.491 1.00 82.38 394 GLU A CA 1
ATOM 3130 C C . GLU A 1 394 ? 5.781 33.598 -28.544 1.00 82.38 394 GLU A C 1
ATOM 3132 O O . GLU A 1 394 ? 6.928 33.666 -28.980 1.00 82.38 394 GLU A O 1
ATOM 3137 N N . PHE A 1 395 ? 5.526 33.516 -27.235 1.00 81.88 395 PHE A N 1
ATOM 3138 C CA . PHE A 1 395 ? 6.591 33.465 -26.239 1.00 81.88 395 PHE A CA 1
ATOM 3139 C C . PHE A 1 395 ? 7.426 32.184 -26.349 1.00 81.88 395 PHE A C 1
ATOM 3141 O O . PHE A 1 395 ? 8.653 32.242 -26.296 1.00 81.88 395 PHE A O 1
ATOM 3148 N N . ARG A 1 396 ? 6.787 31.022 -26.538 1.00 76.94 396 ARG A N 1
ATOM 3149 C CA . ARG A 1 396 ? 7.500 29.746 -26.721 1.00 76.94 396 ARG A CA 1
ATOM 3150 C C . ARG A 1 396 ? 8.348 29.737 -27.990 1.00 76.94 396 ARG A C 1
ATOM 3152 O O . ARG A 1 396 ? 9.466 29.229 -27.959 1.00 76.94 396 ARG A O 1
ATOM 3159 N N . GLU A 1 397 ? 7.839 30.302 -29.079 1.00 82.75 397 GLU A N 1
ATOM 3160 C CA . GLU A 1 397 ? 8.572 30.424 -30.343 1.00 82.75 397 GLU A CA 1
ATOM 3161 C C . GLU A 1 397 ? 9.789 31.346 -30.183 1.00 82.75 397 GLU A C 1
ATOM 3163 O O . GLU A 1 397 ? 10.910 30.914 -30.453 1.00 82.75 397 GLU A O 1
ATOM 3168 N N . ALA A 1 398 ? 9.603 32.544 -29.618 1.00 79.50 398 ALA A N 1
ATOM 3169 C CA . ALA A 1 398 ? 10.697 33.483 -29.356 1.00 79.50 398 ALA A CA 1
ATOM 3170 C C . ALA A 1 398 ? 11.741 32.926 -28.367 1.00 79.50 398 ALA A C 1
ATOM 3172 O O . ALA A 1 398 ? 12.940 33.129 -28.542 1.00 79.50 398 ALA A O 1
ATOM 3173 N N . SER A 1 399 ? 11.311 32.175 -27.347 1.00 76.81 399 SER A N 1
ATOM 3174 C CA . SER A 1 399 ? 12.215 31.513 -26.397 1.00 76.81 399 SER A CA 1
ATOM 3175 C C . SER A 1 399 ? 13.029 30.393 -27.050 1.00 76.81 399 SER A C 1
ATOM 3177 O O . SER A 1 399 ? 14.185 30.182 -26.678 1.00 76.81 399 SER A O 1
ATOM 3179 N N . THR A 1 400 ? 12.445 29.663 -28.004 1.00 78.25 400 THR A N 1
ATOM 3180 C CA . THR A 1 400 ? 13.136 28.585 -28.730 1.00 78.25 400 THR A CA 1
ATOM 3181 C C . THR A 1 400 ? 14.160 29.166 -29.706 1.00 78.25 400 THR A C 1
ATOM 3183 O O . THR A 1 400 ? 15.292 28.686 -29.768 1.00 78.25 400 THR A O 1
ATOM 3186 N N . GLU A 1 401 ? 13.792 30.243 -30.405 1.00 81.75 401 GLU A N 1
ATOM 3187 C CA . GLU A 1 401 ? 14.681 31.025 -31.274 1.00 81.75 401 GLU A CA 1
ATOM 3188 C C . GLU A 1 401 ? 15.873 31.575 -30.478 1.00 81.75 401 GLU A C 1
ATOM 3190 O O . GLU A 1 401 ? 17.022 31.328 -30.839 1.00 81.75 401 GLU A O 1
ATOM 3195 N N . LEU A 1 402 ? 15.621 32.203 -29.322 1.00 78.88 402 LEU A N 1
ATOM 3196 C CA . LEU A 1 402 ? 16.683 32.709 -28.453 1.00 78.88 402 LEU A CA 1
ATOM 3197 C C . LEU A 1 402 ? 17.626 31.599 -27.977 1.00 78.88 402 LEU A C 1
ATOM 3199 O O . LEU A 1 402 ? 18.840 31.762 -28.027 1.00 78.88 402 LEU A O 1
ATOM 3203 N N . THR A 1 403 ? 17.079 30.467 -27.528 1.00 75.81 403 THR A N 1
ATOM 3204 C CA . THR A 1 403 ? 17.896 29.348 -27.030 1.00 75.81 403 THR A CA 1
ATOM 3205 C C . THR A 1 403 ? 18.814 28.809 -28.128 1.00 75.81 403 THR A C 1
ATOM 3207 O O . THR A 1 403 ? 19.982 28.527 -27.872 1.00 75.81 403 THR A O 1
ATOM 3210 N N . THR A 1 404 ? 18.305 28.730 -29.359 1.00 80.25 404 THR A N 1
ATOM 3211 C CA . THR A 1 404 ? 19.059 28.260 -30.529 1.00 80.25 404 THR A CA 1
ATOM 3212 C C . THR A 1 404 ? 20.184 29.231 -30.891 1.00 80.25 404 THR A C 1
ATOM 3214 O O . THR A 1 404 ? 21.330 28.819 -31.060 1.00 80.25 404 THR A O 1
ATOM 3217 N N . GLU A 1 405 ? 19.899 30.534 -30.937 1.00 79.69 405 GLU A N 1
ATOM 3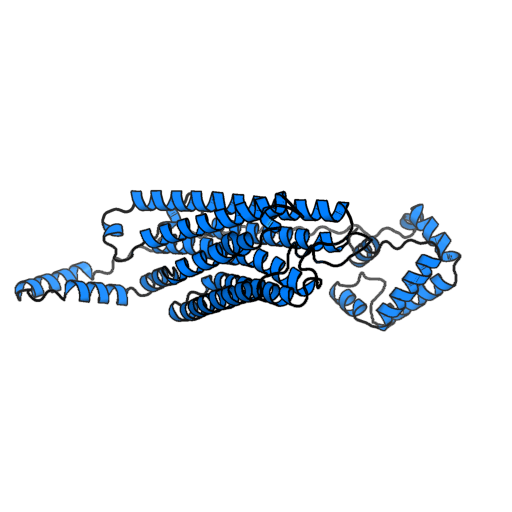218 C CA . GLU A 1 405 ? 20.910 31.543 -31.276 1.00 79.69 405 GLU A CA 1
ATOM 3219 C C . GLU A 1 405 ? 21.962 31.734 -30.175 1.00 79.69 405 GLU A C 1
ATOM 3221 O O . GLU A 1 405 ? 23.134 31.979 -30.462 1.00 79.69 405 GLU A O 1
ATOM 3226 N N . MET A 1 406 ? 21.587 31.559 -28.906 1.00 72.38 406 MET A N 1
ATOM 3227 C CA . MET A 1 406 ? 22.539 31.569 -27.792 1.00 72.38 406 MET A CA 1
ATOM 3228 C C . MET A 1 406 ? 23.470 30.348 -27.817 1.00 72.38 406 MET A C 1
ATOM 3230 O O . MET A 1 406 ? 24.667 30.494 -27.565 1.00 72.38 406 MET A O 1
ATOM 3234 N N . GLN A 1 407 ? 22.961 29.168 -28.190 1.00 76.69 407 GLN A N 1
ATOM 3235 C CA . GLN A 1 407 ? 23.795 27.981 -28.413 1.00 76.69 407 GLN A CA 1
ATOM 3236 C C . GLN A 1 407 ? 24.754 28.179 -29.595 1.00 76.69 407 GLN A C 1
ATOM 3238 O O . GLN A 1 407 ? 25.938 27.864 -29.479 1.00 76.69 407 GLN A O 1
ATOM 3243 N N . ASN A 1 408 ? 24.284 28.785 -30.691 1.00 79.00 408 ASN A N 1
ATOM 3244 C CA . ASN A 1 408 ? 25.124 29.139 -31.841 1.00 79.00 408 ASN A CA 1
ATOM 3245 C C . ASN A 1 408 ? 26.219 30.163 -31.488 1.00 79.00 408 ASN A C 1
ATOM 3247 O O . ASN A 1 408 ? 27.286 30.158 -32.100 1.00 79.00 408 ASN A O 1
ATOM 3251 N N . ALA A 1 409 ? 25.982 31.010 -30.481 1.00 73.81 409 ALA A N 1
ATOM 3252 C CA . ALA A 1 409 ? 26.961 31.951 -29.934 1.00 73.81 409 ALA A CA 1
ATOM 3253 C C . ALA A 1 409 ? 27.951 31.315 -28.930 1.00 73.81 409 ALA A C 1
ATOM 3255 O O . ALA A 1 409 ? 28.770 32.019 -28.334 1.00 73.81 409 ALA A O 1
ATOM 3256 N N . GLY A 1 410 ? 27.887 29.994 -28.719 1.00 69.00 410 GLY A N 1
ATOM 3257 C CA . GLY A 1 410 ? 28.764 29.268 -27.796 1.00 69.00 410 GLY A CA 1
ATOM 3258 C C . GLY A 1 410 ? 28.420 29.472 -26.318 1.00 69.00 410 GLY A C 1
ATOM 3259 O O . GLY A 1 410 ? 29.296 29.328 -25.462 1.00 69.00 410 GLY A O 1
ATOM 3260 N N . VAL A 1 411 ? 27.168 29.833 -26.010 1.00 70.12 411 VAL A N 1
ATOM 3261 C CA . VAL A 1 411 ? 26.651 29.958 -24.642 1.00 70.12 411 VAL A CA 1
ATOM 3262 C C . VAL A 1 411 ? 25.808 28.724 -24.319 1.00 70.12 411 VAL A C 1
ATOM 3264 O O . VAL A 1 411 ? 24.688 28.572 -24.805 1.00 70.12 411 VAL A O 1
ATOM 3267 N N . GLU A 1 412 ? 26.341 27.824 -23.491 1.00 60.59 412 GLU A N 1
ATOM 3268 C CA . GLU A 1 412 ? 25.598 26.655 -23.013 1.00 60.59 412 GLU A CA 1
ATOM 3269 C C . GLU A 1 412 ? 24.508 27.080 -22.021 1.00 60.59 412 GLU A C 1
ATOM 3271 O O . GLU A 1 412 ? 24.775 27.421 -20.867 1.00 60.59 412 GLU A O 1
ATOM 3276 N N . ILE A 1 413 ? 23.250 27.044 -22.460 1.00 59.53 413 ILE A N 1
ATOM 3277 C CA . ILE A 1 413 ? 22.104 27.232 -21.570 1.00 59.53 413 ILE A CA 1
ATOM 3278 C C . ILE A 1 413 ? 21.800 25.887 -20.917 1.00 59.53 413 ILE A C 1
ATOM 3280 O O . ILE A 1 413 ? 21.131 25.036 -21.502 1.00 59.53 413 ILE A O 1
ATOM 3284 N N . ASN A 1 414 ? 22.286 25.692 -19.692 1.00 55.72 414 ASN A N 1
ATOM 3285 C CA . ASN A 1 414 ? 21.854 24.569 -18.872 1.00 55.72 414 ASN A CA 1
ATOM 3286 C C . ASN A 1 414 ? 20.353 24.753 -18.528 1.00 55.72 414 ASN A C 1
ATOM 3288 O O . ASN A 1 414 ? 20.008 25.751 -17.879 1.00 55.72 414 ASN A O 1
ATOM 3292 N N . PRO A 1 415 ? 19.456 23.831 -18.935 1.00 51.25 415 PRO A N 1
ATOM 3293 C CA . PRO A 1 415 ? 18.011 23.956 -18.720 1.00 51.25 415 PRO A CA 1
ATOM 3294 C C . PRO A 1 415 ? 17.636 24.140 -17.246 1.00 51.25 415 PRO A C 1
ATOM 3296 O O . PRO A 1 415 ? 16.701 24.877 -16.925 1.00 51.25 415 PRO A O 1
ATOM 3299 N N . ASP A 1 416 ? 18.410 23.532 -16.345 1.00 46.31 416 ASP A N 1
ATOM 3300 C CA . ASP A 1 416 ? 18.188 23.611 -14.903 1.00 46.31 416 ASP A CA 1
ATOM 3301 C C . ASP A 1 416 ? 18.548 24.991 -14.339 1.00 46.31 416 ASP A C 1
ATOM 3303 O O . ASP A 1 416 ? 17.904 25.478 -13.409 1.00 46.31 416 ASP A O 1
ATOM 3307 N N . VAL A 1 417 ? 19.551 25.659 -14.917 1.00 50.00 417 VAL A N 1
ATOM 3308 C CA . VAL A 1 417 ? 19.979 27.008 -14.512 1.00 50.00 417 VAL A CA 1
ATOM 3309 C C . VAL A 1 417 ? 19.003 28.059 -15.037 1.00 50.00 417 VAL A C 1
ATOM 3311 O O . VAL A 1 417 ? 18.625 28.968 -14.299 1.00 50.00 417 VAL A O 1
ATOM 3314 N N . PHE A 1 418 ? 18.526 27.900 -16.274 1.00 44.53 418 PHE A N 1
ATOM 3315 C CA . PHE A 1 418 ? 17.492 28.763 -16.846 1.00 44.53 418 PHE A CA 1
ATOM 3316 C C . PHE A 1 418 ? 16.187 28.679 -16.044 1.00 44.53 418 PHE A C 1
ATOM 3318 O O . PHE A 1 418 ? 15.611 29.704 -15.682 1.00 44.53 418 PHE A O 1
ATOM 3325 N N . MET A 1 419 ? 15.758 27.468 -15.673 1.00 44.50 419 MET A N 1
ATOM 3326 C CA . MET A 1 419 ? 14.566 27.279 -14.842 1.00 44.50 419 MET A CA 1
ATOM 3327 C C . MET A 1 419 ? 14.735 27.842 -13.426 1.00 44.50 419 MET A C 1
ATOM 3329 O O . MET A 1 419 ? 13.775 28.396 -12.894 1.00 44.50 419 MET A O 1
ATOM 3333 N N . LYS A 1 420 ? 15.937 27.786 -12.838 1.00 47.28 420 LYS A N 1
ATOM 3334 C CA . LYS A 1 420 ? 16.235 28.432 -11.546 1.00 47.28 420 LYS A CA 1
ATOM 3335 C C . LYS A 1 420 ? 16.195 29.960 -11.617 1.00 47.28 420 LYS A C 1
ATOM 3337 O O . LYS A 1 420 ? 15.526 30.578 -10.789 1.00 47.28 420 LYS A O 1
ATOM 3342 N N . MET A 1 421 ? 16.809 30.560 -12.643 1.00 40.53 421 MET A N 1
ATOM 3343 C CA . MET A 1 421 ? 16.747 32.013 -12.876 1.00 40.53 421 MET A CA 1
ATOM 3344 C C . MET A 1 421 ? 15.308 32.495 -13.067 1.00 40.53 421 MET A C 1
ATOM 3346 O O . MET A 1 421 ? 14.896 33.497 -12.488 1.00 40.53 421 MET A O 1
ATOM 3350 N N . VAL A 1 422 ? 14.522 31.754 -13.847 1.00 45.78 422 VAL A N 1
ATOM 3351 C CA . VAL A 1 422 ? 13.119 32.073 -14.129 1.00 45.78 422 VAL A CA 1
ATOM 3352 C C . VAL A 1 422 ? 12.223 31.894 -12.893 1.00 45.78 422 VAL A C 1
ATOM 3354 O O . VAL A 1 422 ? 11.228 32.601 -12.734 1.00 45.78 422 VAL A O 1
ATOM 3357 N N . GLN A 1 423 ? 12.574 30.981 -11.986 1.00 41.84 423 GLN A N 1
ATOM 3358 C CA . GLN A 1 423 ? 11.851 30.760 -10.730 1.00 41.84 423 GLN A CA 1
ATOM 3359 C C . GLN A 1 423 ? 12.269 31.716 -9.601 1.00 41.84 423 GLN A C 1
ATOM 3361 O O . GLN A 1 423 ? 11.645 31.696 -8.535 1.00 41.84 423 GLN A O 1
ATOM 3366 N N . GLY A 1 424 ? 13.260 32.583 -9.840 1.00 37.88 424 GLY A N 1
ATOM 3367 C CA . GLY A 1 424 ? 13.765 33.540 -8.855 1.00 37.88 424 GLY A CA 1
ATOM 3368 C C . GLY A 1 424 ? 14.469 32.876 -7.669 1.00 37.88 424 GLY A C 1
ATOM 3369 O O . GLY A 1 424 ? 14.565 33.480 -6.600 1.00 37.88 424 GLY A O 1
ATOM 3370 N N . GLU A 1 425 ? 14.924 31.633 -7.831 1.00 35.28 425 GLU A N 1
ATOM 3371 C CA . GLU A 1 425 ? 15.774 30.968 -6.848 1.00 35.28 425 GLU A CA 1
ATOM 3372 C C . GLU A 1 425 ? 17.224 31.390 -7.112 1.00 35.28 425 GLU A C 1
ATOM 3374 O O . GLU A 1 425 ? 17.707 31.263 -8.237 1.00 35.28 425 GLU A O 1
ATOM 3379 N N . LYS A 1 426 ? 17.871 31.972 -6.089 1.00 37.19 426 LYS A N 1
ATOM 3380 C CA . LYS A 1 426 ? 19.278 32.402 -6.142 1.00 37.19 426 LYS A CA 1
ATOM 3381 C C . LYS A 1 426 ? 20.214 31.235 -6.445 1.00 37.19 426 LYS A C 1
ATOM 3383 O O . LYS A 1 426 ? 19.986 30.137 -5.883 1.00 37.19 426 LYS A O 1
#

Radius of gyration: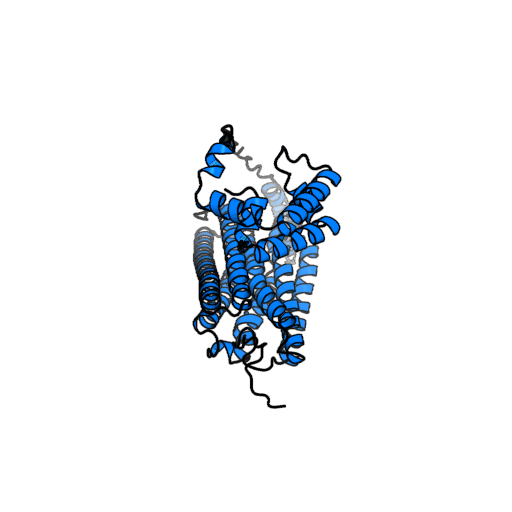 31.44 Å; Cα contacts (8 Å, |Δi|>4): 404; chains: 1; bounding box: 80×66×75 Å

Sequence (426 aa):
MTQDGPFGPVVNGTQIVFFEYLPNKPAAISFVALFGIVTLAHLIFIFIYRAWFFIPFILGGICEIFGYFGRAQAHDDPVEAGPFILQNVLLLAGTPFLAATIYMSLRRVAAALDSEHLSFLSLRWLTKLYVLIDIGCIASQFIGAIIPASGDADAIVKGRIILIAGLVVQLCALSVFIITSLYLYLRVRNEAGPFLDSSFVRWRRYFRTIEAVTVIMIIRSIVRAVEYLQGQGGFVISHEIFIYLFDALPMFLVMLFFLVVHPGRLVKERMDPKRKQRKIFNLTFTRPSLTPTAIYIMFALRRLIARPVAMPMMRVATRQMHVTPRRFASADQPPNMESMMNDPLIRDTFEKLSRHPPAIAAMQRMGEVIKSKGLDASKPPSKMDLMKLMMDKEFREASTELTTEMQNAGVEINPDVFMKMVQGEK

Mean predicted aligned error: 17.28 Å

InterPro domains:
  IPR007568 RTA-like protein [PF04479] (57-269)
  IPR007568 RTA-like protein [PTHR31465] (15-274)
  IPR059945 YGL041W-A, C-terminal domain [PF28567] (347-421)

Foldseek 3Di:
DDQADQAADQDPNDGPGLARGQQDLVLLVVLLVLLVVLLVLVVVVCVVLVVVLCPLVSLLSVLSNQLSVLSNVCNVPVHDVRSSLSNQLSLLSSLLSLVLSLLVLLLLLCVLLVNCVVQPDRSVVLSVVLSVLSVLLSVLLNQLVCQCVNVDPVSVVVSLVSNLVSLVSNLVSLVVVLVSLVSSVVSCVVPPDPVNVPPPDPSVLSSVLSNVLSVLSSQLSVLVSQDSVQPPPRPQRNDNVNCCPRRSVSSSVNSVSCSVVPSSVSVSCSVCVVVVVVVVVCVVPPPPDDDPVNVVVVVVVCVVVPPPPPDPPPPDPPDDDDDDDDDDDDDDDDDDPVVQCPPPVSVVLVVLCVPQPQLVVLVVQLVVLCVVLPDDPVDQDDPVSLVVLCVDPSNVVSVVSNCVSSVVSVHDDDVVVVVCVNVVND

Organism: Gibberella zeae (NCBI:txid5518)

Solvent-accessible surface area (backbone atoms only — not comparable to full-atom values): 23488 Å² total; per-residue (Å²): 131,82,87,70,53,70,27,37,48,72,37,94,90,41,70,50,71,68,29,54,48,80,46,61,38,73,63,24,48,51,50,24,51,52,33,46,55,54,32,50,52,49,56,54,44,31,67,77,43,66,27,73,76,46,53,43,36,45,53,14,30,49,22,44,23,49,11,28,44,17,40,29,51,21,43,81,48,45,52,48,62,64,28,51,48,42,18,54,55,24,48,59,50,13,54,49,26,40,48,45,30,51,44,50,44,52,40,50,53,30,56,74,69,69,44,50,81,72,37,95,54,62,50,72,58,51,38,54,51,52,45,52,51,38,52,54,23,46,52,31,33,51,51,17,66,52,44,40,75,74,51,44,72,69,44,34,54,52,12,47,52,40,22,49,52,16,46,52,54,46,45,52,50,53,54,54,47,49,53,52,52,50,52,40,51,54,50,52,56,73,68,47,48,74,70,56,75,68,39,93,61,68,59,71,54,56,56,51,47,54,49,53,40,48,52,42,49,49,53,29,46,50,54,53,45,50,34,65,72,53,36,85,90,15,75,56,65,56,36,72,66,45,53,49,63,45,47,49,46,38,52,54,49,40,53,50,52,43,66,76,59,40,65,36,56,60,55,46,56,67,74,37,59,68,59,51,52,51,50,54,49,54,68,70,63,73,62,96,78,76,54,76,68,55,55,53,55,48,56,53,47,48,64,65,65,64,55,80,78,79,70,79,80,76,78,75,80,79,77,81,81,83,79,76,83,83,82,78,84,79,78,77,79,78,82,53,72,73,65,52,59,66,35,71,66,53,38,51,51,50,55,40,43,73,75,31,70,69,38,51,53,30,52,50,50,40,51,50,50,45,48,74,72,72,51,60,90,91,51,89,76,50,76,68,55,50,53,54,46,69,68,33,66,67,50,47,51,34,51,50,51,31,55,52,36,35,46,76,49,72,44,86,77,51,69,70,56,55,52,32,60,75,66,69,53,132

pLDDT: mean 77.95, std 17.84, range [35.28, 98.31]